Protein AF-A0A9D6NWA8-F1 (afdb_monomer)

Foldseek 3Di:
DVVVQADDEDVVLLLLLVQLLVLCVVPVAHQWGQDPVRFIDGRQVLHQSLCSRQQSVQCVVVVHRSVVSLCCVLVVLLVQLLVQLLVLQPLVFDDPVLSVLSNVLSVVLSVVLSNLPYLLSLLLSLLSRQVSNVVSVVVVLDDDPVLLVSLLVLLQSLLSNCSSPNCSSVLVVLLNLLLLVPPPSDDPVRSVSSVVSNVNSVVVSVVVVVVSLVRSQVVCPVPGPPDDRDDPDNQQLLLLLLLLQQDDPPLRPPRRHNDSVSLVVQLCVVPVPDDPSDPSSSVSSVVVSVVCCVPPVVSLVVSLVVLVVLLVVLLCVLLPVLVVLCVQFPDDPSNVSSLVSSLVVLSCSCRRGNNDCSSNSNNSSSSNVSSSSSNSRSVVVPVVVVVVVVD

Secondary structure (DSSP, 8-state):
--TTTSPPP-HHHHHHHHHHHHHHHHHS-TTEEE-TTS-EEETTTTS-THHHHHHHHHHHHHT--HHHHHHHHHHHHHHHHHHHHHHHHHHH--SHHHHHHHHHHHHHHHHHHHHH-SGGGHHHHHHHHHHHHHHHHHHT----HHHHHHHHHHHHHHHHHHHHSTTTTHHHHHHHHHHHHH-TTS-HHHHHHHHHHHHHHHHHHHHHHHHHHHHHHHHHHHHSTT--PPP----HHHHHHHHGGGSPTTS-TT---S-HHHHHHHHHHH-TTPPTT-HHHHHHHHHHHHHHHHH-HHHHHHHHHHHHHHHHHHHHHHHTHHHHHHHHSPPPHHHHHHHHHHHHHHTHHHHHT---HHHHHHHHHHHHHHHHHHHHHHHHTTHHHHHHTT-

Nearest PDB structures (foldseek):
  8rtd-assembly1_H  TM=2.390E-01  e=7.148E+00  Escherichia coli
  8rtd-assembly1_L  TM=2.033E-01  e=7.450E+00  Escherichia coli

Mean predicted aligned error: 3.94 Å

Sequence (391 aa):
MLESLVRPFMQSRQDSLEQALHGLERTGTPLVSELPDGQLAPAGFTDDVGIYWFIPALARWLDIPVDQAQVVFFWGLMVSALVVGLIATWRLFRSWPERLVATIALGLLATYGLFIWDVYVISAIAPLLLIPAFLAFLDGGKVSRWHAGFFFLAGLLMASSNLIRSHSGTVVLIFMVVALGSVPTLALKTRVAFALFLVAGLAVIQLVFTGLIANRDAYLVAHQPGYLPVEDVHPIWHNLYIGFGYLAPPFNPFGITYSDTVADQAARSVNPDVDYVSAEYEAILKQQVFEILRTEPRFFFDTIFAKLGIVFFFLLKFANLGLVAKLITRLPAWQEWAFWAAMAFGALPGLLVIPTPHYLLSFLALATLYGLSSINAALAKGWLGLVRARA

Solvent-accessible surface area (backbone atoms only — not comparable to full-atom values): 19983 Å² total; per-residue (Å²): 122,68,71,84,74,52,74,80,61,62,60,72,56,53,53,46,40,47,20,15,33,50,16,27,70,77,67,71,40,63,42,24,14,35,46,100,87,72,48,70,44,67,33,40,79,93,52,48,51,32,49,37,45,55,33,35,53,46,10,65,73,69,74,44,58,60,72,56,24,44,49,52,49,58,50,50,49,43,53,50,18,48,53,48,18,46,57,21,40,46,70,64,34,88,49,70,69,52,34,51,53,46,50,53,53,52,49,53,50,51,54,50,39,59,69,66,47,56,66,46,35,45,19,29,31,42,42,41,30,47,50,35,37,52,53,40,60,62,73,66,77,70,89,53,76,65,54,42,53,47,30,21,51,48,14,35,53,28,36,52,30,27,34,39,27,75,59,24,14,49,35,46,50,46,24,51,51,44,27,58,76,46,44,84,88,62,54,69,71,57,43,51,51,37,51,50,28,22,49,50,18,29,46,51,45,52,54,52,49,53,52,46,50,53,52,32,43,55,48,39,57,74,74,28,90,89,58,69,82,76,80,95,61,83,61,61,31,48,46,41,46,22,22,62,16,72,42,56,77,88,71,34,91,80,74,53,42,74,38,72,66,52,42,51,50,56,34,33,73,78,38,76,85,58,55,85,79,32,75,67,34,36,52,48,30,41,51,53,46,52,46,48,54,68,77,39,46,64,54,51,50,55,47,40,51,54,26,44,51,50,52,50,50,47,41,52,67,42,16,39,72,12,59,58,23,36,77,78,25,74,68,60,66,35,57,50,54,11,52,52,54,17,34,57,58,24,40,41,48,13,49,52,29,49,61,43,68,61,52,24,28,35,23,45,40,46,27,32,53,51,10,50,53,17,37,47,53,22,54,77,73,40,43,75,57,58,51,65,75,74,108

Radius of gyration: 22.9 Å; Cα contacts (8 Å, |Δi|>4): 510; chains: 1; bounding box: 58×54×60 Å

Structure (mmCIF, N/CA/C/O backbone):
data_AF-A0A9D6NWA8-F1
#
_entry.id   AF-A0A9D6NWA8-F1
#
loop_
_atom_site.group_PDB
_atom_site.id
_atom_site.type_symbol
_atom_site.label_atom_id
_atom_site.label_alt_id
_atom_site.label_comp_id
_atom_site.label_asym_id
_atom_site.label_entity_id
_atom_site.label_seq_id
_atom_site.pdbx_PDB_ins_code
_atom_site.Cartn_x
_atom_site.Cartn_y
_atom_site.Cartn_z
_atom_site.occupancy
_ato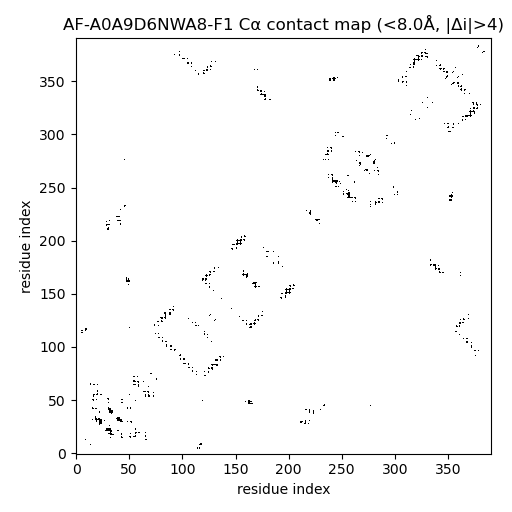m_site.B_iso_or_equiv
_atom_site.auth_seq_id
_atom_site.auth_comp_id
_atom_site.auth_asym_id
_atom_site.auth_atom_id
_atom_site.pdbx_PDB_model_num
ATOM 1 N N . MET A 1 1 ? 20.877 -1.211 22.556 1.00 46.81 1 MET A N 1
ATOM 2 C CA . MET A 1 1 ? 21.471 -0.338 21.508 1.00 46.81 1 MET A CA 1
ATOM 3 C C . MET A 1 1 ? 20.631 -0.288 20.225 1.00 46.81 1 MET A C 1
ATOM 5 O O . MET A 1 1 ? 20.617 0.756 19.596 1.00 46.81 1 MET A O 1
ATOM 9 N N . LEU A 1 2 ? 19.910 -1.356 19.840 1.00 45.62 2 LEU A N 1
ATOM 10 C CA . LEU A 1 2 ? 18.935 -1.306 18.731 1.00 45.62 2 LEU A CA 1
ATOM 11 C C . LEU A 1 2 ? 17.622 -0.585 19.103 1.00 45.62 2 LEU A C 1
ATOM 13 O O . LEU A 1 2 ? 17.061 0.111 18.264 1.00 45.62 2 LEU A O 1
ATOM 17 N N . GLU A 1 3 ? 17.190 -0.661 20.365 1.00 49.75 3 GLU A N 1
ATOM 18 C CA . GLU A 1 3 ? 15.949 -0.025 20.852 1.00 49.75 3 GLU A CA 1
ATOM 19 C C . GLU A 1 3 ? 15.924 1.506 20.719 1.00 49.75 3 GLU A C 1
ATOM 21 O O . GLU A 1 3 ? 14.870 2.082 20.492 1.00 49.75 3 GLU A O 1
ATOM 26 N N . SER A 1 4 ? 17.071 2.189 20.790 1.00 51.50 4 SER A N 1
ATOM 27 C CA . SER A 1 4 ? 17.126 3.656 20.669 1.00 51.50 4 SER A CA 1
ATOM 28 C C . SER A 1 4 ? 17.082 4.166 19.223 1.00 51.50 4 SER A C 1
ATOM 30 O O . SER A 1 4 ? 17.039 5.375 19.007 1.00 51.50 4 SER A O 1
ATOM 32 N N . LEU A 1 5 ? 17.177 3.273 18.230 1.00 50.44 5 LEU A N 1
ATOM 33 C CA . LEU A 1 5 ? 17.204 3.630 16.805 1.00 50.44 5 LEU A CA 1
ATOM 34 C C . LEU A 1 5 ? 15.862 3.397 16.104 1.00 50.44 5 LEU A C 1
ATOM 36 O O . LEU A 1 5 ? 15.636 3.954 15.030 1.00 50.44 5 LEU A O 1
ATOM 40 N N . VAL A 1 6 ? 14.979 2.602 16.703 1.00 59.47 6 VAL A N 1
ATOM 41 C CA . VAL A 1 6 ? 13.644 2.330 16.174 1.00 59.47 6 VAL A CA 1
ATOM 42 C C . VAL A 1 6 ? 12.683 3.293 16.857 1.00 59.47 6 VAL A C 1
ATOM 44 O O . VAL A 1 6 ? 12.594 3.323 18.082 1.00 59.47 6 VAL A O 1
ATOM 47 N N . ARG A 1 7 ? 11.997 4.137 16.077 1.00 66.56 7 ARG A N 1
ATOM 48 C CA . ARG A 1 7 ? 10.927 4.972 16.638 1.00 66.56 7 ARG A CA 1
ATOM 49 C C . ARG A 1 7 ? 9.888 4.047 17.275 1.00 66.56 7 ARG A C 1
ATOM 51 O O . ARG A 1 7 ? 9.606 3.006 16.688 1.00 66.56 7 ARG A O 1
ATOM 58 N N . PRO A 1 8 ? 9.318 4.398 18.435 1.00 71.69 8 PRO A N 1
ATOM 59 C CA . PRO A 1 8 ? 8.271 3.581 19.020 1.00 71.69 8 PRO A CA 1
ATOM 60 C C . PRO A 1 8 ? 7.129 3.444 18.012 1.00 71.69 8 PRO A C 1
ATOM 62 O O . PRO A 1 8 ? 6.740 4.416 17.358 1.00 71.69 8 PRO A O 1
ATOM 65 N N . PHE A 1 9 ? 6.640 2.217 17.856 1.00 81.75 9 PHE A N 1
ATOM 66 C CA . PHE A 1 9 ? 5.394 1.965 17.150 1.00 81.75 9 PHE A CA 1
ATOM 67 C C . PHE A 1 9 ? 4.260 2.735 17.834 1.00 81.75 9 PHE A C 1
ATOM 69 O O . PHE A 1 9 ? 4.372 3.107 19.004 1.00 81.75 9 PHE A O 1
ATOM 76 N N . MET A 1 10 ? 3.174 3.008 17.113 1.00 88.81 10 MET A N 1
ATOM 77 C CA . MET A 1 10 ? 2.044 3.721 17.700 1.00 88.81 10 MET A CA 1
ATOM 78 C C . MET A 1 10 ? 1.499 2.924 18.892 1.00 88.81 10 MET A C 1
ATOM 80 O O . MET A 1 10 ? 1.007 1.813 18.708 1.00 88.81 10 MET A O 1
ATOM 84 N N . GLN A 1 11 ? 1.589 3.490 20.101 1.00 91.75 11 GLN A N 1
ATOM 85 C CA . GLN A 1 11 ? 1.273 2.770 21.341 1.00 91.75 11 GLN A CA 1
ATOM 86 C C . GLN A 1 11 ? -0.141 2.181 21.320 1.00 91.75 11 GLN A C 1
ATOM 88 O O . GLN A 1 11 ? -0.317 1.014 21.629 1.00 91.75 11 GLN A O 1
ATOM 93 N N . SER A 1 12 ? -1.135 2.932 20.842 1.00 92.62 12 SER A N 1
ATOM 94 C CA . SER A 1 12 ? -2.513 2.434 20.745 1.00 92.62 12 SER A CA 1
ATOM 95 C C . SER A 1 12 ? -2.656 1.204 19.840 1.00 92.62 12 SER A C 1
ATOM 97 O O . SER A 1 12 ? -3.491 0.338 20.102 1.00 92.62 12 SER A O 1
ATOM 99 N N . ARG A 1 13 ? -1.834 1.088 18.790 1.00 94.19 13 ARG A N 1
ATOM 100 C CA . ARG A 1 13 ? -1.804 -0.100 17.927 1.00 94.19 13 ARG A CA 1
ATOM 101 C C . ARG A 1 13 ? -1.084 -1.261 18.606 1.00 94.19 13 ARG A C 1
ATOM 103 O O . ARG A 1 13 ? -1.537 -2.390 18.465 1.00 94.19 13 ARG A O 1
ATOM 110 N N . GLN A 1 14 ? -0.011 -0.990 19.353 1.00 95.44 14 GLN A N 1
ATOM 111 C CA . GLN A 1 14 ? 0.652 -1.998 20.187 1.00 95.44 14 GLN A CA 1
ATOM 112 C C . GLN A 1 14 ? -0.337 -2.593 21.198 1.00 95.44 14 GLN A C 1
ATOM 114 O O . GLN A 1 14 ? -0.532 -3.806 21.211 1.00 95.44 14 GLN A O 1
ATOM 119 N N . ASP A 1 15 ? -1.037 -1.737 21.946 1.00 96.12 15 ASP A N 1
ATOM 120 C CA . ASP A 1 15 ? -2.048 -2.147 22.923 1.00 96.12 15 ASP A CA 1
ATOM 121 C C . ASP A 1 15 ? -3.145 -2.988 22.246 1.00 96.12 15 ASP A C 1
ATOM 123 O O . ASP A 1 15 ? -3.537 -4.040 22.741 1.00 96.12 15 ASP A O 1
ATOM 127 N N . SER A 1 16 ? -3.604 -2.573 21.061 1.00 96.69 16 SER A N 1
ATOM 128 C CA . SER A 1 16 ? -4.633 -3.300 20.304 1.00 96.69 16 SER A CA 1
ATOM 129 C C . SER A 1 16 ? -4.152 -4.666 19.787 1.00 96.69 16 SER A C 1
ATOM 131 O O . SER A 1 16 ? -4.942 -5.608 19.703 1.00 96.69 16 SER A O 1
ATOM 133 N N . LEU A 1 17 ? -2.868 -4.808 19.437 1.00 97.75 17 LEU A N 1
ATOM 134 C CA . LEU A 1 17 ? -2.275 -6.091 19.044 1.00 97.75 17 LEU A CA 1
ATOM 135 C C . LEU A 1 17 ? -2.121 -7.038 20.242 1.00 97.75 17 LEU A C 1
ATOM 137 O O . LEU A 1 17 ? -2.363 -8.235 20.098 1.00 97.75 17 LEU A O 1
ATOM 141 N N . GLU A 1 18 ? -1.762 -6.514 21.414 1.00 98.12 18 GLU A N 1
ATOM 142 C CA . GLU A 1 18 ? -1.716 -7.279 22.666 1.00 98.12 18 GLU A CA 1
ATOM 143 C C . GLU A 1 18 ? -3.110 -7.763 23.067 1.00 98.12 18 GLU A C 1
ATOM 145 O O . GLU A 1 18 ? -3.304 -8.950 23.325 1.00 98.12 18 GLU A O 1
ATOM 150 N N . GLN A 1 19 ? -4.113 -6.887 22.996 1.00 98.38 19 GLN A N 1
ATOM 151 C CA . GLN A 1 19 ? -5.512 -7.257 23.216 1.00 98.38 19 GLN A CA 1
ATOM 152 C C . GLN A 1 19 ? -5.979 -8.328 22.221 1.00 98.38 19 GLN A C 1
ATOM 154 O O . GLN A 1 19 ? -6.699 -9.251 22.604 1.00 98.38 19 GLN A O 1
ATOM 159 N N . ALA A 1 20 ? -5.567 -8.245 20.950 1.00 98.44 20 ALA A N 1
ATOM 160 C CA . ALA A 1 20 ? -5.870 -9.259 19.939 1.00 98.44 20 ALA A CA 1
ATOM 161 C C . ALA A 1 20 ? -5.189 -10.609 20.231 1.00 98.44 20 ALA A C 1
ATOM 163 O O . ALA A 1 20 ? -5.790 -11.660 20.003 1.00 98.44 20 ALA A O 1
ATOM 164 N N . LEU A 1 21 ? -3.957 -10.605 20.754 1.00 98.69 21 LEU A N 1
ATOM 165 C CA . LEU A 1 21 ? -3.283 -11.828 21.194 1.00 98.69 21 LEU A CA 1
ATOM 166 C C . LEU A 1 21 ? -4.000 -12.454 22.395 1.00 98.69 21 LEU A C 1
ATOM 168 O O . LEU A 1 21 ? -4.327 -13.638 22.340 1.00 98.69 21 LEU A O 1
ATOM 172 N N . HIS A 1 22 ? -4.322 -11.668 23.423 1.00 98.56 22 HIS A N 1
ATOM 173 C CA . HIS A 1 22 ? -5.061 -12.151 24.591 1.00 98.56 22 HIS A CA 1
ATOM 174 C C . HIS A 1 22 ? -6.434 -12.714 24.213 1.00 98.56 22 HIS A C 1
ATOM 176 O O . HIS A 1 22 ? -6.780 -13.828 24.609 1.00 98.56 22 HIS A O 1
ATOM 182 N N . GLY A 1 23 ? -7.179 -12.016 23.352 1.00 98.38 23 GLY A N 1
ATOM 183 C CA . GLY A 1 23 ? -8.453 -12.513 22.837 1.00 98.38 23 GLY A CA 1
ATOM 184 C C . GLY A 1 23 ? -8.304 -13.831 22.064 1.00 98.38 23 GLY A C 1
ATOM 185 O O . GLY A 1 23 ? -9.094 -14.758 22.274 1.00 98.38 23 GLY A O 1
ATOM 186 N N . LEU A 1 24 ? -7.262 -13.976 21.237 1.00 98.50 24 LEU A N 1
ATOM 187 C CA . LEU A 1 24 ? -6.953 -15.226 20.532 1.00 98.50 24 LEU A CA 1
ATOM 188 C C . LEU A 1 24 ? -6.584 -16.372 21.491 1.00 98.50 24 LEU A C 1
ATOM 190 O O . LEU A 1 24 ? -6.980 -17.516 21.256 1.00 98.50 24 LEU A O 1
ATOM 194 N N . GLU A 1 25 ? -5.823 -16.101 22.549 1.00 98.31 25 GLU A N 1
ATOM 195 C CA . GLU A 1 25 ? -5.428 -17.094 23.557 1.00 98.31 25 GLU A CA 1
ATOM 196 C C . GLU A 1 25 ? -6.614 -17.545 24.411 1.00 98.31 25 GLU A C 1
ATOM 198 O O . GLU A 1 25 ? -6.810 -18.745 24.609 1.00 98.31 25 GLU A O 1
ATOM 203 N N . ARG A 1 26 ? -7.439 -16.593 24.861 1.00 98.19 26 ARG A N 1
ATOM 204 C CA . ARG A 1 26 ? -8.604 -16.843 25.713 1.00 98.19 26 ARG A CA 1
ATOM 205 C C . ARG A 1 26 ? -9.718 -17.582 24.979 1.00 98.19 26 ARG A C 1
ATOM 207 O O . ARG A 1 26 ? -10.355 -18.460 25.556 1.00 98.19 26 ARG A O 1
ATOM 214 N N . THR A 1 27 ? -9.987 -17.213 23.728 1.00 98.19 27 THR A N 1
ATOM 215 C CA . THR A 1 27 ? -11.170 -17.700 22.993 1.00 98.19 27 THR A CA 1
ATOM 216 C C . THR A 1 27 ? -10.851 -18.757 21.942 1.00 98.19 27 THR A C 1
ATOM 218 O O . THR A 1 27 ? -11.748 -19.460 21.482 1.00 98.19 27 THR A O 1
ATOM 221 N N . GLY A 1 28 ? -9.594 -18.845 21.496 1.00 98.12 28 GLY A N 1
ATOM 222 C CA . GLY A 1 28 ? -9.209 -19.644 20.333 1.00 98.12 28 GLY A CA 1
ATOM 223 C C . GLY A 1 28 ? -9.743 -19.116 18.994 1.00 98.12 28 GLY A C 1
ATOM 224 O O . GLY A 1 28 ? -9.471 -19.730 17.962 1.00 98.12 28 GLY A O 1
ATOM 225 N N . THR A 1 29 ? -10.474 -17.995 18.985 1.00 98.25 29 THR A N 1
ATOM 226 C CA . THR A 1 29 ? -11.098 -17.418 17.790 1.00 98.25 29 THR A CA 1
ATOM 227 C C . THR A 1 29 ? -10.249 -16.252 17.272 1.00 98.25 29 THR A C 1
ATOM 229 O O . THR A 1 29 ? -10.041 -15.281 18.001 1.00 98.25 29 THR A O 1
ATOM 232 N N . PRO A 1 30 ? -9.735 -16.306 16.027 1.00 98.19 30 PRO A N 1
ATOM 233 C CA . PRO A 1 30 ? -8.989 -15.196 15.441 1.00 98.19 30 PRO A CA 1
ATOM 234 C C . PRO A 1 30 ? -9.808 -13.907 15.373 1.00 98.19 30 PRO A C 1
ATOM 236 O O . PRO A 1 30 ? -11.027 -13.949 15.229 1.00 98.19 30 PRO A O 1
ATOM 239 N N . LEU A 1 31 ? -9.110 -12.768 15.392 1.00 97.88 31 LEU A N 1
ATOM 240 C CA . LEU A 1 31 ? -9.692 -11.423 15.300 1.00 97.88 31 LEU A CA 1
ATOM 241 C C . LEU A 1 31 ? -10.623 -11.036 16.466 1.00 97.88 31 LEU A C 1
ATOM 243 O O . LEU A 1 31 ? -11.297 -10.015 16.374 1.00 97.88 31 LEU A O 1
ATOM 247 N N . VAL A 1 32 ? -10.661 -11.800 17.558 1.00 98.31 32 VAL A N 1
ATOM 248 C CA . VAL A 1 32 ? -11.270 -11.366 18.823 1.00 98.31 32 VAL A CA 1
ATOM 249 C C . VAL A 1 32 ? -10.192 -10.701 19.672 1.00 98.31 32 VAL A C 1
ATOM 251 O O . VAL A 1 32 ? -9.104 -11.254 19.818 1.00 98.31 32 VAL A O 1
ATOM 254 N N . SER A 1 33 ? -10.487 -9.530 20.228 1.00 98.06 33 SER A N 1
ATOM 255 C CA . SER A 1 33 ? -9.662 -8.859 21.228 1.00 98.06 33 SER A CA 1
ATOM 256 C C . SER A 1 33 ? -10.284 -8.968 22.620 1.00 98.06 33 SER A C 1
ATOM 258 O O . SER A 1 33 ? -11.502 -9.083 22.766 1.00 98.06 33 SER A O 1
ATOM 260 N N . GLU A 1 34 ? -9.438 -8.941 23.646 1.00 98.25 34 GLU A N 1
ATOM 261 C CA . GLU A 1 34 ? -9.834 -8.826 25.049 1.00 98.25 34 GLU A CA 1
ATOM 262 C C . GLU A 1 34 ? -9.408 -7.456 25.580 1.00 98.25 34 GLU A C 1
ATOM 264 O O . GLU A 1 34 ? -8.221 -7.137 25.609 1.00 98.25 34 GLU A O 1
ATOM 269 N N . LEU A 1 35 ? -10.383 -6.634 25.964 1.00 97.38 35 LEU A N 1
ATOM 270 C CA . LEU A 1 35 ? -10.159 -5.303 26.522 1.00 97.38 35 LEU A CA 1
ATOM 271 C C . LEU A 1 35 ? -9.669 -5.389 27.983 1.00 97.38 35 LEU A C 1
ATOM 273 O O . LEU A 1 35 ? -9.870 -6.414 28.638 1.00 97.38 35 LEU A O 1
ATOM 277 N N . PRO A 1 36 ? -9.071 -4.316 28.546 1.00 96.81 36 PRO A N 1
ATOM 278 C CA . PRO A 1 36 ? -8.542 -4.326 29.918 1.00 96.81 36 PRO A CA 1
ATOM 279 C C . PRO A 1 36 ? -9.561 -4.654 31.021 1.00 96.81 36 PRO A C 1
ATOM 281 O O . PRO A 1 36 ? -9.178 -5.072 32.110 1.00 96.81 36 PRO A O 1
ATOM 284 N N . ASP A 1 37 ? -10.853 -4.454 30.762 1.00 96.44 37 ASP A N 1
ATOM 285 C CA . ASP A 1 37 ? -11.953 -4.787 31.673 1.00 96.44 37 ASP A CA 1
ATOM 286 C C . ASP A 1 37 ? -12.481 -6.227 31.496 1.00 96.44 37 ASP A C 1
ATOM 288 O O . ASP A 1 37 ? -13.446 -6.625 32.150 1.00 96.44 37 ASP A O 1
ATOM 292 N N . GLY A 1 38 ? -11.845 -7.017 30.626 1.00 96.50 38 GLY A N 1
ATOM 293 C CA . GLY A 1 38 ? -12.196 -8.400 30.318 1.00 96.50 38 GLY A CA 1
ATOM 294 C C . GLY A 1 38 ? -13.329 -8.557 29.300 1.00 96.50 38 GLY A C 1
ATOM 295 O O . GLY A 1 38 ? -13.724 -9.700 29.030 1.00 96.50 38 GLY A O 1
ATOM 296 N N . GLN A 1 39 ? -13.859 -7.459 28.742 1.00 97.31 39 GLN A N 1
ATOM 297 C CA . GLN A 1 39 ? -14.839 -7.510 27.657 1.00 97.31 39 GLN A CA 1
ATOM 298 C C . GLN A 1 39 ? -14.197 -7.986 26.355 1.00 97.31 39 GLN A C 1
ATOM 300 O O . GLN A 1 39 ? -13.032 -7.706 26.071 1.00 97.31 39 GLN A O 1
ATOM 305 N N . LEU A 1 40 ? -14.980 -8.695 25.544 1.00 97.94 40 LEU A N 1
ATOM 306 C CA . LEU A 1 40 ? -14.552 -9.134 24.224 1.00 97.94 40 LEU A CA 1
ATOM 307 C C . LEU A 1 40 ? -15.010 -8.138 23.162 1.00 97.94 40 LEU A C 1
ATOM 309 O O . LEU A 1 40 ? -16.150 -7.678 23.175 1.00 97.94 40 LEU A O 1
ATOM 313 N N . ALA A 1 41 ? -14.124 -7.834 22.222 1.00 97.12 41 ALA A N 1
ATOM 314 C CA . ALA A 1 41 ? -14.361 -6.879 21.151 1.00 97.12 41 ALA A CA 1
ATOM 315 C C . ALA A 1 41 ? -13.794 -7.406 19.819 1.00 97.12 41 ALA A C 1
ATOM 317 O O . ALA A 1 41 ? -13.041 -8.386 19.797 1.00 97.12 41 ALA A O 1
ATOM 318 N N . PRO A 1 42 ? -14.166 -6.813 18.673 1.00 97.19 42 PRO A N 1
ATOM 319 C CA . PRO A 1 42 ? -13.499 -7.112 17.418 1.00 97.19 42 PRO A CA 1
ATOM 320 C C . PRO A 1 42 ? -12.098 -6.488 17.413 1.00 97.19 42 PRO A C 1
ATOM 322 O O . PRO A 1 42 ? -11.931 -5.293 17.661 1.00 97.19 42 PRO A O 1
ATOM 325 N N . ALA A 1 43 ? -11.085 -7.285 17.083 1.00 96.81 43 ALA A N 1
ATOM 326 C CA . ALA A 1 43 ? -9.730 -6.787 16.900 1.00 96.81 43 ALA A CA 1
ATOM 327 C C . ALA A 1 43 ? -9.640 -5.897 15.649 1.00 96.81 43 ALA A C 1
ATOM 329 O O . ALA A 1 43 ? -10.257 -6.194 14.621 1.00 96.81 43 ALA A O 1
ATOM 330 N N . GLY A 1 44 ? -8.842 -4.830 15.738 1.00 92.12 44 GLY A N 1
ATOM 331 C CA . GLY A 1 44 ? -8.660 -3.866 14.652 1.00 92.12 44 GLY A CA 1
ATOM 332 C C . GLY A 1 44 ? -9.804 -2.874 14.479 1.00 92.12 44 GLY A C 1
ATOM 333 O O . GLY A 1 44 ? -10.002 -2.358 13.387 1.00 92.12 44 GLY A O 1
ATOM 334 N N . PHE A 1 45 ? -10.570 -2.590 15.534 1.00 88.44 45 PHE A N 1
ATOM 335 C CA . PHE A 1 45 ? -11.588 -1.545 15.488 1.00 88.44 45 PHE A CA 1
ATOM 336 C C . PHE A 1 45 ? -10.952 -0.209 15.066 1.00 88.44 45 PHE A C 1
ATOM 338 O O . PHE A 1 45 ? -10.070 0.289 15.762 1.00 88.44 45 PHE A O 1
ATOM 345 N N . THR A 1 46 ? -11.395 0.350 13.931 1.00 86.25 46 THR A N 1
ATOM 346 C CA . THR A 1 46 ? -10.872 1.559 13.242 1.00 86.25 46 THR A CA 1
ATOM 347 C C . THR A 1 46 ? -9.562 1.408 12.446 1.00 86.25 46 THR A C 1
ATOM 349 O O . THR A 1 46 ? -9.052 2.402 11.927 1.00 86.25 46 THR A O 1
ATOM 352 N N . ASP A 1 47 ? -9.031 0.193 12.280 1.00 92.12 47 ASP A N 1
ATOM 353 C CA . ASP A 1 47 ? -7.797 -0.069 11.524 1.00 92.12 47 ASP A CA 1
ATOM 354 C C . ASP A 1 47 ? -7.942 -1.286 10.587 1.00 92.12 47 ASP A C 1
ATOM 356 O O . ASP A 1 47 ? -8.917 -2.031 10.630 1.00 92.12 47 ASP A O 1
ATOM 360 N N . ASP A 1 48 ? -6.968 -1.484 9.704 1.00 94.62 48 ASP A N 1
ATOM 361 C CA . ASP A 1 48 ? -6.942 -2.584 8.741 1.00 94.62 48 ASP A CA 1
ATOM 362 C C . ASP A 1 48 ? -6.732 -3.946 9.467 1.00 94.62 48 ASP A C 1
ATOM 364 O O . ASP A 1 48 ? -5.739 -4.163 10.170 1.00 94.62 48 ASP A O 1
ATOM 368 N N . VAL A 1 49 ? -7.657 -4.903 9.296 1.00 95.94 49 VAL A N 1
ATOM 369 C CA . VAL A 1 49 ? -7.720 -6.162 10.086 1.00 95.94 49 VAL A CA 1
ATOM 370 C C . VAL A 1 49 ? -6.502 -7.087 9.952 1.00 95.94 49 VAL A C 1
ATOM 372 O O . VAL A 1 49 ? -6.285 -7.971 10.784 1.00 95.94 49 VAL A O 1
ATOM 375 N N . GLY A 1 50 ? -5.693 -6.927 8.904 1.00 97.12 50 GLY A N 1
ATOM 376 C CA . GLY A 1 50 ? -4.621 -7.851 8.548 1.00 97.12 50 GLY A CA 1
ATOM 377 C C . GLY A 1 50 ? -3.562 -8.001 9.638 1.00 97.12 50 GLY A C 1
ATOM 378 O O . GLY A 1 50 ? -3.201 -9.131 9.973 1.00 97.12 50 GLY A O 1
ATOM 379 N N . ILE A 1 51 ? -3.081 -6.902 10.235 1.00 97.62 51 ILE A N 1
ATOM 380 C CA . ILE A 1 51 ? -2.055 -6.997 11.292 1.00 97.62 51 ILE A CA 1
ATOM 381 C C . ILE A 1 51 ? -2.555 -7.739 12.531 1.00 97.62 51 ILE A C 1
ATOM 383 O O . ILE A 1 51 ? -1.789 -8.486 13.134 1.00 97.62 51 ILE A O 1
ATOM 387 N N . TYR A 1 52 ? -3.840 -7.592 12.856 1.00 98.12 52 TYR A N 1
ATOM 388 C CA . TYR A 1 52 ? -4.483 -8.217 14.011 1.00 98.12 52 TYR A CA 1
ATOM 389 C C . TYR A 1 52 ? -4.718 -9.716 13.812 1.00 98.12 52 TYR A C 1
ATOM 391 O O . TYR A 1 52 ? -5.026 -10.430 14.762 1.00 98.12 52 TYR A O 1
ATOM 399 N N . TRP A 1 53 ? -4.535 -10.213 12.587 1.00 98.38 53 TRP A N 1
ATOM 400 C CA . TRP A 1 53 ? -4.456 -11.640 12.303 1.00 98.38 53 TRP A CA 1
ATOM 401 C C . TRP A 1 53 ? -3.005 -12.128 12.262 1.00 98.38 53 TRP A C 1
ATOM 403 O O . TRP A 1 53 ? -2.645 -13.060 12.978 1.00 98.38 53 TRP A O 1
ATOM 413 N N . PHE A 1 54 ? -2.156 -11.498 11.439 1.00 98.50 54 PHE A N 1
ATOM 414 C CA . PHE A 1 54 ? -0.804 -11.998 11.172 1.00 98.50 54 PHE A CA 1
ATOM 415 C C . PHE A 1 54 ? 0.126 -11.898 12.385 1.00 98.50 54 PHE A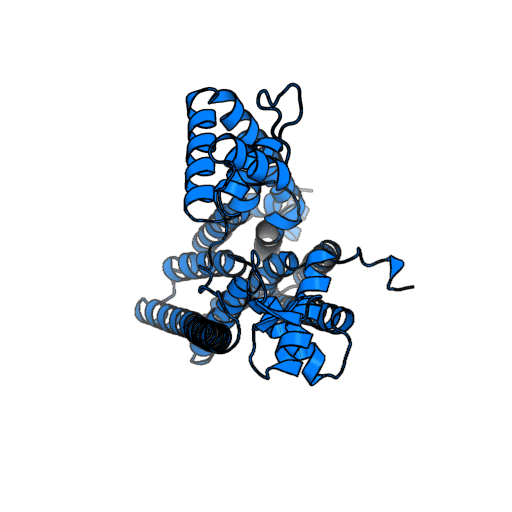 C 1
ATOM 417 O O . PHE A 1 54 ? 0.850 -12.853 12.662 1.00 98.50 54 PHE A O 1
ATOM 424 N N . ILE A 1 55 ? 0.135 -10.765 13.094 1.00 98.38 55 ILE A N 1
ATOM 425 C CA . ILE A 1 55 ? 1.107 -10.522 14.168 1.00 98.38 55 ILE A CA 1
ATOM 426 C C . ILE A 1 55 ? 0.783 -11.362 15.413 1.00 98.38 55 ILE A C 1
ATOM 428 O O . ILE A 1 55 ? 1.685 -12.067 15.863 1.00 98.38 55 ILE A O 1
ATOM 432 N N . PRO A 1 56 ? -0.464 -11.406 15.932 1.00 98.56 56 PRO A N 1
ATOM 433 C CA . PRO A 1 56 ? -0.797 -12.293 17.048 1.00 98.56 56 PRO A CA 1
ATOM 434 C C . PRO A 1 56 ? -0.586 -13.777 16.725 1.00 98.56 56 PRO A C 1
ATOM 436 O O . PRO A 1 56 ? -0.074 -14.527 17.554 1.00 98.56 56 PRO A O 1
ATOM 439 N N . ALA A 1 57 ? -0.911 -14.212 15.500 1.00 98.38 57 ALA A N 1
ATOM 440 C CA . ALA A 1 57 ? -0.647 -15.586 15.074 1.00 98.38 57 ALA A CA 1
ATOM 441 C C . ALA A 1 57 ? 0.858 -15.904 15.056 1.00 98.38 57 ALA A C 1
ATOM 443 O O . ALA A 1 57 ? 1.261 -16.986 15.481 1.00 98.38 57 ALA A O 1
ATOM 444 N N . LEU A 1 58 ? 1.688 -14.962 14.596 1.00 98.56 58 LEU A N 1
ATOM 445 C CA . LEU A 1 58 ? 3.143 -15.094 14.593 1.00 98.56 58 LEU A CA 1
ATOM 446 C C . LEU A 1 58 ? 3.722 -15.116 16.015 1.00 98.56 58 LEU A C 1
ATOM 448 O O . LEU A 1 58 ? 4.560 -15.969 16.300 1.00 98.56 58 LEU A O 1
ATOM 452 N N . ALA A 1 59 ? 3.249 -14.226 16.893 1.00 98.56 59 ALA A N 1
ATOM 453 C CA . ALA A 1 59 ? 3.634 -14.164 18.304 1.00 98.56 59 ALA A CA 1
ATOM 454 C C . ALA A 1 59 ? 3.371 -15.502 19.003 1.00 98.56 59 ALA A C 1
ATOM 456 O O . ALA A 1 59 ? 4.286 -16.104 19.559 1.00 98.56 59 ALA A O 1
ATOM 457 N N . ARG A 1 60 ? 2.151 -16.032 18.858 1.00 98.19 60 ARG A N 1
ATOM 458 C CA . ARG A 1 60 ? 1.754 -17.328 19.418 1.00 98.19 60 ARG A CA 1
ATOM 459 C C . ARG A 1 60 ? 2.530 -18.502 18.821 1.00 98.19 60 ARG A C 1
ATOM 461 O O . ARG A 1 60 ? 2.857 -19.443 19.535 1.00 98.19 60 ARG A O 1
ATOM 468 N N . TRP A 1 61 ? 2.785 -18.497 17.511 1.00 98.38 61 TRP A N 1
ATOM 469 C CA . TRP A 1 61 ? 3.484 -19.603 16.846 1.00 98.38 61 TRP A CA 1
ATOM 470 C C . TRP A 1 61 ? 4.962 -19.689 17.236 1.00 98.38 61 TRP A C 1
ATOM 472 O O . TRP A 1 61 ? 5.495 -20.791 17.358 1.00 98.38 61 TRP A O 1
ATOM 482 N N . LEU A 1 62 ? 5.614 -18.540 17.420 1.00 98.19 62 LEU A N 1
ATOM 483 C CA . LEU A 1 62 ? 7.025 -18.458 17.800 1.00 98.19 62 LEU A CA 1
ATOM 484 C C . LEU A 1 62 ? 7.250 -18.363 19.314 1.00 98.19 62 LEU A C 1
ATOM 486 O O . LEU A 1 62 ? 8.405 -18.410 19.727 1.00 98.19 62 LEU A O 1
ATOM 490 N N . ASP A 1 63 ? 6.181 -18.240 20.105 1.00 97.81 63 ASP A N 1
ATOM 491 C CA . ASP A 1 63 ? 6.230 -17.999 21.552 1.00 97.81 63 ASP A CA 1
ATOM 492 C C . ASP A 1 63 ? 7.084 -16.764 21.900 1.00 97.81 63 ASP A C 1
ATOM 494 O O . ASP A 1 63 ? 8.000 -16.805 22.722 1.00 97.81 63 ASP A O 1
ATOM 498 N N . ILE A 1 64 ? 6.825 -15.654 21.196 1.00 98.12 64 ILE A N 1
ATOM 499 C CA . ILE A 1 64 ? 7.526 -14.377 21.384 1.00 98.12 64 ILE A CA 1
ATOM 500 C C . ILE A 1 64 ? 6.548 -13.242 21.712 1.00 98.12 64 ILE A C 1
ATOM 502 O O . ILE A 1 64 ? 5.407 -13.265 21.246 1.00 98.12 64 ILE A O 1
ATOM 506 N N . PRO A 1 65 ? 6.998 -12.210 22.449 1.00 97.81 65 PRO A N 1
ATOM 507 C CA . PRO A 1 65 ? 6.228 -10.990 22.675 1.00 97.81 65 PRO A CA 1
ATOM 508 C C . PRO A 1 65 ? 5.736 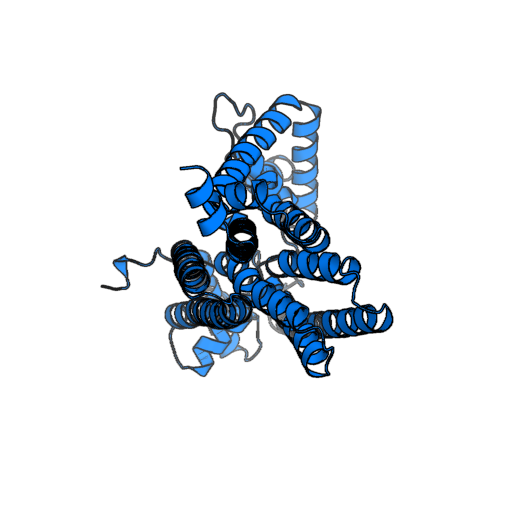-10.310 21.383 1.00 97.81 65 PRO A C 1
ATOM 510 O O . PRO A 1 65 ? 6.368 -10.405 20.325 1.00 97.81 65 PRO A O 1
ATOM 513 N N . VAL A 1 66 ? 4.607 -9.597 21.470 1.00 96.88 66 VAL A N 1
ATOM 514 C CA . VAL A 1 66 ? 3.937 -8.949 20.323 1.00 96.88 66 VAL A CA 1
ATOM 515 C C . VAL A 1 66 ? 4.829 -7.918 19.629 1.00 96.88 66 VAL A C 1
ATOM 517 O O . VAL A 1 66 ? 4.868 -7.876 18.399 1.00 96.88 66 VAL A O 1
ATOM 520 N N . ASP A 1 67 ? 5.583 -7.127 20.391 1.00 95.56 67 ASP A N 1
ATOM 521 C CA . ASP A 1 67 ? 6.547 -6.151 19.869 1.00 95.56 67 ASP A CA 1
ATOM 522 C C . ASP A 1 67 ? 7.644 -6.827 19.020 1.00 95.56 67 ASP A C 1
ATOM 524 O O . ASP A 1 67 ? 7.978 -6.366 17.925 1.00 95.56 67 ASP A O 1
ATOM 528 N N . GLN A 1 68 ? 8.153 -7.982 19.459 1.00 96.00 68 GLN A N 1
ATOM 529 C CA . GLN A 1 68 ? 9.117 -8.777 18.696 1.00 96.00 68 GLN A CA 1
ATOM 530 C C . GLN A 1 68 ? 8.480 -9.402 17.453 1.00 96.00 68 GLN A C 1
ATOM 532 O O . GLN A 1 68 ? 9.068 -9.347 16.370 1.00 96.00 68 GLN A O 1
ATOM 537 N N . ALA A 1 69 ? 7.270 -9.957 17.572 1.00 97.25 69 ALA A N 1
ATOM 538 C CA . ALA A 1 69 ? 6.536 -10.512 16.436 1.00 97.25 69 ALA A CA 1
ATOM 539 C C . ALA A 1 69 ? 6.283 -9.452 15.358 1.00 97.25 69 ALA A C 1
ATOM 541 O O . ALA A 1 69 ? 6.459 -9.718 14.169 1.00 97.25 69 ALA A O 1
ATOM 542 N N . GLN A 1 70 ? 5.954 -8.227 15.760 1.00 95.62 70 GLN A N 1
ATOM 543 C CA . GLN A 1 70 ? 5.794 -7.098 14.858 1.00 95.62 70 GLN A CA 1
ATOM 544 C C . GLN A 1 70 ? 7.096 -6.769 14.111 1.00 95.62 70 GLN A C 1
ATOM 546 O O . GLN A 1 70 ? 7.079 -6.573 12.890 1.00 95.62 70 GLN A O 1
ATOM 551 N N . VAL A 1 71 ? 8.233 -6.728 14.818 1.00 95.00 71 VAL A N 1
ATOM 552 C CA . VAL A 1 71 ? 9.549 -6.509 14.200 1.00 95.00 71 VAL A CA 1
ATOM 553 C C . VAL A 1 71 ? 9.835 -7.598 13.174 1.00 95.00 71 VAL A C 1
ATOM 555 O O . VAL A 1 71 ? 10.132 -7.279 12.022 1.00 95.00 71 VAL A O 1
ATOM 558 N N . VAL A 1 72 ? 9.693 -8.869 13.559 1.00 96.69 72 VAL A N 1
ATOM 559 C CA . VAL A 1 72 ? 9.907 -10.021 12.669 1.00 96.69 72 VAL A CA 1
ATOM 560 C C . VAL A 1 72 ? 9.002 -9.932 11.443 1.00 96.69 72 VAL A C 1
ATOM 562 O O . VAL A 1 72 ? 9.470 -10.145 10.324 1.00 96.69 72 VAL A O 1
ATOM 565 N N . PHE A 1 73 ? 7.735 -9.563 11.627 1.00 97.38 73 PHE A N 1
ATOM 566 C CA . PHE A 1 73 ? 6.766 -9.432 10.548 1.00 97.38 73 PHE A CA 1
ATOM 567 C C . PHE A 1 73 ? 7.173 -8.351 9.539 1.00 97.38 73 PHE A C 1
ATOM 569 O O . PHE A 1 73 ? 7.403 -8.653 8.366 1.00 97.38 73 PHE A O 1
ATOM 576 N N . PHE A 1 74 ? 7.327 -7.095 9.968 1.00 96.19 74 PHE A N 1
ATOM 577 C CA . PHE A 1 74 ? 7.607 -6.000 9.035 1.00 96.19 74 PHE A CA 1
ATOM 578 C C . PHE A 1 74 ? 9.022 -6.053 8.449 1.00 96.19 74 PHE A C 1
ATOM 580 O O . PHE A 1 74 ? 9.188 -5.823 7.246 1.00 96.19 74 PHE A O 1
ATOM 587 N N . TRP A 1 75 ? 10.042 -6.399 9.246 1.00 96.00 75 TRP A N 1
ATOM 588 C CA . TRP A 1 75 ? 11.400 -6.581 8.722 1.00 96.00 75 TRP A CA 1
ATOM 589 C C . TRP A 1 75 ? 11.467 -7.773 7.779 1.00 96.00 75 TRP A C 1
ATOM 591 O O . TRP A 1 75 ? 12.045 -7.656 6.701 1.00 96.00 75 TRP A O 1
ATOM 601 N N . GLY A 1 76 ? 10.849 -8.898 8.144 1.00 96.81 76 GLY A N 1
ATOM 602 C CA . GLY A 1 76 ? 10.802 -10.093 7.310 1.00 96.81 76 GLY A CA 1
ATOM 603 C C . GLY A 1 76 ? 10.173 -9.808 5.949 1.00 96.81 76 GLY A C 1
ATOM 604 O O . GLY A 1 76 ? 10.755 -10.158 4.919 1.00 96.81 76 GLY A O 1
ATOM 605 N N . LEU A 1 77 ? 9.037 -9.103 5.922 1.00 97.62 77 LEU A N 1
ATOM 606 C CA . LEU A 1 77 ? 8.384 -8.700 4.676 1.00 97.62 77 LEU A CA 1
ATOM 607 C C . LEU A 1 77 ? 9.240 -7.728 3.853 1.00 97.62 77 LEU A C 1
ATOM 609 O O . LEU A 1 77 ? 9.403 -7.943 2.650 1.00 97.62 77 LEU A O 1
ATOM 613 N N . MET A 1 78 ? 9.826 -6.696 4.470 1.00 97.81 78 MET A N 1
ATOM 614 C CA . MET A 1 78 ? 10.664 -5.730 3.749 1.00 97.81 78 MET A CA 1
ATOM 615 C C . MET A 1 78 ? 11.941 -6.365 3.194 1.00 97.81 78 MET A C 1
ATOM 617 O O . MET A 1 78 ? 12.276 -6.152 2.030 1.00 97.81 78 MET A O 1
ATOM 621 N N . VAL A 1 79 ? 12.649 -7.165 3.993 1.00 97.88 79 VAL A N 1
ATOM 622 C CA . VAL A 1 79 ? 13.865 -7.865 3.556 1.00 97.88 79 VAL A CA 1
ATOM 623 C C . VAL A 1 79 ? 13.533 -8.838 2.429 1.00 97.88 79 VAL A C 1
ATOM 625 O O . VAL A 1 79 ? 14.234 -8.856 1.419 1.00 97.88 79 VAL A O 1
ATOM 628 N N . SER A 1 80 ? 12.433 -9.586 2.542 1.00 98.12 80 SER A N 1
ATOM 629 C CA . SER A 1 80 ? 11.978 -10.487 1.476 1.00 98.12 80 SER A CA 1
ATOM 630 C C . SER A 1 80 ? 11.663 -9.724 0.188 1.00 98.12 80 SER A C 1
ATOM 632 O O . SER A 1 80 ? 12.108 -10.122 -0.890 1.00 98.12 80 SER A O 1
ATOM 634 N N . ALA A 1 81 ? 10.955 -8.594 0.287 1.00 98.38 81 ALA A N 1
ATOM 635 C CA . ALA A 1 81 ? 10.655 -7.735 -0.855 1.00 98.38 81 ALA A CA 1
ATOM 636 C C . ALA A 1 81 ? 11.915 -7.152 -1.497 1.00 98.38 81 ALA A C 1
ATOM 638 O O . ALA A 1 81 ? 12.033 -7.170 -2.721 1.00 98.38 81 ALA A O 1
ATOM 639 N N . LEU A 1 82 ? 12.882 -6.702 -0.693 1.00 98.56 82 LEU A N 1
ATOM 640 C CA . LEU A 1 82 ? 14.168 -6.216 -1.181 1.00 98.56 82 LEU A CA 1
ATOM 641 C C . LEU A 1 82 ? 14.932 -7.322 -1.914 1.00 98.56 82 LEU A C 1
ATOM 643 O O . LEU A 1 82 ? 15.378 -7.103 -3.035 1.00 98.56 82 LEU A O 1
ATOM 647 N N . VAL A 1 83 ? 15.056 -8.515 -1.327 1.00 98.44 83 VAL A N 1
ATOM 648 C CA . VAL A 1 83 ? 15.777 -9.641 -1.942 1.00 98.44 83 VAL A CA 1
ATOM 649 C C . VAL A 1 83 ? 15.146 -10.030 -3.277 1.00 98.44 83 VAL A C 1
ATOM 651 O O . VAL A 1 83 ? 15.846 -10.116 -4.286 1.00 98.44 83 VAL A O 1
ATOM 654 N N . VAL A 1 84 ? 13.826 -10.219 -3.321 1.00 98.12 84 VAL A N 1
ATOM 655 C CA . VAL A 1 84 ? 13.130 -10.577 -4.565 1.00 98.12 84 VAL A CA 1
ATOM 656 C C . VAL A 1 84 ? 13.210 -9.442 -5.591 1.00 98.12 84 VAL A C 1
ATOM 658 O O . VAL A 1 84 ? 13.495 -9.700 -6.763 1.00 98.12 84 VAL A O 1
ATOM 661 N N . GLY A 1 85 ? 13.035 -8.189 -5.163 1.00 98.31 85 GLY A N 1
ATOM 662 C CA . GLY A 1 85 ? 13.178 -7.008 -6.013 1.00 98.31 85 GLY A CA 1
ATOM 663 C C . GLY A 1 85 ? 14.583 -6.887 -6.613 1.00 98.31 85 GLY A C 1
ATOM 664 O O . GLY A 1 85 ? 14.728 -6.607 -7.806 1.00 98.31 85 GLY A O 1
ATOM 665 N N . LEU A 1 86 ? 15.630 -7.181 -5.836 1.00 98.38 86 LEU A N 1
ATOM 666 C CA . LEU A 1 86 ? 17.018 -7.216 -6.306 1.00 98.38 86 LEU A CA 1
ATOM 667 C C . LEU A 1 86 ? 17.248 -8.342 -7.310 1.00 98.38 86 LEU A C 1
ATOM 669 O O . LEU A 1 86 ? 17.788 -8.092 -8.383 1.00 98.38 86 LEU A O 1
ATOM 673 N N . ILE A 1 87 ? 16.793 -9.563 -7.020 1.00 98.00 87 ILE A N 1
ATOM 674 C CA . ILE A 1 87 ? 16.919 -10.699 -7.948 1.00 98.00 87 ILE A CA 1
ATOM 675 C C . ILE A 1 87 ? 16.243 -10.372 -9.287 1.00 98.00 87 ILE A C 1
ATOM 677 O O . ILE A 1 87 ? 16.821 -10.588 -10.356 1.00 98.00 87 ILE A O 1
ATOM 681 N N . ALA A 1 88 ? 15.031 -9.816 -9.245 1.00 97.44 88 ALA A N 1
ATOM 682 C CA . ALA A 1 88 ? 14.282 -9.461 -10.441 1.00 97.44 88 ALA A CA 1
ATOM 683 C C . ALA A 1 88 ? 14.922 -8.302 -11.224 1.00 97.44 88 ALA A C 1
ATOM 685 O O . ALA A 1 88 ? 15.059 -8.392 -12.446 1.00 97.44 88 ALA A O 1
ATOM 686 N N . THR A 1 89 ? 15.379 -7.242 -10.548 1.00 97.44 89 THR A N 1
ATOM 687 C CA . THR A 1 89 ? 16.094 -6.136 -11.213 1.00 97.44 89 THR A CA 1
ATOM 688 C C . THR A 1 89 ? 17.435 -6.582 -11.787 1.00 97.44 89 THR A C 1
ATOM 690 O O . THR A 1 89 ? 17.769 -6.199 -12.901 1.00 97.44 89 THR A O 1
ATOM 693 N N . TRP A 1 90 ? 18.183 -7.454 -11.110 1.00 96.94 90 TRP A N 1
ATOM 694 C CA . TRP A 1 90 ? 19.450 -7.988 -11.622 1.00 96.94 90 TRP A CA 1
ATOM 695 C C . TRP A 1 90 ? 19.277 -8.893 -12.838 1.00 96.94 90 TRP A C 1
ATOM 697 O O . TRP A 1 90 ? 20.177 -8.974 -13.676 1.00 96.94 90 TRP A O 1
ATOM 707 N N . ARG A 1 91 ? 18.125 -9.559 -12.954 1.00 95.69 91 ARG A N 1
ATOM 708 C CA . ARG A 1 91 ? 17.743 -10.288 -14.164 1.00 95.69 91 ARG A CA 1
ATOM 709 C C . ARG A 1 91 ? 17.419 -9.340 -15.320 1.00 95.69 91 ARG A C 1
ATOM 711 O O . ARG A 1 91 ? 17.788 -9.640 -16.451 1.00 95.69 91 ARG A O 1
ATOM 718 N N . LEU A 1 92 ? 16.743 -8.225 -15.041 1.00 94.62 92 LEU A N 1
ATOM 719 C CA . LEU A 1 92 ? 16.416 -7.196 -16.035 1.00 94.62 92 LEU A CA 1
ATOM 720 C C . LEU A 1 92 ? 17.655 -6.435 -16.521 1.00 94.62 92 LEU A C 1
ATOM 722 O O . LEU A 1 92 ? 17.747 -6.069 -17.691 1.00 94.62 92 LEU A O 1
ATOM 726 N N . PHE A 1 93 ? 18.585 -6.159 -15.611 1.00 94.50 93 PHE A N 1
ATOM 727 C CA . PHE A 1 93 ? 19.714 -5.268 -15.845 1.00 94.50 93 PHE A CA 1
ATOM 728 C C . PHE A 1 93 ? 20.933 -6.088 -16.267 1.00 94.50 93 PHE A C 1
ATOM 730 O O . PHE A 1 93 ? 21.354 -7.037 -15.592 1.00 94.50 93 PHE A O 1
ATOM 737 N N . ARG A 1 94 ? 21.493 -5.756 -17.430 1.00 92.12 94 ARG A N 1
ATOM 738 C CA . ARG A 1 94 ? 22.518 -6.572 -18.093 1.00 92.12 94 ARG A CA 1
ATOM 739 C C . ARG A 1 94 ? 23.918 -6.190 -17.643 1.00 92.12 94 ARG A C 1
ATOM 741 O O . ARG A 1 94 ? 24.773 -7.070 -17.551 1.00 92.12 94 ARG A O 1
ATOM 748 N N . SER A 1 95 ? 24.156 -4.911 -17.359 1.00 92.94 95 SER A N 1
ATOM 749 C CA . SER A 1 95 ? 25.479 -4.415 -16.986 1.00 92.94 95 SER A CA 1
ATOM 750 C C . SER A 1 95 ? 25.658 -4.308 -15.469 1.00 92.94 95 SER A C 1
ATOM 752 O O . SER A 1 95 ? 24.710 -4.126 -14.704 1.00 92.94 95 SER A O 1
ATOM 754 N N . TRP A 1 96 ? 26.903 -4.430 -15.004 1.00 94.56 96 TRP A N 1
ATOM 755 C CA . TRP A 1 96 ? 27.222 -4.287 -13.581 1.00 94.56 96 TRP A CA 1
ATOM 756 C C . TRP A 1 96 ? 26.879 -2.892 -13.019 1.00 94.56 96 TRP A C 1
ATOM 758 O O . TRP A 1 96 ? 26.305 -2.837 -11.931 1.00 94.56 96 TRP A O 1
ATOM 768 N N . PRO A 1 97 ? 27.133 -1.770 -13.731 1.00 92.56 97 PRO A N 1
ATOM 769 C CA . PRO A 1 97 ? 26.751 -0.446 -13.240 1.00 92.56 97 PRO A CA 1
ATOM 770 C C . PRO A 1 97 ? 25.242 -0.294 -13.020 1.00 92.56 97 PRO A C 1
ATOM 772 O O . PRO A 1 97 ? 24.837 0.255 -11.999 1.00 92.56 97 PRO A O 1
ATOM 775 N N . GLU A 1 98 ? 24.408 -0.824 -13.925 1.00 93.44 98 GLU A N 1
ATOM 776 C CA . GLU A 1 98 ? 22.946 -0.833 -13.755 1.00 93.44 98 GLU A CA 1
ATOM 777 C C . GLU A 1 98 ? 22.556 -1.554 -12.458 1.00 93.44 98 GLU A C 1
ATOM 779 O O . GLU A 1 98 ? 21.779 -1.031 -11.658 1.00 93.44 98 GLU A O 1
ATOM 784 N N . ARG A 1 99 ? 23.132 -2.739 -12.223 1.00 96.44 99 ARG A N 1
ATOM 785 C CA . ARG A 1 99 ? 22.868 -3.551 -11.028 1.00 96.44 99 ARG A CA 1
ATOM 786 C C . ARG A 1 99 ? 23.314 -2.864 -9.747 1.00 96.44 99 ARG A C 1
ATOM 788 O O . ARG A 1 99 ? 22.583 -2.914 -8.764 1.00 96.44 99 ARG A O 1
ATOM 795 N N . LEU A 1 100 ? 24.477 -2.209 -9.741 1.00 96.50 100 LEU A N 1
ATOM 796 C CA . LEU A 1 100 ? 24.938 -1.457 -8.574 1.00 96.50 100 LEU A CA 1
ATOM 797 C C . LEU A 1 100 ? 23.972 -0.309 -8.247 1.00 96.50 100 LEU A C 1
ATOM 799 O O . LEU A 1 100 ? 23.568 -0.168 -7.094 1.00 96.50 100 LEU A O 1
ATOM 803 N N . VAL A 1 101 ? 23.576 0.480 -9.253 1.00 95.75 101 VAL A N 1
ATOM 804 C CA . VAL A 1 101 ? 22.628 1.591 -9.072 1.00 95.75 101 VAL A CA 1
ATOM 805 C C . VAL A 1 101 ? 21.285 1.079 -8.550 1.00 95.75 101 VAL A C 1
ATOM 807 O O . VAL A 1 101 ? 20.748 1.654 -7.604 1.00 95.75 101 VAL A O 1
ATOM 810 N N . ALA A 1 102 ? 20.775 -0.028 -9.101 1.00 96.81 102 ALA A N 1
ATOM 811 C CA . ALA A 1 102 ? 19.565 -0.683 -8.607 1.00 96.81 102 ALA A CA 1
ATOM 812 C C . ALA A 1 102 ? 19.704 -1.096 -7.140 1.00 96.81 102 ALA A C 1
ATOM 814 O O . ALA A 1 102 ? 18.844 -0.765 -6.329 1.00 96.81 102 ALA A O 1
ATOM 815 N N . THR A 1 103 ? 20.804 -1.763 -6.783 1.00 98.31 103 THR A N 1
ATOM 816 C CA . THR A 1 103 ? 21.045 -2.229 -5.414 1.00 98.31 103 THR A CA 1
ATOM 817 C C . THR A 1 103 ? 21.062 -1.086 -4.413 1.00 98.31 103 THR A C 1
ATOM 819 O O . THR A 1 103 ? 20.398 -1.167 -3.382 1.00 98.31 103 THR A O 1
ATOM 822 N N . ILE A 1 104 ? 21.768 0.001 -4.731 1.00 98.00 104 ILE A N 1
ATOM 823 C CA . ILE A 1 104 ? 21.828 1.180 -3.865 1.00 98.00 104 ILE A CA 1
ATOM 824 C C . ILE A 1 104 ? 20.440 1.815 -3.738 1.00 98.00 104 ILE A C 1
ATOM 826 O O . ILE A 1 104 ? 19.988 2.065 -2.626 1.00 98.00 104 ILE A O 1
ATOM 830 N N . ALA A 1 105 ? 19.738 2.050 -4.849 1.00 98.06 105 ALA A N 1
ATOM 831 C CA . ALA A 1 105 ? 18.436 2.715 -4.824 1.00 98.06 105 ALA A CA 1
ATOM 832 C C . ALA A 1 105 ? 17.366 1.896 -4.084 1.00 98.06 105 ALA A C 1
ATOM 834 O O . ALA A 1 105 ? 16.650 2.446 -3.248 1.00 98.06 105 ALA A O 1
ATOM 835 N N . LEU A 1 106 ? 17.274 0.588 -4.350 1.00 98.44 106 LEU A N 1
ATOM 836 C CA . LEU A 1 106 ? 16.328 -0.293 -3.663 1.00 98.44 106 LEU A CA 1
ATOM 837 C C . LEU A 1 106 ? 16.692 -0.467 -2.184 1.00 98.44 106 LEU A C 1
ATOM 839 O O . LEU A 1 106 ? 15.799 -0.454 -1.342 1.00 98.44 106 LEU A O 1
ATOM 843 N N . GLY A 1 107 ? 17.985 -0.563 -1.855 1.00 98.50 107 GLY A N 1
ATOM 844 C CA . GLY A 1 107 ? 18.456 -0.609 -0.471 1.00 98.50 107 GLY A CA 1
ATOM 845 C C . GLY A 1 107 ? 18.119 0.667 0.301 1.00 98.50 107 GLY A C 1
ATOM 846 O O . GLY A 1 107 ? 17.590 0.593 1.405 1.00 98.50 107 GLY A O 1
ATOM 847 N N . LEU A 1 108 ? 18.343 1.844 -0.294 1.00 97.94 108 LEU A N 1
ATOM 848 C CA . LEU A 1 108 ? 17.965 3.127 0.307 1.00 97.94 108 LEU A CA 1
ATOM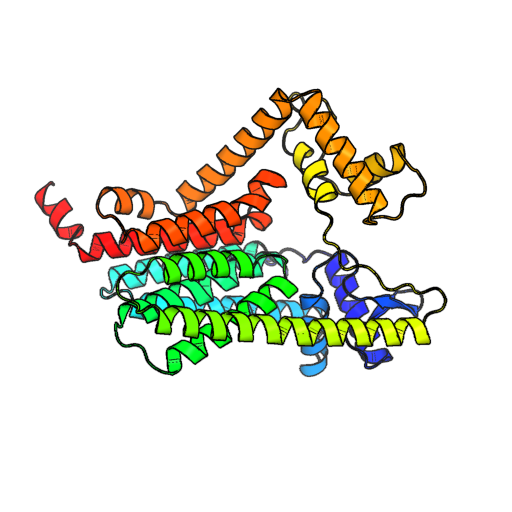 849 C C . LEU A 1 108 ? 16.448 3.251 0.489 1.00 97.94 108 LEU A C 1
ATOM 851 O O . LEU A 1 108 ? 16.010 3.719 1.536 1.00 97.94 108 LEU A O 1
ATOM 855 N N . LEU A 1 109 ? 15.649 2.814 -0.490 1.00 98.06 109 LEU A N 1
ATOM 856 C CA . LEU A 1 109 ? 14.188 2.804 -0.385 1.00 98.06 109 LEU A CA 1
ATOM 857 C C . LEU A 1 109 ? 13.704 1.867 0.733 1.00 98.06 109 LEU A C 1
ATOM 859 O O . LEU A 1 109 ? 12.846 2.261 1.518 1.00 98.06 109 LEU A O 1
ATOM 863 N N . ALA A 1 110 ? 14.263 0.658 0.830 1.00 97.88 110 ALA A N 1
ATOM 864 C CA . ALA A 1 110 ? 13.921 -0.301 1.878 1.00 97.88 110 ALA A CA 1
ATOM 865 C C . ALA A 1 110 ? 14.282 0.237 3.270 1.00 97.88 110 ALA A C 1
ATOM 867 O O . ALA A 1 110 ? 13.437 0.242 4.163 1.00 97.88 110 ALA A O 1
ATOM 868 N N . THR A 1 111 ? 15.493 0.780 3.436 1.00 96.62 111 THR A N 1
ATOM 869 C CA . THR A 1 111 ? 15.922 1.435 4.682 1.00 96.62 111 THR A CA 1
ATOM 870 C C . THR A 1 111 ? 15.026 2.623 5.028 1.00 96.62 111 THR A C 1
ATOM 872 O O . THR A 1 111 ? 14.644 2.789 6.183 1.00 96.62 111 THR A O 1
ATOM 875 N N . TYR A 1 112 ? 14.640 3.433 4.038 1.00 95.81 112 TYR A N 1
ATOM 876 C CA . TYR A 1 112 ? 13.716 4.546 4.247 1.00 95.81 112 TYR A CA 1
ATOM 877 C C . TYR A 1 112 ? 12.331 4.066 4.698 1.00 95.81 112 TYR A C 1
ATOM 879 O O . TYR A 1 112 ? 11.769 4.626 5.634 1.00 95.81 112 TYR A O 1
ATOM 887 N N . GLY A 1 113 ? 11.803 3.001 4.087 1.00 95.31 113 GLY A N 1
ATOM 888 C CA . GLY A 1 113 ? 10.548 2.378 4.506 1.00 95.31 113 GLY A CA 1
ATOM 889 C C . GLY A 1 113 ? 10.609 1.816 5.930 1.00 95.31 113 GLY A C 1
ATOM 890 O O . GLY A 1 113 ? 9.671 2.013 6.696 1.00 95.31 113 GLY A O 1
ATOM 891 N N . LEU A 1 114 ? 11.724 1.191 6.320 1.00 93.62 114 LEU A N 1
ATOM 892 C CA . LEU A 1 114 ? 11.933 0.720 7.695 1.00 93.62 114 LEU A CA 1
ATOM 893 C C . LEU A 1 114 ? 12.042 1.871 8.702 1.00 93.62 114 LEU A C 1
ATOM 895 O O . LEU A 1 114 ? 11.601 1.717 9.833 1.00 93.62 114 LEU A O 1
ATOM 899 N N . PHE A 1 115 ? 12.575 3.028 8.298 1.00 91.62 115 PHE A N 1
ATOM 900 C CA . PHE A 1 115 ? 12.648 4.214 9.159 1.00 91.62 115 PHE A CA 1
ATOM 901 C C . PHE A 1 115 ? 11.277 4.857 9.429 1.00 91.62 115 PHE A C 1
ATOM 903 O O . PHE A 1 115 ? 11.084 5.467 10.478 1.00 91.62 115 PHE A O 1
ATOM 910 N N . ILE A 1 116 ? 10.332 4.736 8.489 1.00 89.44 116 ILE A N 1
ATOM 911 C CA . ILE A 1 116 ? 8.940 5.182 8.670 1.00 89.44 116 ILE A CA 1
ATOM 912 C C . ILE A 1 116 ? 8.242 4.350 9.752 1.00 89.44 116 ILE A C 1
ATOM 914 O O . ILE A 1 116 ? 7.463 4.907 10.512 1.00 89.44 116 ILE A O 1
ATOM 918 N N . TRP A 1 117 ? 8.585 3.061 9.849 1.00 81.56 117 TRP A N 1
ATOM 919 C CA . TRP A 1 117 ? 8.235 2.178 10.964 1.00 81.56 117 TRP A CA 1
ATOM 920 C C . TRP A 1 117 ? 6.740 2.156 11.335 1.00 81.56 117 TRP A C 1
ATOM 922 O O . TRP A 1 117 ? 6.337 2.728 12.339 1.00 81.56 117 TRP A O 1
ATOM 932 N N . ASP A 1 118 ? 5.907 1.492 10.526 1.00 90.06 118 ASP A N 1
ATOM 933 C CA . ASP A 1 118 ? 4.507 1.165 10.856 1.00 90.06 118 ASP A CA 1
ATOM 934 C C . ASP A 1 118 ? 3.879 0.302 9.736 1.00 90.06 118 ASP A C 1
ATOM 936 O O . ASP A 1 118 ? 4.547 -0.007 8.746 1.00 90.06 118 ASP A O 1
ATOM 940 N N . VAL A 1 119 ? 2.568 0.040 9.799 1.00 94.25 119 VAL A N 1
ATOM 941 C CA . VAL A 1 119 ? 1.719 -0.510 8.723 1.00 94.25 119 VAL A CA 1
ATOM 942 C C . VAL A 1 119 ? 1.929 0.163 7.363 1.00 94.25 119 VAL A C 1
ATOM 944 O O . VAL A 1 119 ? 1.804 -0.477 6.318 1.00 94.25 119 VAL A O 1
ATOM 947 N N . TYR A 1 120 ? 2.325 1.439 7.343 1.00 95.12 120 TYR A N 1
ATOM 948 C CA . TYR A 1 120 ? 2.610 2.185 6.115 1.00 95.12 120 TYR A CA 1
ATOM 949 C C . TYR A 1 120 ? 3.725 1.559 5.271 1.00 95.12 120 TYR A C 1
ATOM 951 O O . TYR A 1 120 ? 3.738 1.744 4.053 1.00 95.12 120 TYR A O 1
ATOM 959 N N . VAL A 1 121 ? 4.629 0.783 5.881 1.00 96.38 121 VAL A N 1
ATOM 960 C CA . VAL A 1 121 ? 5.728 0.101 5.183 1.00 96.38 121 VAL A CA 1
ATOM 961 C C . VAL A 1 121 ? 5.231 -0.850 4.088 1.00 96.38 121 VAL A C 1
ATOM 963 O O . VAL A 1 121 ? 5.881 -0.999 3.047 1.00 96.38 121 VAL A O 1
ATOM 966 N N . ILE A 1 122 ? 4.037 -1.427 4.265 1.00 97.44 122 ILE A N 1
ATOM 967 C CA . ILE A 1 122 ? 3.408 -2.335 3.298 1.00 97.44 122 ILE A CA 1
ATOM 968 C C . ILE A 1 122 ? 3.193 -1.661 1.939 1.00 97.44 122 ILE A C 1
ATOM 970 O O . ILE A 1 122 ? 3.358 -2.296 0.895 1.00 97.44 122 ILE A O 1
ATOM 974 N N . SER A 1 123 ? 2.936 -0.350 1.933 1.00 96.94 123 SER A N 1
ATOM 975 C CA . SER A 1 123 ? 2.772 0.438 0.710 1.00 96.94 123 SER A CA 1
ATOM 976 C C . SER A 1 123 ? 4.029 0.471 -0.169 1.00 96.94 123 SER A C 1
ATOM 978 O O . SER A 1 123 ? 3.893 0.602 -1.381 1.00 96.94 123 SER A O 1
ATOM 980 N N . ALA A 1 124 ? 5.240 0.321 0.389 1.00 98.00 124 ALA A N 1
ATOM 981 C CA . ALA A 1 124 ? 6.468 0.130 -0.402 1.00 98.00 124 ALA A CA 1
ATOM 982 C C . ALA A 1 124 ? 6.717 -1.337 -0.770 1.00 98.00 124 ALA A C 1
ATOM 984 O O . ALA A 1 124 ? 7.223 -1.613 -1.860 1.00 98.00 124 ALA A O 1
ATOM 985 N N . ILE A 1 125 ? 6.390 -2.264 0.134 1.00 98.31 125 ILE A N 1
ATOM 986 C CA . ILE A 1 125 ? 6.693 -3.695 0.000 1.00 98.31 125 ILE A CA 1
ATOM 987 C C . ILE A 1 125 ? 6.061 -4.275 -1.264 1.00 98.31 125 ILE A C 1
ATOM 989 O O . ILE A 1 125 ? 6.764 -4.907 -2.054 1.00 98.31 125 ILE A O 1
ATOM 993 N N . ALA A 1 126 ? 4.770 -4.023 -1.502 1.00 97.81 126 ALA A N 1
ATOM 994 C CA . ALA A 1 126 ? 4.083 -4.574 -2.668 1.00 97.81 126 ALA A CA 1
ATOM 995 C C . ALA A 1 126 ? 4.701 -4.098 -4.006 1.00 97.81 126 ALA A C 1
ATOM 997 O O . ALA A 1 126 ? 5.061 -4.959 -4.817 1.00 97.81 126 ALA A O 1
ATOM 998 N N . PRO A 1 127 ? 4.906 -2.785 -4.259 1.00 98.62 127 PRO A N 1
ATOM 999 C CA . PRO A 1 127 ? 5.615 -2.312 -5.451 1.00 98.62 127 PRO A CA 1
ATOM 1000 C C . PRO A 1 127 ? 7.032 -2.874 -5.595 1.00 98.62 127 PRO A C 1
ATOM 1002 O O . PRO A 1 127 ? 7.392 -3.332 -6.680 1.00 98.62 127 PRO A O 1
ATOM 1005 N N . LEU A 1 128 ? 7.820 -2.862 -4.513 1.00 98.19 128 LEU A N 1
ATOM 1006 C CA . LEU A 1 128 ? 9.214 -3.316 -4.509 1.00 98.19 128 LEU A CA 1
ATOM 1007 C C . LEU A 1 128 ? 9.340 -4.795 -4.895 1.00 98.19 128 LEU A C 1
ATOM 1009 O O . LEU A 1 128 ? 10.230 -5.165 -5.659 1.00 98.19 128 LEU A O 1
ATOM 1013 N N . LEU A 1 129 ? 8.422 -5.619 -4.391 1.00 97.94 129 LEU A N 1
ATOM 1014 C CA . LEU A 1 129 ? 8.371 -7.053 -4.638 1.00 97.94 129 LEU A CA 1
ATOM 1015 C C . LEU A 1 129 ? 7.870 -7.377 -6.053 1.00 97.94 129 LEU A C 1
ATOM 1017 O O . LEU A 1 129 ? 8.491 -8.149 -6.785 1.00 97.94 129 LEU A O 1
ATOM 1021 N N . LEU A 1 130 ? 6.720 -6.816 -6.436 1.00 98.56 130 LEU A N 1
ATOM 1022 C CA . LEU A 1 130 ? 5.941 -7.316 -7.570 1.00 98.56 130 LEU A CA 1
ATOM 1023 C C . LEU A 1 130 ? 6.267 -6.631 -8.897 1.00 98.56 130 LEU A C 1
ATOM 1025 O O . LEU A 1 130 ? 6.230 -7.297 -9.931 1.00 98.56 130 LEU A O 1
ATOM 1029 N N . ILE A 1 131 ? 6.601 -5.337 -8.908 1.00 98.62 131 ILE A N 1
ATOM 1030 C CA . ILE A 1 131 ? 6.813 -4.603 -10.166 1.00 98.62 131 ILE A CA 1
ATOM 1031 C C . ILE A 1 131 ? 8.101 -5.047 -10.871 1.00 98.62 131 ILE A C 1
ATOM 1033 O O . ILE A 1 131 ? 8.020 -5.396 -12.053 1.00 98.62 131 ILE A O 1
ATOM 1037 N N . PRO A 1 132 ? 9.275 -5.119 -10.208 1.00 98.44 132 PRO A N 1
ATOM 1038 C CA . PRO A 1 132 ? 10.473 -5.669 -10.836 1.00 98.44 132 PRO A CA 1
ATOM 1039 C C . PRO A 1 132 ? 10.269 -7.100 -11.330 1.00 98.44 132 PRO A C 1
ATOM 1041 O O . PRO A 1 132 ? 10.670 -7.424 -12.447 1.00 98.44 132 PRO A O 1
ATOM 1044 N N . ALA A 1 133 ? 9.613 -7.947 -10.528 1.00 97.81 133 ALA A N 1
ATOM 1045 C CA . ALA A 1 133 ? 9.321 -9.327 -10.900 1.00 97.81 133 ALA A CA 1
ATOM 1046 C C . ALA A 1 133 ? 8.444 -9.382 -12.158 1.00 97.81 133 ALA A C 1
ATOM 1048 O O . ALA A 1 133 ? 8.807 -10.042 -13.130 1.00 97.81 133 ALA A O 1
ATOM 1049 N N . PHE A 1 134 ? 7.345 -8.625 -12.187 1.00 97.56 134 PHE A N 1
ATOM 1050 C CA . PHE A 1 134 ? 6.455 -8.518 -13.341 1.00 97.56 134 PHE A CA 1
ATOM 1051 C C . PHE A 1 134 ? 7.195 -8.056 -14.603 1.00 97.56 134 PHE A C 1
ATOM 1053 O O . PHE A 1 134 ? 7.061 -8.675 -15.659 1.00 97.56 134 PHE A O 1
ATOM 1060 N N . LEU A 1 135 ? 8.017 -7.008 -14.504 1.00 96.81 135 LEU A N 1
ATOM 1061 C CA . LEU A 1 135 ? 8.813 -6.527 -15.634 1.00 96.81 135 LEU A CA 1
ATOM 1062 C C . LEU A 1 135 ? 9.808 -7.596 -16.116 1.00 96.81 135 LEU A C 1
ATOM 1064 O O . LEU A 1 135 ? 9.927 -7.816 -17.321 1.00 96.81 135 LEU A O 1
ATOM 1068 N N . ALA A 1 136 ? 10.467 -8.309 -15.196 1.00 95.00 136 ALA A N 1
ATOM 1069 C CA . ALA A 1 136 ? 11.393 -9.398 -15.514 1.00 95.00 136 ALA A CA 1
ATOM 1070 C C . ALA A 1 136 ? 10.705 -10.582 -16.209 1.00 95.00 136 ALA A C 1
ATOM 1072 O O . ALA A 1 136 ? 11.317 -11.246 -17.051 1.00 95.00 136 ALA A O 1
ATOM 1073 N N . PHE A 1 137 ? 9.434 -10.841 -15.886 1.00 91.62 137 PHE A N 1
ATOM 1074 C CA . PHE A 1 137 ? 8.618 -11.830 -16.588 1.00 91.62 137 PHE A CA 1
ATOM 1075 C C . PHE A 1 137 ? 8.313 -11.402 -18.026 1.00 91.62 137 PHE A C 1
ATOM 1077 O O . PHE A 1 137 ? 8.409 -12.222 -18.939 1.00 91.62 137 PHE A O 1
ATOM 1084 N N . LEU A 1 138 ? 7.998 -10.125 -18.252 1.00 91.31 138 LEU A N 1
ATOM 1085 C CA . LEU A 1 138 ? 7.676 -9.627 -19.591 1.00 91.31 138 LEU A CA 1
ATOM 1086 C C . LEU A 1 138 ? 8.889 -9.558 -20.534 1.00 91.31 138 LEU A C 1
ATOM 1088 O O . LEU A 1 138 ? 8.714 -9.742 -21.738 1.00 91.31 138 LEU A O 1
ATOM 1092 N N . ASP A 1 139 ? 10.104 -9.353 -20.018 1.00 88.56 139 ASP A N 1
ATOM 1093 C CA . ASP A 1 139 ? 11.331 -9.276 -20.835 1.00 88.56 139 ASP A CA 1
ATOM 1094 C C . ASP A 1 139 ? 11.676 -10.609 -21.538 1.00 88.56 139 ASP A C 1
ATOM 1096 O O . ASP A 1 139 ? 12.261 -10.629 -22.619 1.00 88.56 139 ASP A O 1
ATOM 1100 N N . GLY A 1 140 ? 11.259 -11.750 -20.974 1.00 76.69 140 GLY A N 1
ATOM 1101 C CA . GLY A 1 140 ? 11.626 -13.081 -21.474 1.00 76.69 140 GLY A CA 1
ATOM 1102 C C . GLY A 1 140 ? 10.903 -13.549 -22.745 1.00 76.69 140 GLY A C 1
ATOM 1103 O O . GLY A 1 140 ? 11.284 -14.581 -23.304 1.00 76.69 140 GLY A O 1
ATOM 1104 N N . GLY A 1 141 ? 9.845 -12.856 -23.184 1.00 76.62 141 GLY A N 1
ATOM 1105 C CA . GLY A 1 141 ? 9.083 -13.111 -24.421 1.00 76.62 141 GLY A CA 1
ATOM 1106 C C . GLY A 1 141 ? 8.324 -14.449 -24.522 1.00 76.62 141 GLY A C 1
ATOM 1107 O O . GLY A 1 141 ? 7.367 -14.556 -25.287 1.00 76.62 141 GLY A O 1
ATOM 1108 N N . LYS A 1 142 ? 8.705 -15.480 -23.758 1.00 87.75 142 LYS A N 1
ATOM 1109 C CA . LYS A 1 142 ? 8.082 -16.811 -23.768 1.00 87.75 142 LYS A CA 1
ATOM 1110 C C . LYS A 1 142 ? 7.074 -16.951 -22.634 1.00 87.75 142 LYS A C 1
ATOM 1112 O O . LYS A 1 142 ? 7.448 -17.139 -21.478 1.00 87.75 142 LYS A O 1
ATOM 1117 N N . VAL A 1 143 ? 5.792 -16.943 -22.987 1.00 91.19 143 VAL A N 1
ATOM 1118 C CA . VAL A 1 143 ? 4.700 -17.268 -22.063 1.00 91.19 143 VAL A CA 1
ATOM 1119 C C . VAL A 1 143 ? 4.827 -18.727 -21.615 1.00 91.19 143 VAL A C 1
ATOM 1121 O O . VAL A 1 143 ? 4.994 -19.632 -22.429 1.00 91.19 143 VAL A O 1
ATOM 1124 N N . SER A 1 144 ? 4.738 -18.964 -20.310 1.00 92.44 144 SER A N 1
ATOM 1125 C CA . SER A 1 144 ? 4.830 -20.296 -19.698 1.00 92.44 144 SER A CA 1
ATOM 1126 C C . SER A 1 144 ? 3.834 -20.436 -18.548 1.00 92.44 144 SER A C 1
ATOM 1128 O O . SER A 1 144 ? 3.378 -19.432 -18.002 1.00 92.44 144 SER A O 1
ATOM 1130 N N . ARG A 1 145 ? 3.542 -21.672 -18.119 1.00 93.12 145 ARG A N 1
ATOM 1131 C CA . ARG A 1 145 ? 2.652 -21.946 -16.972 1.00 93.12 145 ARG A CA 1
ATOM 1132 C C . ARG A 1 145 ? 3.083 -21.258 -15.668 1.00 93.12 145 ARG A C 1
ATOM 1134 O O . ARG A 1 145 ? 2.240 -20.929 -14.845 1.00 93.12 145 ARG A O 1
ATOM 1141 N N . TRP A 1 146 ? 4.378 -20.988 -15.504 1.00 94.44 146 TRP A N 1
ATOM 1142 C CA . TRP A 1 146 ? 4.907 -20.276 -14.338 1.00 94.44 146 TRP A CA 1
ATOM 1143 C C . TRP A 1 146 ? 4.416 -18.829 -14.258 1.00 94.44 146 TRP A C 1
ATOM 1145 O O . TRP A 1 146 ? 4.288 -18.297 -13.162 1.00 94.44 146 TRP A O 1
ATOM 1155 N N . HIS A 1 147 ? 4.069 -18.217 -15.393 1.00 94.81 147 HIS A N 1
ATOM 1156 C CA . HIS A 1 147 ? 3.486 -16.878 -15.406 1.00 94.81 147 HIS A CA 1
ATOM 1157 C C . HIS A 1 147 ? 2.093 -16.881 -14.775 1.00 94.81 147 HIS A C 1
ATOM 1159 O O . HIS A 1 147 ? 1.797 -16.011 -13.970 1.00 94.81 147 HIS A O 1
ATOM 1165 N N . ALA A 1 148 ? 1.258 -17.882 -15.073 1.00 95.81 148 ALA A N 1
ATOM 1166 C CA . ALA A 1 148 ? -0.050 -18.017 -14.432 1.00 95.81 148 ALA A CA 1
ATOM 1167 C C . ALA A 1 148 ? 0.082 -18.150 -12.904 1.00 95.81 148 ALA A C 1
ATOM 1169 O O . ALA A 1 148 ? -0.606 -17.449 -12.165 1.00 95.81 148 ALA A O 1
ATOM 1170 N N . GLY A 1 149 ? 1.035 -18.972 -12.442 1.00 97.44 149 GLY A N 1
ATOM 1171 C CA . GLY A 1 149 ? 1.376 -19.080 -11.021 1.00 97.44 149 GLY A CA 1
ATOM 1172 C C . GLY A 1 149 ? 1.838 -17.752 -10.412 1.00 97.44 149 GLY A C 1
ATOM 1173 O O . GLY A 1 149 ? 1.408 -17.406 -9.317 1.00 97.44 149 GLY A O 1
ATOM 1174 N N . PHE A 1 150 ? 2.643 -16.970 -11.140 1.00 97.06 150 PHE A N 1
ATOM 1175 C CA . PHE A 1 150 ? 3.035 -15.627 -10.713 1.00 97.06 150 PHE A CA 1
ATOM 1176 C C . PHE A 1 150 ? 1.836 -14.681 -10.571 1.00 97.06 150 PHE A C 1
ATOM 1178 O O . PHE A 1 150 ? 1.731 -14.024 -9.545 1.00 97.06 150 PHE A O 1
ATOM 1185 N N . PHE A 1 151 ? 0.919 -14.614 -11.546 1.00 98.31 151 PHE A N 1
ATOM 1186 C CA . PHE A 1 151 ? -0.257 -13.735 -11.442 1.00 98.31 151 PHE A CA 1
ATOM 1187 C C . PHE A 1 151 ? -1.170 -14.131 -10.283 1.00 98.31 151 PHE A C 1
ATOM 1189 O O . PHE A 1 151 ? -1.642 -13.257 -9.563 1.00 98.31 151 PHE A O 1
ATOM 1196 N N . PHE A 1 152 ? -1.362 -15.431 -10.053 1.00 98.56 152 PHE A N 1
ATOM 1197 C CA . PHE A 1 152 ? -2.093 -15.911 -8.883 1.00 98.56 152 PHE A CA 1
ATOM 1198 C C . PHE A 1 152 ? -1.425 -15.479 -7.573 1.00 98.56 152 PHE A C 1
ATOM 1200 O O . PHE A 1 152 ? -2.076 -14.884 -6.716 1.00 98.56 152 PHE A O 1
ATOM 1207 N N . LEU A 1 153 ? -0.112 -15.693 -7.446 1.00 98.31 153 LEU A N 1
ATOM 1208 C CA . LEU A 1 153 ? 0.647 -15.282 -6.265 1.00 98.31 153 LEU A CA 1
ATOM 1209 C C . LEU A 1 153 ? 0.658 -13.757 -6.077 1.00 98.31 153 LEU A C 1
ATOM 1211 O O . LEU A 1 153 ? 0.522 -13.280 -4.956 1.00 98.31 153 LEU A O 1
ATOM 1215 N N . ALA A 1 154 ? 0.769 -12.984 -7.158 1.00 98.56 154 ALA A N 1
ATOM 1216 C CA . ALA A 1 154 ? 0.662 -11.530 -7.115 1.00 98.56 154 ALA A CA 1
ATOM 1217 C C . ALA A 1 154 ? -0.718 -11.095 -6.602 1.00 98.56 154 ALA A C 1
ATOM 1219 O O . ALA A 1 154 ? -0.799 -10.183 -5.786 1.00 98.56 154 ALA A O 1
ATOM 1220 N N . GLY A 1 155 ? -1.790 -11.776 -7.022 1.00 98.69 155 GLY A N 1
ATOM 1221 C CA . GLY A 1 155 ? -3.142 -11.551 -6.513 1.00 98.69 155 GLY A CA 1
ATOM 1222 C C . GLY A 1 155 ? -3.237 -11.795 -5.009 1.00 98.69 155 GLY A C 1
ATOM 1223 O O . GLY A 1 155 ? -3.705 -10.919 -4.287 1.00 98.69 155 GLY A O 1
ATOM 1224 N N . LEU A 1 156 ? -2.711 -12.927 -4.526 1.00 98.62 156 LEU A N 1
ATOM 1225 C CA . LEU A 1 156 ? -2.647 -13.223 -3.089 1.00 98.62 156 LEU A CA 1
ATOM 1226 C C . LEU A 1 156 ? -1.901 -12.116 -2.326 1.00 98.62 156 LEU A C 1
ATOM 1228 O O . LEU A 1 156 ? -2.419 -11.565 -1.363 1.00 98.62 156 LEU A O 1
ATOM 1232 N N . LEU A 1 157 ? -0.703 -11.743 -2.783 1.00 98.50 157 LEU A N 1
ATOM 1233 C CA . LEU A 1 157 ? 0.143 -10.753 -2.109 1.00 98.50 157 LEU A CA 1
ATOM 1234 C C . LEU A 1 157 ? -0.470 -9.347 -2.099 1.00 98.50 157 LEU A C 1
ATOM 1236 O O . LEU A 1 157 ? -0.362 -8.645 -1.093 1.00 98.50 157 LEU A O 1
ATOM 1240 N N . MET A 1 158 ? -1.123 -8.931 -3.190 1.00 98.69 158 MET A N 1
ATOM 1241 C CA . MET A 1 158 ? -1.818 -7.642 -3.260 1.00 98.69 158 MET A CA 1
ATOM 1242 C C . MET A 1 158 ? -3.042 -7.604 -2.344 1.00 98.69 158 MET A C 1
ATOM 1244 O O . MET A 1 158 ? -3.235 -6.602 -1.660 1.00 98.69 158 MET A O 1
ATOM 1248 N N . ALA A 1 159 ? -3.841 -8.675 -2.296 1.00 98.38 159 ALA A N 1
ATOM 1249 C CA . ALA A 1 159 ? -4.972 -8.748 -1.375 1.00 98.38 159 ALA A CA 1
ATOM 1250 C C . ALA A 1 159 ? -4.504 -8.764 0.085 1.00 98.38 159 ALA A C 1
ATOM 1252 O O . ALA A 1 159 ? -5.008 -7.981 0.881 1.00 98.38 159 ALA A O 1
ATOM 1253 N N . SER A 1 160 ? -3.478 -9.551 0.423 1.00 98.31 160 SER A N 1
ATOM 1254 C CA . SER A 1 160 ? -2.895 -9.539 1.770 1.00 98.31 160 SER A CA 1
ATOM 1255 C C . SER A 1 160 ? -2.337 -8.166 2.141 1.00 98.31 160 SER A C 1
ATOM 1257 O O . SER A 1 160 ? -2.518 -7.713 3.264 1.00 98.31 160 SER A O 1
ATOM 1259 N N . SER A 1 161 ? -1.701 -7.469 1.196 1.00 98.19 161 SER A N 1
ATOM 1260 C CA . SER A 1 161 ? -1.221 -6.103 1.422 1.00 98.19 161 SER A CA 1
ATOM 1261 C C . SER A 1 161 ? -2.373 -5.136 1.686 1.00 98.19 161 SER A C 1
ATOM 1263 O O . SER A 1 161 ? -2.263 -4.333 2.601 1.00 98.19 161 SER A O 1
ATOM 1265 N N . ASN A 1 162 ? -3.479 -5.247 0.942 1.00 97.69 162 ASN A N 1
ATOM 1266 C CA . ASN A 1 162 ? -4.682 -4.443 1.167 1.00 97.69 162 ASN A CA 1
ATOM 1267 C C . ASN A 1 162 ? -5.354 -4.735 2.515 1.00 97.69 162 ASN A C 1
ATOM 1269 O O . ASN A 1 162 ? -5.909 -3.815 3.092 1.00 97.69 162 ASN A O 1
ATOM 1273 N N . LEU A 1 163 ? -5.284 -5.973 3.016 1.00 97.00 163 LEU A N 1
ATOM 1274 C CA . LEU A 1 163 ? -5.785 -6.313 4.350 1.00 97.00 163 LEU A CA 1
ATOM 1275 C C . LEU A 1 163 ? -4.931 -5.736 5.475 1.00 97.00 163 LEU A C 1
ATOM 1277 O O . LEU A 1 163 ? -5.453 -5.480 6.548 1.00 97.00 163 LEU A O 1
ATOM 1281 N N . ILE A 1 164 ? -3.615 -5.620 5.276 1.00 97.19 164 ILE A N 1
ATOM 1282 C CA . ILE A 1 164 ? -2.706 -5.054 6.283 1.00 97.19 164 ILE A CA 1
ATOM 1283 C C . ILE A 1 164 ? -2.758 -3.528 6.254 1.00 97.19 164 ILE A C 1
ATOM 1285 O O . ILE A 1 164 ? -2.621 -2.880 7.287 1.00 97.19 164 ILE A O 1
ATOM 1289 N N . ARG A 1 165 ? -2.891 -2.962 5.054 1.00 96.12 165 ARG A N 1
ATOM 1290 C CA . ARG A 1 165 ? -3.048 -1.535 4.841 1.00 96.12 165 ARG A CA 1
ATOM 1291 C C . ARG A 1 165 ? -3.865 -1.283 3.580 1.00 96.12 165 ARG A C 1
ATOM 1293 O O . ARG A 1 165 ? -3.432 -1.601 2.466 1.00 96.12 165 ARG A O 1
ATOM 1300 N N . SER A 1 166 ? -5.012 -0.640 3.747 1.00 95.12 166 SER A N 1
ATOM 1301 C CA . SER A 1 166 ? -5.936 -0.359 2.660 1.00 95.12 166 SER A CA 1
ATOM 1302 C C . SER A 1 166 ? -5.258 0.311 1.467 1.00 95.12 166 SER A C 1
ATOM 1304 O O . SER A 1 166 ? -4.533 1.302 1.579 1.00 95.12 166 SER A O 1
ATOM 1306 N N . HIS A 1 167 ? -5.522 -0.258 0.291 1.00 96.19 167 HIS A N 1
ATOM 1307 C CA . HIS A 1 167 ? -5.003 0.152 -1.015 1.00 96.19 167 HIS A CA 1
ATOM 1308 C C . HIS A 1 167 ? -3.484 0.012 -1.248 1.00 96.19 167 HIS A C 1
ATOM 1310 O O . HIS A 1 167 ? -3.016 0.375 -2.335 1.00 96.19 167 HIS A O 1
ATOM 1316 N N . SER A 1 168 ? -2.704 -0.567 -0.327 1.00 97.06 168 SER A N 1
ATOM 1317 C CA . SER A 1 168 ? -1.264 -0.795 -0.539 1.00 97.06 168 SER A CA 1
ATOM 1318 C C . SER A 1 168 ? -0.951 -1.750 -1.701 1.00 97.06 168 SER A C 1
ATOM 1320 O O . SER A 1 168 ? 0.047 -1.570 -2.397 1.00 97.06 168 SER A O 1
ATOM 1322 N N . GLY A 1 169 ? -1.805 -2.741 -1.967 1.00 98.00 169 GLY A N 1
ATOM 1323 C CA . GLY A 1 169 ? -1.722 -3.619 -3.140 1.00 98.00 169 GLY A CA 1
ATOM 1324 C C . GLY A 1 169 ? -2.367 -3.032 -4.402 1.00 98.00 169 GLY A C 1
ATOM 1325 O O . GLY A 1 169 ? -1.975 -3.373 -5.520 1.00 98.00 169 GLY A O 1
ATOM 1326 N N . THR A 1 170 ? -3.322 -2.109 -4.256 1.00 98.50 170 THR A N 1
ATOM 1327 C CA . THR A 1 170 ? -4.083 -1.537 -5.383 1.00 98.50 170 THR A CA 1
ATOM 1328 C C . THR A 1 170 ? -3.204 -0.766 -6.372 1.00 98.50 170 THR A C 1
ATOM 1330 O O . THR A 1 170 ? -3.430 -0.847 -7.580 1.00 98.50 170 THR A O 1
ATOM 1333 N N . VAL A 1 171 ? -2.154 -0.082 -5.906 1.00 98.44 171 VAL A N 1
ATOM 1334 C CA . VAL A 1 171 ? -1.181 0.590 -6.793 1.00 98.44 171 VAL A CA 1
ATOM 1335 C C . VAL A 1 171 ? -0.502 -0.382 -7.764 1.00 98.44 171 VAL A C 1
ATOM 1337 O O . VAL A 1 171 ? -0.329 -0.072 -8.944 1.00 98.44 171 VAL A O 1
ATOM 1340 N N . VAL A 1 172 ? -0.155 -1.582 -7.290 1.00 98.69 172 VAL A N 1
ATOM 1341 C CA . VAL A 1 172 ? 0.465 -2.628 -8.110 1.00 98.69 172 VAL A CA 1
ATOM 1342 C C . VAL A 1 172 ? -0.564 -3.233 -9.055 1.00 98.69 172 VAL A C 1
ATOM 1344 O O . VAL A 1 172 ? -0.253 -3.470 -10.221 1.00 98.69 172 VAL A O 1
ATOM 1347 N N . LEU A 1 173 ? -1.804 -3.416 -8.592 1.00 98.69 173 LEU A N 1
ATOM 1348 C CA . LEU A 1 173 ? -2.899 -3.897 -9.430 1.00 98.69 173 LEU A CA 1
ATOM 1349 C C . LEU A 1 173 ? -3.124 -2.964 -10.626 1.00 98.69 173 LEU A C 1
ATOM 1351 O O . LEU A 1 173 ? -3.182 -3.436 -11.759 1.00 98.69 173 LEU A O 1
ATOM 1355 N N . ILE A 1 174 ? -3.180 -1.648 -10.393 1.00 98.75 174 ILE A N 1
ATOM 1356 C CA . ILE A 1 174 ? -3.309 -0.641 -11.457 1.00 98.75 174 ILE A CA 1
ATOM 1357 C C . ILE A 1 174 ? -2.138 -0.745 -12.433 1.00 98.75 174 ILE A C 1
ATOM 1359 O O . ILE A 1 174 ? -2.363 -0.831 -13.641 1.00 98.75 174 ILE A O 1
ATOM 1363 N N . PHE A 1 175 ? -0.902 -0.805 -11.924 1.00 98.75 175 PHE A N 1
ATOM 1364 C CA . PHE A 1 175 ? 0.283 -0.977 -12.764 1.00 98.75 175 PHE A CA 1
ATOM 1365 C C . PHE A 1 175 ? 0.159 -2.217 -13.664 1.00 98.75 175 PHE A C 1
ATOM 1367 O O . PHE A 1 175 ? 0.304 -2.127 -14.884 1.00 98.75 175 PHE A O 1
ATOM 1374 N N . MET A 1 176 ? -0.147 -3.377 -13.074 1.00 98.56 176 MET A N 1
ATOM 1375 C CA . MET A 1 176 ? -0.225 -4.654 -13.781 1.00 98.56 176 MET A CA 1
ATOM 1376 C C . MET A 1 176 ? -1.373 -4.688 -14.791 1.00 98.56 176 MET A C 1
ATOM 1378 O O . MET A 1 176 ? -1.172 -5.170 -15.902 1.00 98.56 176 MET A O 1
ATOM 1382 N N . VAL A 1 177 ? -2.555 -4.164 -14.452 1.00 98.38 177 VAL A N 1
ATOM 1383 C CA . VAL A 1 177 ? -3.718 -4.126 -15.355 1.00 98.38 177 VAL A CA 1
ATOM 1384 C C . VAL A 1 177 ? -3.450 -3.214 -16.550 1.00 98.38 177 VAL A C 1
ATOM 1386 O O . VAL A 1 177 ? -3.649 -3.634 -17.693 1.00 98.38 177 VAL A O 1
ATOM 1389 N N . VAL A 1 178 ? -2.938 -2.001 -16.314 1.00 98.50 178 VAL A N 1
ATOM 1390 C CA . VAL A 1 178 ? -2.599 -1.060 -17.393 1.00 98.50 178 VAL A CA 1
ATOM 1391 C C . VAL A 1 178 ? -1.506 -1.643 -18.286 1.00 98.50 178 VAL A C 1
ATOM 1393 O O . VAL A 1 178 ? -1.635 -1.608 -19.513 1.00 98.50 178 VAL A O 1
ATOM 1396 N N . ALA A 1 179 ? -0.469 -2.248 -17.701 1.00 97.31 179 ALA A N 1
ATOM 1397 C CA . ALA A 1 179 ? 0.586 -2.908 -18.459 1.00 97.31 179 ALA A CA 1
ATOM 1398 C C . ALA A 1 179 ? 0.045 -4.091 -19.281 1.00 97.31 179 ALA A C 1
ATOM 1400 O O . ALA A 1 179 ? 0.249 -4.131 -20.492 1.00 97.31 179 ALA A O 1
ATOM 1401 N N . LEU A 1 180 ? -0.699 -5.022 -18.675 1.00 96.31 180 LEU A N 1
ATOM 1402 C CA . LEU A 1 180 ? -1.280 -6.179 -19.369 1.00 96.31 180 LEU A CA 1
ATOM 1403 C C . LEU A 1 180 ? -2.192 -5.778 -20.534 1.00 96.31 180 LEU A C 1
ATOM 1405 O O . LEU A 1 180 ? -2.154 -6.412 -21.590 1.00 96.31 180 LEU A O 1
ATOM 1409 N N . GLY A 1 181 ? -2.999 -4.729 -20.357 1.00 97.12 181 GLY A N 1
ATOM 1410 C CA . GLY A 1 181 ? -3.862 -4.194 -21.409 1.00 97.12 181 GLY A CA 1
ATOM 1411 C C . GLY A 1 181 ? -3.084 -3.546 -22.560 1.00 97.12 181 GLY A C 1
ATOM 1412 O O . GLY A 1 181 ? -3.542 -3.578 -23.705 1.00 97.12 181 GLY A O 1
ATOM 1413 N N . SER A 1 182 ? -1.891 -3.019 -22.275 1.00 96.81 182 SER A N 1
ATOM 1414 C CA . SER A 1 182 ? -1.136 -2.154 -23.189 1.00 96.81 182 SER A CA 1
ATOM 1415 C C . SER A 1 182 ? 0.090 -2.814 -23.830 1.00 96.81 182 SER A C 1
ATOM 1417 O O . SER A 1 182 ? 0.635 -2.267 -24.787 1.00 96.81 182 SER A O 1
ATOM 1419 N N . VAL A 1 183 ? 0.547 -3.977 -23.348 1.00 95.44 183 VAL A N 1
ATOM 1420 C CA . VAL A 1 183 ? 1.706 -4.686 -23.923 1.00 95.44 183 VAL A CA 1
ATOM 1421 C C . VAL A 1 183 ? 1.344 -5.253 -25.306 1.00 95.44 183 VAL A C 1
ATOM 1423 O O . VAL A 1 183 ? 0.541 -6.188 -25.397 1.00 95.44 183 VAL A O 1
ATOM 1426 N N . PRO A 1 184 ? 1.949 -4.758 -26.404 1.00 92.44 184 PRO A N 1
ATOM 1427 C CA . PRO A 1 184 ? 1.509 -5.088 -27.763 1.00 92.44 184 PRO A CA 1
ATOM 1428 C C . PRO A 1 184 ? 1.782 -6.544 -28.160 1.00 92.44 184 PRO A C 1
ATOM 1430 O O . PRO A 1 184 ? 1.087 -7.094 -29.005 1.00 92.44 184 PRO A O 1
ATOM 1433 N N . THR A 1 185 ? 2.771 -7.186 -27.540 1.00 92.44 185 THR A N 1
ATOM 1434 C CA . THR A 1 185 ? 3.220 -8.543 -27.886 1.00 92.44 185 THR A CA 1
ATOM 1435 C C . THR A 1 185 ? 2.402 -9.656 -27.228 1.00 92.44 185 THR A C 1
ATOM 1437 O O . THR A 1 185 ? 2.534 -10.816 -27.613 1.00 92.44 185 THR A O 1
ATOM 1440 N N . LEU A 1 186 ? 1.554 -9.341 -26.242 1.00 94.19 186 LEU A N 1
ATOM 1441 C CA . LEU A 1 186 ? 0.737 -10.339 -25.549 1.00 94.19 186 LEU A CA 1
ATOM 1442 C C . LEU A 1 186 ? -0.590 -10.574 -26.273 1.00 94.19 186 LEU A C 1
ATOM 1444 O O . LEU A 1 186 ? -1.401 -9.657 -26.404 1.00 94.19 186 LEU A O 1
ATOM 1448 N N . ALA A 1 187 ? -0.852 -11.826 -26.653 1.00 95.69 187 ALA A N 1
ATOM 1449 C CA . ALA A 1 187 ? -2.133 -12.240 -27.218 1.00 95.69 187 ALA A CA 1
ATOM 1450 C C . ALA A 1 187 ? -3.288 -12.054 -26.216 1.00 95.69 187 ALA A C 1
ATOM 1452 O O . ALA A 1 187 ? -3.131 -12.306 -25.019 1.00 95.69 187 ALA A O 1
ATOM 1453 N N . LEU A 1 188 ? -4.481 -11.696 -26.709 1.00 96.62 188 LEU A N 1
ATOM 1454 C CA . LEU A 1 188 ? -5.666 -11.447 -25.873 1.00 96.62 188 LEU A CA 1
ATOM 1455 C C . LEU A 1 188 ? -5.993 -12.620 -24.934 1.00 96.62 188 LEU A C 1
ATOM 1457 O O . LEU A 1 188 ? -6.248 -12.404 -23.754 1.00 96.62 188 LEU A O 1
ATOM 1461 N N . LYS A 1 189 ? -5.914 -13.865 -25.426 1.00 96.94 189 LYS A N 1
ATOM 1462 C CA . LYS A 1 189 ? -6.161 -15.072 -24.615 1.00 96.94 189 LYS A CA 1
ATOM 1463 C C . LYS A 1 189 ? -5.223 -15.158 -23.406 1.00 96.94 189 LYS A C 1
ATOM 1465 O O . LYS A 1 189 ? -5.660 -15.503 -22.315 1.00 96.94 189 LYS A O 1
ATOM 1470 N N . THR A 1 190 ? -3.951 -14.805 -23.588 1.00 95.56 190 THR A N 1
ATOM 1471 C CA . THR A 1 190 ? -2.960 -14.772 -22.506 1.00 95.56 190 THR A CA 1
ATOM 1472 C C . THR A 1 190 ? -3.271 -13.668 -21.501 1.00 95.56 190 THR A C 1
ATOM 1474 O O . THR A 1 190 ? -3.194 -13.913 -20.302 1.00 95.56 190 THR A O 1
ATOM 1477 N N . ARG A 1 191 ? -3.673 -12.479 -21.970 1.00 96.25 191 ARG A N 1
ATOM 1478 C CA . ARG A 1 191 ? -4.079 -11.368 -21.093 1.00 96.25 191 ARG A CA 1
ATOM 1479 C C . ARG A 1 191 ? -5.264 -11.760 -20.216 1.00 96.25 191 ARG A C 1
ATOM 1481 O O . ARG A 1 191 ? -5.212 -11.565 -19.008 1.00 96.25 191 ARG A O 1
ATOM 1488 N N . VAL A 1 192 ? -6.292 -12.360 -20.821 1.00 97.06 192 VAL A N 1
ATOM 1489 C CA . VAL A 1 192 ? -7.477 -12.854 -20.105 1.00 97.06 192 VAL A CA 1
ATOM 1490 C C . VAL A 1 192 ? -7.082 -13.929 -19.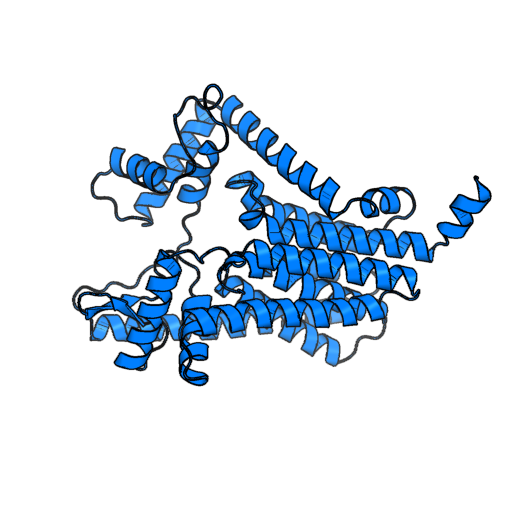097 1.00 97.06 192 VAL A C 1
ATOM 1492 O O . VAL A 1 192 ? -7.474 -13.834 -17.941 1.00 97.06 192 VAL A O 1
ATOM 1495 N N . ALA A 1 193 ? -6.258 -14.906 -19.486 1.00 97.31 193 ALA A N 1
ATOM 1496 C CA . ALA A 1 193 ? -5.790 -15.936 -18.562 1.00 97.31 193 ALA A CA 1
ATOM 1497 C C . ALA A 1 193 ? -5.047 -15.330 -17.359 1.00 97.31 193 ALA A C 1
ATOM 1499 O O . ALA A 1 193 ? -5.378 -15.638 -16.219 1.00 97.31 193 ALA A O 1
ATOM 1500 N N . PHE A 1 194 ? -4.086 -14.431 -17.587 1.00 97.69 194 PHE A N 1
ATOM 1501 C CA . PHE A 1 194 ? -3.358 -13.759 -16.507 1.00 97.69 194 PHE A CA 1
ATOM 1502 C C . PHE A 1 194 ? -4.271 -12.927 -15.607 1.00 97.69 194 PHE A C 1
ATOM 1504 O O . PHE A 1 194 ? -4.132 -13.001 -14.390 1.00 97.69 194 PHE A O 1
ATOM 1511 N N . ALA A 1 195 ? -5.237 -12.203 -16.179 1.00 97.62 195 ALA A N 1
ATOM 1512 C CA . ALA A 1 195 ? -6.234 -11.470 -15.407 1.00 97.62 195 ALA A CA 1
ATOM 1513 C C . ALA A 1 195 ? -7.093 -12.408 -14.542 1.00 97.62 195 ALA A C 1
ATOM 1515 O O . ALA A 1 195 ? -7.306 -12.117 -13.371 1.00 97.62 195 ALA A O 1
ATOM 1516 N N . LEU A 1 196 ? -7.525 -13.558 -15.071 1.00 98.19 196 LEU A N 1
ATOM 1517 C CA . LEU A 1 196 ? -8.288 -14.550 -14.307 1.00 98.19 196 LEU A CA 1
ATOM 1518 C C . LEU A 1 196 ? -7.477 -15.131 -13.145 1.00 98.19 196 LEU A C 1
ATOM 1520 O O . LEU A 1 196 ? -7.998 -15.224 -12.040 1.00 98.19 196 LEU A O 1
ATOM 1524 N N . PHE A 1 197 ? -6.204 -15.479 -13.358 1.00 98.50 197 PHE A N 1
ATOM 1525 C CA . PHE A 1 197 ? -5.341 -15.957 -12.270 1.00 98.50 197 PHE A CA 1
ATOM 1526 C C . PHE A 1 197 ? -5.094 -14.872 -11.217 1.00 98.50 197 PHE A C 1
ATOM 1528 O O . PHE A 1 197 ? -5.129 -15.169 -10.026 1.00 98.50 197 PHE A O 1
ATOM 1535 N N . LEU A 1 198 ? -4.907 -13.619 -11.639 1.00 98.50 198 LEU A N 1
ATOM 1536 C CA . LEU A 1 198 ? -4.771 -12.474 -10.739 1.00 98.50 198 LEU A CA 1
ATOM 1537 C C . LEU A 1 198 ? -6.016 -12.290 -9.863 1.00 98.50 198 LEU A C 1
ATOM 1539 O O . LEU A 1 198 ? -5.905 -12.201 -8.642 1.00 98.50 198 LEU A O 1
ATOM 1543 N N . VAL A 1 199 ? -7.199 -12.286 -10.484 1.00 98.44 199 VAL A N 1
ATOM 1544 C CA . VAL A 1 199 ? -8.491 -12.171 -9.794 1.00 98.44 199 VAL A CA 1
ATOM 1545 C C . VAL A 1 199 ? -8.733 -13.365 -8.877 1.00 98.44 199 VAL A C 1
ATOM 1547 O O . VAL A 1 199 ? -9.181 -13.170 -7.754 1.00 98.44 199 VAL A O 1
ATOM 1550 N N . ALA A 1 200 ? -8.392 -14.582 -9.303 1.00 98.56 200 ALA A N 1
ATOM 1551 C CA . ALA A 1 200 ? -8.498 -15.766 -8.458 1.00 98.56 200 ALA A CA 1
ATOM 1552 C C . ALA A 1 200 ? -7.626 -15.641 -7.198 1.00 98.56 200 ALA A C 1
ATOM 1554 O O . ALA A 1 200 ? -8.094 -15.947 -6.106 1.00 98.56 200 ALA A O 1
ATOM 1555 N N . GLY A 1 201 ? -6.392 -15.138 -7.325 1.00 98.44 201 GLY A N 1
ATOM 1556 C CA . GLY A 1 201 ? -5.527 -14.862 -6.176 1.00 98.44 201 GLY A CA 1
ATOM 1557 C C . GLY A 1 201 ? -6.125 -13.818 -5.230 1.00 98.44 201 GLY A C 1
ATOM 1558 O O . GLY A 1 201 ? -6.189 -14.045 -4.027 1.00 98.44 201 GLY A O 1
ATOM 1559 N N . LEU A 1 202 ? -6.632 -12.703 -5.767 1.00 98.31 202 LEU A N 1
ATOM 1560 C CA . LEU A 1 202 ? -7.307 -11.674 -4.964 1.00 98.31 202 LEU A CA 1
ATOM 1561 C C . LEU A 1 202 ? -8.530 -12.245 -4.219 1.00 98.31 202 LEU A C 1
ATOM 1563 O O . LEU A 1 202 ? -8.706 -12.005 -3.026 1.00 98.31 202 LEU A O 1
ATOM 1567 N N . ALA A 1 203 ? -9.353 -13.031 -4.918 1.00 98.38 203 ALA A N 1
ATOM 1568 C CA . ALA A 1 203 ? -10.584 -13.602 -4.386 1.00 98.38 203 ALA A CA 1
ATOM 1569 C C . ALA A 1 203 ? -10.331 -14.586 -3.237 1.00 98.38 203 ALA A C 1
ATOM 1571 O O . ALA A 1 203 ? -11.096 -14.592 -2.280 1.00 98.38 203 ALA A O 1
ATOM 1572 N N . VAL A 1 204 ? -9.264 -15.391 -3.295 1.00 98.50 204 VAL A N 1
ATOM 1573 C CA . VAL A 1 204 ? -8.940 -16.356 -2.228 1.00 98.50 204 VAL A CA 1
ATOM 1574 C C . VAL A 1 204 ? -8.752 -15.655 -0.886 1.00 98.50 204 VAL A C 1
ATOM 1576 O O . VAL A 1 204 ? -9.376 -16.047 0.095 1.00 98.50 204 VAL A O 1
ATOM 1579 N N . ILE A 1 205 ? -7.931 -14.605 -0.842 1.00 97.88 205 ILE A N 1
ATOM 1580 C CA . ILE A 1 205 ? -7.674 -13.872 0.403 1.00 97.88 205 ILE A CA 1
ATOM 1581 C C . ILE A 1 205 ? -8.942 -13.174 0.899 1.00 97.88 205 ILE A C 1
ATOM 1583 O O . ILE A 1 205 ? -9.250 -13.262 2.086 1.00 97.88 205 ILE A O 1
ATOM 1587 N N . GLN A 1 206 ? -9.710 -12.559 -0.007 1.00 97.00 206 GLN A N 1
ATOM 1588 C CA . GLN A 1 206 ? -10.968 -11.908 0.355 1.00 97.00 206 GLN A CA 1
ATOM 1589 C C . GLN A 1 206 ? -11.962 -12.901 0.968 1.00 97.00 206 GLN A C 1
ATOM 1591 O O . GLN A 1 206 ? -12.505 -12.642 2.035 1.00 97.00 206 GLN A O 1
ATOM 1596 N N . LEU A 1 207 ? -12.169 -14.059 0.332 1.00 98.12 207 LEU A N 1
ATOM 1597 C CA . LEU A 1 207 ? -13.093 -15.086 0.818 1.00 98.12 207 LEU A CA 1
ATOM 1598 C C . LEU A 1 207 ? -12.664 -15.645 2.179 1.00 98.12 207 LEU A C 1
ATOM 1600 O O . LEU A 1 207 ? -13.511 -15.839 3.051 1.00 98.12 207 LEU A O 1
ATOM 1604 N N . VAL A 1 208 ? -11.361 -15.874 2.379 1.00 98.12 208 VAL A N 1
ATOM 1605 C CA . VAL A 1 208 ? -10.821 -16.332 3.667 1.00 98.12 208 VAL A CA 1
ATOM 1606 C C . VAL A 1 208 ? -11.102 -15.309 4.765 1.00 98.12 208 VAL A C 1
ATOM 1608 O O . VAL A 1 208 ? -11.640 -15.679 5.806 1.00 98.12 208 VAL A O 1
ATOM 1611 N N . PHE A 1 209 ? -10.798 -14.028 4.542 1.00 97.06 209 PHE A N 1
ATOM 1612 C CA . PHE A 1 209 ? -10.993 -13.000 5.566 1.00 97.06 209 PHE A CA 1
ATOM 1613 C C . PHE A 1 209 ? -12.464 -12.664 5.808 1.00 97.06 209 PHE A C 1
ATOM 1615 O O . PHE A 1 209 ? -12.843 -12.476 6.958 1.00 97.06 209 PHE A O 1
ATOM 1622 N N . THR A 1 210 ? -13.322 -12.699 4.786 1.00 96.75 210 THR A N 1
ATOM 1623 C CA . THR A 1 210 ? -14.776 -12.614 4.988 1.00 96.75 210 THR A CA 1
ATOM 1624 C C . THR A 1 210 ? -15.280 -13.755 5.875 1.00 96.75 210 THR A C 1
ATOM 1626 O O . THR A 1 210 ? -16.076 -13.515 6.777 1.00 96.75 210 THR A O 1
ATOM 1629 N N . GLY A 1 211 ? -14.784 -14.982 5.680 1.00 97.88 211 GLY A N 1
ATOM 1630 C CA . GLY A 1 211 ? -15.110 -16.112 6.554 1.00 97.88 211 GLY A CA 1
ATOM 1631 C C . GLY A 1 211 ? -14.594 -15.938 7.987 1.00 97.88 211 GLY A C 1
ATOM 1632 O O . GLY A 1 211 ? -15.316 -16.226 8.938 1.00 97.88 211 GLY A O 1
ATOM 1633 N N . LEU A 1 212 ? -13.366 -15.436 8.159 1.00 97.69 212 LEU A N 1
ATOM 1634 C CA . LEU A 1 212 ? -12.786 -15.161 9.480 1.00 97.69 212 LEU A CA 1
ATOM 1635 C C . LEU A 1 212 ? -13.564 -14.080 10.240 1.00 97.69 212 LEU A C 1
ATOM 1637 O O . LEU A 1 212 ? -13.865 -14.271 11.414 1.00 97.69 212 LEU A O 1
ATOM 1641 N N . ILE A 1 213 ? -13.924 -12.986 9.567 1.00 96.94 213 ILE A N 1
ATOM 1642 C CA . ILE A 1 213 ? -14.732 -11.895 10.125 1.00 96.94 213 ILE A CA 1
ATOM 1643 C C . ILE A 1 213 ? -16.122 -12.408 10.515 1.00 96.94 213 ILE A C 1
ATOM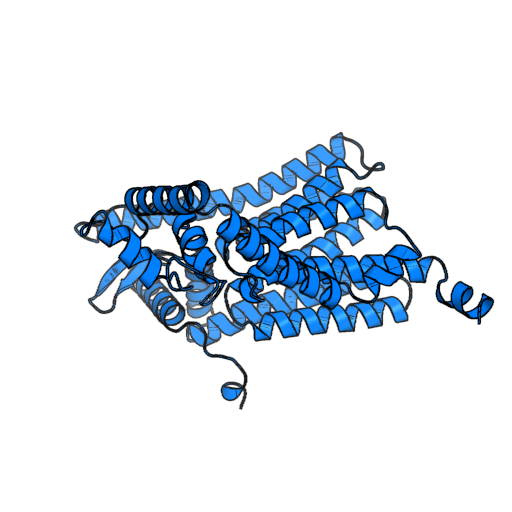 1645 O O . ILE A 1 213 ? -16.550 -12.203 11.646 1.00 96.94 213 ILE A O 1
ATOM 1649 N N . ALA A 1 214 ? -16.788 -13.162 9.636 1.00 97.25 214 ALA A N 1
ATOM 1650 C CA . ALA A 1 214 ? -18.092 -13.748 9.943 1.00 97.25 214 ALA A CA 1
ATOM 1651 C C . ALA A 1 214 ? -18.040 -14.698 11.155 1.00 97.25 214 ALA A C 1
ATOM 1653 O O . ALA A 1 214 ? -18.936 -14.673 11.998 1.00 97.25 214 ALA A O 1
ATOM 1654 N N . ASN A 1 215 ? -16.982 -15.507 11.276 1.00 98.12 215 ASN A N 1
ATOM 1655 C CA . ASN A 1 215 ? -16.790 -16.395 12.426 1.00 98.12 215 ASN A CA 1
ATOM 1656 C C . ASN A 1 215 ? -16.528 -15.618 13.725 1.00 98.12 215 ASN A C 1
ATOM 1658 O O . ASN A 1 215 ? -17.093 -15.968 14.761 1.00 98.12 215 ASN A O 1
ATOM 1662 N N . ARG A 1 216 ? -15.705 -14.561 13.672 1.00 98.00 216 ARG A N 1
ATOM 1663 C CA . ARG A 1 216 ? -15.476 -13.643 14.797 1.00 98.00 216 ARG A CA 1
ATOM 1664 C C . ARG A 1 216 ? -16.792 -13.032 15.268 1.00 98.00 216 ARG A C 1
ATOM 1666 O O . ARG A 1 216 ? -17.100 -13.092 16.455 1.00 98.00 216 ARG A O 1
ATOM 1673 N N . ASP A 1 217 ? -17.574 -12.475 14.349 1.00 97.69 217 ASP A N 1
ATOM 1674 C CA . ASP A 1 217 ? -18.817 -11.781 14.686 1.00 97.69 217 ASP A CA 1
ATOM 1675 C C . ASP A 1 217 ? -19.849 -12.753 15.267 1.00 97.69 217 ASP A C 1
ATOM 1677 O O . ASP A 1 217 ? -20.478 -12.448 16.278 1.00 97.69 217 ASP A O 1
ATOM 1681 N N . ALA A 1 218 ? -19.968 -13.962 14.705 1.00 98.00 218 ALA A N 1
ATOM 1682 C CA . ALA A 1 218 ? -20.826 -15.009 15.258 1.00 98.00 218 ALA A CA 1
ATOM 1683 C C . ALA A 1 218 ? -20.417 -15.401 16.689 1.00 98.00 218 ALA A C 1
ATOM 1685 O O . ALA A 1 218 ? -21.278 -15.601 17.548 1.00 98.00 218 ALA A O 1
ATOM 1686 N N . TYR A 1 219 ? -19.111 -15.483 16.961 1.00 98.44 219 TYR A N 1
ATOM 1687 C CA . TYR A 1 219 ? -18.600 -15.755 18.300 1.00 98.44 219 TYR A CA 1
ATOM 1688 C C . TYR A 1 219 ? -18.936 -14.621 19.277 1.00 98.44 219 TYR A C 1
ATOM 1690 O O . TYR A 1 219 ? -19.453 -14.890 20.364 1.00 98.44 219 TYR A O 1
ATOM 1698 N N . LEU A 1 220 ? -18.684 -13.366 18.894 1.00 98.12 220 LEU A N 1
ATOM 1699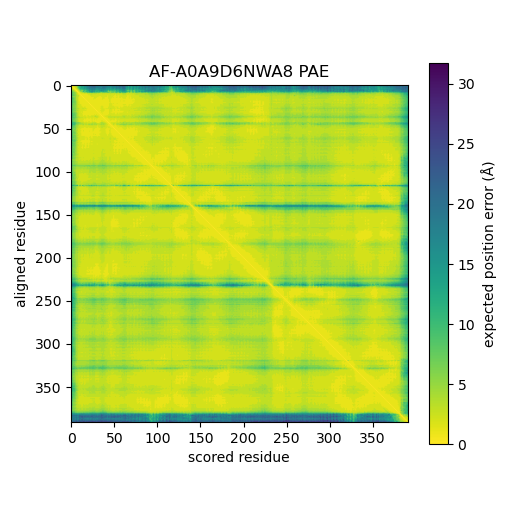 C CA . LEU A 1 220 ? -18.943 -12.195 19.734 1.00 98.12 220 LEU A CA 1
ATOM 1700 C C . LEU A 1 220 ? -20.437 -12.020 20.024 1.00 98.12 220 LEU A C 1
ATOM 1702 O O . LEU A 1 220 ? -20.798 -11.807 21.175 1.00 98.12 220 LEU A O 1
ATOM 1706 N N . VAL A 1 221 ? -21.319 -12.218 19.039 1.00 98.00 221 VAL A N 1
ATOM 1707 C CA . VAL A 1 221 ? -22.780 -12.199 19.253 1.00 98.00 221 VAL A CA 1
ATOM 1708 C C . VAL A 1 221 ? -23.213 -13.238 20.294 1.00 98.00 221 VAL A C 1
ATOM 1710 O O . VAL A 1 221 ? -24.108 -12.977 21.095 1.00 98.00 221 VAL A O 1
ATOM 1713 N N . ALA A 1 222 ? -22.583 -14.415 20.305 1.00 98.06 222 ALA A N 1
ATOM 1714 C CA . ALA A 1 222 ? -22.929 -15.484 21.238 1.00 98.06 222 ALA A CA 1
ATOM 1715 C C . ALA A 1 222 ? -22.378 -15.276 22.663 1.00 98.06 222 ALA A C 1
ATOM 1717 O O . ALA A 1 222 ? -22.956 -15.814 23.607 1.00 98.06 222 ALA A O 1
ATOM 1718 N N . HIS A 1 223 ? -21.281 -14.527 22.833 1.00 97.88 223 HIS A N 1
ATOM 1719 C CA . HIS A 1 223 ? -20.537 -14.467 24.103 1.00 97.88 223 HIS A CA 1
ATOM 1720 C C . HIS A 1 223 ? -20.402 -13.067 24.715 1.00 97.88 223 HIS A C 1
ATOM 1722 O O . HIS A 1 223 ? -20.074 -12.970 25.896 1.00 97.88 223 HIS A O 1
ATOM 1728 N N . GLN A 1 224 ? -20.661 -11.997 23.961 1.00 97.75 224 GLN A N 1
ATOM 1729 C CA . GLN A 1 224 ? -20.561 -10.614 24.423 1.00 97.75 224 GLN A CA 1
ATOM 1730 C C . GLN A 1 224 ? -21.945 -9.940 24.378 1.00 97.75 224 GLN A C 1
ATOM 1732 O O . GLN A 1 224 ? -22.420 -9.561 23.304 1.00 97.75 224 GLN A O 1
ATOM 1737 N N . PRO A 1 225 ? -22.616 -9.764 25.533 1.00 96.19 225 PRO A N 1
ATOM 1738 C CA . PRO A 1 225 ? -23.910 -9.093 25.592 1.00 96.19 225 PRO A CA 1
ATOM 1739 C C . PRO A 1 225 ? -23.854 -7.684 24.993 1.00 96.19 225 PRO A C 1
ATOM 1741 O O . PRO A 1 225 ? -22.971 -6.898 25.324 1.00 96.19 225 PRO A O 1
ATOM 1744 N N . GLY A 1 226 ? -24.816 -7.363 24.127 1.00 93.94 226 GLY A N 1
ATOM 1745 C CA . GLY A 1 226 ? -24.915 -6.046 23.489 1.00 93.94 226 GLY A CA 1
ATOM 1746 C C . GLY A 1 226 ? -23.972 -5.829 22.304 1.00 93.94 226 GLY A C 1
ATOM 1747 O O . GLY A 1 226 ? -24.001 -4.750 21.719 1.00 93.94 226 GLY A O 1
ATOM 1748 N N . TYR A 1 227 ? -23.173 -6.827 21.915 1.00 95.12 227 TYR A N 1
ATOM 1749 C CA . TYR A 1 227 ? -22.351 -6.724 20.716 1.00 95.12 227 TYR A CA 1
ATOM 1750 C C . TYR A 1 227 ? -23.211 -6.647 19.447 1.00 95.12 227 TYR A C 1
ATOM 1752 O O . TYR A 1 227 ? -24.105 -7.470 19.227 1.00 95.12 227 TYR A O 1
ATOM 1760 N N . LEU A 1 228 ? -22.884 -5.681 18.589 1.00 91.56 228 LEU A N 1
ATOM 1761 C CA . LEU A 1 228 ? -23.397 -5.561 17.230 1.00 91.56 228 LEU A CA 1
ATOM 1762 C C . LEU A 1 228 ? -22.223 -5.691 16.251 1.00 91.56 228 LEU A C 1
ATOM 1764 O O . LEU A 1 228 ? -21.177 -5.081 16.496 1.00 91.56 228 LEU A O 1
ATOM 1768 N N . PRO A 1 229 ? -22.369 -6.460 15.154 1.00 91.31 229 PRO A N 1
ATOM 1769 C CA . PRO A 1 229 ? -21.350 -6.537 14.117 1.00 91.31 229 PRO A CA 1
ATOM 1770 C C . PRO A 1 229 ? -20.948 -5.146 13.631 1.00 91.31 229 PRO A C 1
ATOM 1772 O O . PRO A 1 229 ? -21.797 -4.332 13.267 1.00 91.31 229 PRO A O 1
ATOM 1775 N N . VAL A 1 230 ? -19.645 -4.882 13.649 1.00 85.56 230 VAL A N 1
ATOM 1776 C CA . VAL A 1 230 ? -19.086 -3.602 13.215 1.00 85.56 230 VAL A CA 1
ATOM 1777 C C . VAL A 1 230 ? -18.957 -3.625 11.701 1.00 85.56 230 VAL A C 1
ATOM 1779 O O . VAL A 1 230 ? -18.363 -4.548 11.141 1.00 85.56 230 VAL A O 1
ATOM 1782 N N . GLU A 1 231 ? -19.492 -2.604 11.037 1.00 80.69 231 GLU A N 1
ATOM 1783 C CA . GLU A 1 231 ? -19.232 -2.408 9.617 1.00 80.69 231 GLU A CA 1
ATOM 1784 C C . GLU A 1 231 ? -17.756 -2.046 9.419 1.00 80.69 231 GLU A C 1
ATOM 1786 O O . GLU A 1 231 ? -17.241 -1.105 10.024 1.00 80.69 231 GLU A O 1
ATOM 1791 N N . ASP A 1 232 ? -17.067 -2.807 8.572 1.00 71.50 232 ASP A N 1
ATOM 1792 C CA . ASP A 1 232 ? -15.676 -2.548 8.206 1.00 71.50 232 ASP A CA 1
ATOM 1793 C C . ASP A 1 232 ? -15.615 -1.342 7.257 1.00 71.50 232 ASP A C 1
ATOM 1795 O O . ASP A 1 232 ? -15.682 -1.475 6.030 1.00 71.50 232 ASP A O 1
ATOM 1799 N N . VAL A 1 233 ? -15.598 -0.139 7.835 1.00 73.38 233 VAL A N 1
ATOM 1800 C CA . VAL A 1 233 ? -15.594 1.122 7.091 1.00 73.38 233 VAL A CA 1
ATOM 1801 C C . VAL A 1 233 ? -14.343 1.913 7.438 1.00 73.38 233 VAL A C 1
ATOM 1803 O O . VAL A 1 233 ? -14.186 2.422 8.545 1.00 73.38 233 VAL A O 1
ATOM 1806 N N . HIS A 1 234 ? -13.464 2.088 6.451 1.00 83.31 234 HIS A N 1
ATOM 1807 C CA . HIS A 1 234 ? -12.421 3.103 6.539 1.00 83.31 234 HIS A CA 1
ATOM 1808 C C . HIS A 1 234 ? -13.045 4.490 6.355 1.00 83.31 234 HIS A C 1
ATOM 1810 O O . HIS A 1 234 ? -13.614 4.752 5.290 1.00 83.31 234 HIS A O 1
ATOM 1816 N N . PRO A 1 235 ? -12.922 5.394 7.339 1.00 90.88 235 PRO A N 1
ATOM 1817 C CA . PRO A 1 235 ? -13.612 6.673 7.306 1.00 90.88 235 PRO A CA 1
ATOM 1818 C C . PRO A 1 235 ? -12.949 7.601 6.272 1.00 90.88 235 PRO A C 1
ATOM 1820 O O . PRO A 1 235 ? -11.825 8.084 6.445 1.00 90.88 235 PRO A O 1
ATOM 1823 N N . ILE A 1 236 ? -13.610 7.805 5.130 1.00 95.12 236 ILE A N 1
ATOM 1824 C CA . ILE A 1 236 ? -13.069 8.575 4.001 1.00 95.12 236 ILE A CA 1
ATOM 1825 C C . ILE A 1 236 ? -13.204 10.068 4.290 1.00 95.12 236 ILE A C 1
ATOM 1827 O O . ILE A 1 236 ? -12.249 10.831 4.119 1.00 95.12 236 ILE A O 1
ATOM 1831 N N . TRP A 1 237 ? -14.391 10.494 4.714 1.00 97.75 237 TRP A N 1
ATOM 1832 C CA . TRP A 1 237 ? -14.718 11.896 4.933 1.00 97.75 237 TRP A CA 1
ATOM 1833 C C . TRP A 1 237 ? -14.040 12.445 6.176 1.00 97.75 237 TRP A C 1
ATOM 1835 O O . TRP A 1 237 ? -13.611 13.595 6.137 1.00 97.75 237 TRP A O 1
ATOM 1845 N N . HIS A 1 238 ? -13.827 11.621 7.205 1.00 97.44 238 HIS A N 1
ATOM 1846 C CA . HIS A 1 238 ? -12.931 11.947 8.313 1.00 97.44 238 HIS A CA 1
ATOM 1847 C C . HIS A 1 238 ? -11.558 12.406 7.824 1.00 97.44 238 HIS A C 1
ATOM 1849 O O . HIS A 1 238 ? -11.140 13.536 8.080 1.00 97.44 238 HIS A O 1
ATOM 1855 N N . ASN A 1 239 ? -10.879 11.546 7.060 1.00 96.62 239 ASN A N 1
ATOM 1856 C CA . ASN A 1 239 ? -9.525 11.799 6.577 1.00 96.62 239 ASN A CA 1
ATOM 1857 C C . ASN A 1 239 ? -9.460 13.004 5.623 1.00 96.62 239 ASN A C 1
ATOM 1859 O O . ASN A 1 239 ? -8.515 13.793 5.674 1.00 96.62 239 ASN A O 1
ATOM 1863 N N . LEU A 1 240 ? -10.472 13.177 4.766 1.00 97.88 240 LEU A N 1
ATOM 1864 C CA . LEU A 1 240 ? -10.588 14.350 3.895 1.00 97.88 240 LEU A CA 1
ATOM 1865 C C . LEU A 1 240 ? -10.779 15.643 4.694 1.00 97.88 240 LEU A C 1
ATOM 1867 O O . LEU A 1 240 ? -10.124 16.641 4.393 1.00 97.88 240 LEU A O 1
ATOM 1871 N N . TYR A 1 241 ? -11.648 15.623 5.707 1.00 98.44 241 TYR A N 1
ATOM 1872 C CA . TYR A 1 241 ? -11.953 16.787 6.531 1.00 98.44 241 TYR A CA 1
ATOM 1873 C C . TYR A 1 241 ? -10.712 17.275 7.284 1.00 98.44 241 TYR A C 1
ATOM 1875 O O . TYR A 1 241 ? -10.292 18.417 7.095 1.00 98.44 241 TYR A O 1
ATOM 1883 N N . ILE A 1 242 ? -10.044 16.401 8.048 1.00 98.00 242 ILE A N 1
ATOM 1884 C CA . ILE A 1 242 ? -8.809 16.777 8.762 1.00 98.00 242 ILE A CA 1
ATOM 1885 C C . ILE A 1 242 ? -7.669 17.124 7.797 1.00 98.00 242 ILE A C 1
ATOM 1887 O O . ILE A 1 242 ? -6.785 17.914 8.130 1.00 98.00 242 ILE A O 1
ATOM 1891 N N . GLY A 1 243 ? -7.703 16.591 6.570 1.00 97.62 243 GLY A N 1
ATOM 1892 C CA . GLY A 1 243 ? -6.759 16.912 5.504 1.00 97.62 243 GLY A CA 1
ATOM 1893 C C . GLY A 1 243 ? -6.763 18.389 5.096 1.00 97.62 243 GLY A C 1
ATOM 1894 O O . GLY A 1 243 ? -5.743 18.883 4.602 1.00 97.62 243 GLY A O 1
ATOM 1895 N N . PHE A 1 244 ? -7.851 19.131 5.325 1.00 98.12 244 PHE A N 1
ATOM 1896 C CA . PHE A 1 244 ? -7.866 20.590 5.151 1.00 98.12 244 PHE A CA 1
ATOM 1897 C C . PHE A 1 244 ? -6.984 21.322 6.169 1.00 98.12 244 PHE A C 1
ATOM 1899 O O . PHE A 1 244 ? -6.526 22.429 5.896 1.00 98.12 244 PHE A O 1
ATOM 1906 N N . GLY A 1 245 ? -6.634 20.676 7.283 1.00 97.38 245 GLY A N 1
ATOM 1907 C CA . GLY A 1 245 ? -5.693 21.194 8.273 1.00 97.38 245 GLY A CA 1
ATOM 1908 C C . GLY A 1 245 ? -4.222 21.181 7.848 1.00 97.38 245 GLY A C 1
ATOM 1909 O O . GLY A 1 245 ? -3.355 21.458 8.672 1.00 97.38 245 GLY A O 1
ATOM 1910 N N . TYR A 1 246 ? -3.913 20.848 6.587 1.00 97.94 246 TYR A N 1
ATOM 1911 C CA . TYR A 1 246 ? -2.545 20.898 6.059 1.00 97.94 246 TYR A CA 1
ATOM 1912 C C . TYR A 1 246 ? -1.989 22.326 5.990 1.00 97.94 246 TYR A C 1
ATOM 1914 O O . TYR A 1 246 ? -0.818 22.548 6.304 1.00 97.94 246 TYR A O 1
ATOM 1922 N N . LEU A 1 247 ? -2.811 23.294 5.573 1.00 97.06 247 LEU A N 1
ATOM 1923 C CA . LEU A 1 247 ? -2.424 24.699 5.624 1.00 97.06 247 LEU A CA 1
ATOM 1924 C C . LEU A 1 247 ? -2.607 25.216 7.053 1.00 97.06 247 LEU A C 1
ATOM 1926 O O . LEU A 1 247 ? -3.659 25.043 7.666 1.00 97.06 247 LEU A O 1
ATOM 1930 N N . ALA A 1 248 ? -1.570 25.859 7.582 1.00 94.38 248 ALA A N 1
ATOM 1931 C CA . ALA A 1 248 ? -1.614 26.510 8.884 1.00 94.38 248 ALA A CA 1
ATOM 1932 C C . ALA A 1 248 ? -2.153 27.951 8.763 1.00 94.38 248 ALA A C 1
ATOM 1934 O O . ALA A 1 248 ? -2.117 28.538 7.673 1.00 94.38 248 ALA A O 1
ATOM 1935 N N . PRO A 1 249 ? -2.611 28.567 9.868 1.00 92.81 249 PRO A N 1
ATOM 1936 C CA . PRO A 1 249 ? -2.896 29.999 9.902 1.00 92.81 249 PRO A CA 1
ATOM 1937 C C . PRO A 1 249 ? -1.700 30.832 9.396 1.00 92.81 249 PRO A C 1
ATOM 1939 O O . PRO A 1 249 ? -0.552 30.472 9.670 1.00 92.81 249 PRO A O 1
ATOM 1942 N N . PRO A 1 250 ? -1.929 31.938 8.661 1.00 93.19 250 PRO A N 1
ATOM 1943 C CA . PRO A 1 250 ? -3.220 32.567 8.354 1.00 93.19 250 PRO A CA 1
ATOM 1944 C C . PRO A 1 250 ? -3.945 31.995 7.117 1.00 93.19 250 PRO A C 1
ATOM 1946 O O . PRO A 1 250 ? -4.973 32.531 6.721 1.00 93.19 250 PRO A O 1
ATOM 1949 N N . PHE A 1 251 ? -3.432 30.935 6.485 1.00 93.88 251 PHE A N 1
ATOM 1950 C CA . PHE A 1 251 ? -3.968 30.408 5.218 1.00 93.88 251 PHE A CA 1
ATOM 1951 C C . PHE A 1 251 ? -5.171 29.472 5.384 1.00 93.88 251 PHE A C 1
ATOM 1953 O O . PHE A 1 251 ? -5.796 29.101 4.396 1.00 93.88 251 PHE A O 1
ATOM 1960 N N . ASN A 1 252 ? -5.486 29.085 6.618 1.00 95.38 252 ASN A N 1
ATOM 1961 C CA . ASN A 1 252 ? -6.608 28.222 6.958 1.00 95.38 252 ASN A CA 1
ATOM 1962 C C . ASN A 1 252 ? -7.617 28.992 7.822 1.00 95.38 252 ASN A C 1
ATOM 1964 O O . ASN A 1 252 ? -7.375 29.169 9.020 1.00 95.38 252 ASN A O 1
ATOM 1968 N N . PRO A 1 253 ? -8.729 29.466 7.227 1.00 94.75 253 PRO A N 1
ATOM 1969 C CA . PRO A 1 253 ? -9.719 30.280 7.928 1.00 94.75 253 PRO A CA 1
ATOM 1970 C C . PRO A 1 253 ? -10.639 29.460 8.845 1.00 94.75 253 PRO A C 1
ATOM 1972 O O . PRO A 1 253 ? -11.330 30.037 9.678 1.00 94.75 253 PRO A O 1
ATOM 1975 N N . PHE A 1 254 ? -10.638 28.129 8.722 1.00 95.56 254 PHE A N 1
ATOM 1976 C CA . PHE A 1 254 ? -11.528 27.233 9.465 1.00 95.56 254 PHE A CA 1
ATOM 1977 C C . PHE A 1 254 ? -10.923 26.733 10.783 1.00 95.56 254 PHE A C 1
ATOM 1979 O O . PHE A 1 254 ? -11.599 26.054 11.549 1.00 95.56 254 PHE A O 1
ATOM 1986 N N . GLY A 1 255 ? -9.641 27.013 11.045 1.00 94.81 255 GLY A N 1
ATOM 1987 C CA . GLY A 1 255 ? -8.950 26.527 12.245 1.00 94.81 255 GLY A CA 1
ATOM 1988 C C . GLY A 1 255 ? -8.795 25.001 12.305 1.00 94.81 255 GLY A C 1
ATOM 1989 O O . GLY A 1 255 ? -8.434 24.466 13.351 1.00 94.81 255 GLY A O 1
ATOM 1990 N N . ILE A 1 256 ? -9.050 24.295 11.198 1.00 97.06 256 ILE A N 1
ATOM 1991 C CA . ILE A 1 256 ? -8.911 22.838 11.119 1.00 97.06 256 ILE A CA 1
ATOM 1992 C C . ILE A 1 256 ? -7.436 22.488 11.306 1.00 97.06 256 ILE A C 1
ATOM 1994 O O . ILE A 1 256 ? -6.574 23.067 10.651 1.00 97.06 256 ILE A O 1
ATOM 1998 N N . THR A 1 257 ? -7.129 21.521 12.161 1.00 96.94 257 THR A N 1
ATOM 1999 C CA . THR A 1 257 ? -5.784 20.942 12.254 1.00 96.94 257 THR A CA 1
ATOM 2000 C C . THR A 1 257 ? -5.845 19.466 11.893 1.00 96.94 257 THR A C 1
ATOM 2002 O O . THR A 1 257 ? -6.907 18.847 11.967 1.00 96.94 257 THR A O 1
ATOM 2005 N N . TYR A 1 258 ? -4.718 18.903 11.453 1.00 96.44 258 TYR A N 1
ATOM 2006 C CA . TYR A 1 258 ? -4.635 17.479 11.137 1.00 96.44 258 TYR A CA 1
ATOM 2007 C C . TYR A 1 258 ? -4.647 16.650 12.432 1.00 96.44 258 TYR A C 1
ATOM 2009 O O . TYR A 1 258 ? -3.594 16.324 12.981 1.00 96.44 258 TYR A O 1
ATOM 2017 N N . SER A 1 259 ? -5.844 16.392 12.957 1.00 95.75 259 SER A N 1
ATOM 2018 C CA . SER A 1 259 ? -6.080 15.687 14.215 1.00 95.75 259 SER A CA 1
ATOM 2019 C C . SER A 1 259 ? -7.471 15.060 14.225 1.00 95.75 259 SER A C 1
ATOM 2021 O O . SER A 1 259 ? -8.461 15.744 13.968 1.00 95.75 259 SER A O 1
ATOM 2023 N N . ASP A 1 260 ? -7.549 13.787 14.604 1.00 95.06 260 ASP A N 1
ATOM 2024 C CA . ASP A 1 260 ? -8.803 13.031 14.691 1.00 95.06 260 ASP A CA 1
ATOM 2025 C C . ASP A 1 260 ? -9.810 13.695 15.645 1.00 95.06 260 ASP A C 1
ATOM 2027 O O . ASP A 1 260 ? -11.011 13.719 15.378 1.00 95.06 260 ASP A O 1
ATOM 2031 N N . THR A 1 261 ? -9.319 14.337 16.714 1.00 96.75 261 THR A N 1
ATOM 2032 C CA . THR A 1 261 ? -10.142 15.101 17.663 1.00 96.75 261 THR A CA 1
ATOM 2033 C C . THR A 1 261 ? -10.881 16.254 16.988 1.00 96.75 261 THR A C 1
ATOM 2035 O O . THR A 1 261 ? -12.012 16.545 17.359 1.00 96.75 261 THR A O 1
ATOM 2038 N N . VAL A 1 262 ? -10.287 16.901 15.980 1.00 97.62 262 VAL A N 1
ATOM 2039 C CA . VAL A 1 262 ? -10.940 18.005 15.260 1.00 97.62 262 VAL A CA 1
ATOM 2040 C C . VAL A 1 262 ? -12.105 17.499 14.413 1.00 97.62 262 VAL A C 1
ATOM 2042 O O . VAL A 1 262 ? -13.152 18.143 14.378 1.00 97.62 262 VAL A O 1
ATOM 2045 N N . ALA A 1 263 ? -11.959 16.347 13.755 1.00 97.50 263 ALA A N 1
ATOM 2046 C CA . ALA A 1 263 ? -13.069 15.727 13.034 1.00 97.50 263 ALA A CA 1
ATOM 2047 C C . ALA A 1 263 ? -14.159 15.223 13.985 1.00 97.50 263 ALA A C 1
ATOM 2049 O O . ALA A 1 263 ? -15.338 15.447 13.724 1.00 97.50 263 ALA A O 1
ATOM 2050 N N . ASP A 1 264 ? -13.789 14.591 15.103 1.00 97.81 264 ASP A N 1
ATOM 2051 C CA . ASP A 1 264 ? -14.761 14.161 16.113 1.00 97.81 264 ASP A CA 1
ATOM 2052 C C . ASP A 1 264 ? -15.557 15.341 16.685 1.00 97.81 264 ASP A C 1
ATOM 2054 O O . ASP A 1 264 ? -16.786 15.322 16.680 1.00 97.81 264 ASP A O 1
ATOM 2058 N N . GLN A 1 265 ? -14.879 16.425 17.065 1.00 98.12 265 GLN A N 1
ATOM 2059 C CA . GLN A 1 265 ? -15.529 17.647 17.542 1.00 98.12 265 GLN A CA 1
ATOM 2060 C C . GLN A 1 265 ? -16.438 18.275 16.481 1.00 98.12 265 GLN A C 1
ATOM 2062 O O . GLN A 1 265 ? -17.543 18.707 16.806 1.00 98.12 265 GLN A O 1
ATOM 2067 N N . ALA A 1 266 ? -16.006 18.311 15.216 1.00 98.12 266 ALA A N 1
ATOM 2068 C CA . ALA A 1 266 ? -16.822 18.829 14.122 1.00 98.12 266 ALA A CA 1
ATOM 2069 C C . ALA A 1 266 ? -18.109 18.013 13.942 1.00 98.12 266 ALA A C 1
ATOM 2071 O O . ALA A 1 266 ? -19.189 18.599 13.859 1.00 98.12 266 ALA A O 1
ATOM 2072 N N . ALA A 1 267 ? -18.022 16.680 13.952 1.00 98.38 267 ALA A N 1
ATOM 2073 C CA . ALA A 1 267 ? -19.197 15.818 13.865 1.00 98.38 267 ALA A CA 1
ATOM 2074 C C . ALA A 1 267 ? -20.128 16.001 15.078 1.00 98.38 267 ALA A C 1
ATOM 2076 O O . ALA A 1 267 ? -21.331 16.213 14.913 1.00 98.38 267 ALA A O 1
ATOM 2077 N N . ARG A 1 268 ? -19.563 16.029 16.293 1.00 98.31 268 ARG A N 1
ATOM 2078 C CA . ARG A 1 268 ? -20.320 16.204 17.543 1.00 98.31 268 ARG A CA 1
ATOM 2079 C C . ARG A 1 268 ? -20.954 17.582 17.702 1.00 98.31 268 ARG A C 1
ATOM 2081 O O . ARG A 1 268 ? -21.962 17.714 18.387 1.00 98.31 268 ARG A O 1
ATOM 2088 N N . SER A 1 269 ? -20.406 18.605 17.048 1.00 98.06 269 SER A N 1
ATOM 2089 C CA . SER A 1 269 ? -21.028 19.934 16.999 1.00 98.06 269 SER A CA 1
ATOM 2090 C C . SER A 1 269 ? -22.372 19.939 16.262 1.00 98.06 269 SER A C 1
ATOM 2092 O O . SER A 1 269 ? -23.216 20.789 16.537 1.00 98.06 269 SER A O 1
ATOM 2094 N N . VAL A 1 270 ? -22.578 18.977 15.354 1.00 98.19 270 VAL A N 1
ATOM 2095 C CA . VAL A 1 270 ? -23.833 18.783 14.618 1.00 98.19 270 VAL A CA 1
ATOM 2096 C C . VAL A 1 270 ? -24.746 17.810 15.365 1.00 98.19 270 VAL A C 1
ATOM 2098 O O . VAL A 1 270 ? -25.927 18.103 15.537 1.00 98.19 270 VAL A O 1
ATOM 2101 N N . ASN A 1 271 ? -24.205 16.681 15.831 1.00 98.31 271 ASN A N 1
ATOM 2102 C CA . ASN A 1 271 ? -24.920 15.705 16.654 1.00 98.31 271 ASN A CA 1
ATOM 2103 C C . ASN A 1 271 ? -24.028 15.222 17.820 1.00 98.31 271 ASN A C 1
ATOM 2105 O O . ASN A 1 271 ? -23.137 14.406 17.583 1.00 98.31 271 ASN A O 1
ATOM 2109 N N . PRO A 1 272 ? -24.261 15.671 19.071 1.00 97.94 272 PRO A N 1
ATOM 2110 C CA . PRO A 1 272 ? -23.433 15.304 20.226 1.00 97.94 272 PRO A CA 1
ATOM 2111 C C . PRO A 1 272 ? -23.347 13.799 20.504 1.00 97.94 272 PRO A C 1
ATOM 2113 O O . PRO A 1 272 ? -22.317 13.333 21.002 1.00 97.94 272 PRO A O 1
ATOM 2116 N N . ASP A 1 273 ? -24.396 13.058 20.144 1.00 97.62 273 ASP A N 1
ATOM 2117 C CA . ASP A 1 273 ? -24.562 11.632 20.430 1.00 97.62 273 ASP A CA 1
ATOM 2118 C C . ASP A 1 273 ? -24.109 10.737 19.265 1.00 97.62 273 ASP A C 1
ATOM 2120 O O . ASP A 1 273 ? -24.298 9.525 19.315 1.00 97.62 273 ASP A O 1
ATOM 2124 N N . VAL A 1 274 ? -23.511 11.304 18.207 1.00 96.88 274 VAL A N 1
ATOM 2125 C CA . VAL A 1 274 ? -23.065 10.513 17.055 1.00 96.88 274 VAL A CA 1
ATOM 2126 C C . VAL A 1 274 ? -21.958 9.528 17.448 1.00 96.88 274 VAL A C 1
ATOM 2128 O O . VAL A 1 274 ? -20.961 9.886 18.091 1.00 96.88 274 VAL A O 1
ATOM 2131 N N . ASP A 1 275 ? -22.122 8.276 17.023 1.00 93.50 275 ASP A N 1
ATOM 2132 C CA . ASP A 1 275 ? -21.113 7.239 17.204 1.00 93.50 275 ASP A CA 1
ATOM 2133 C C . ASP A 1 275 ? -19.896 7.523 16.320 1.00 93.50 275 ASP A C 1
ATOM 2135 O O . ASP A 1 275 ? -20.024 7.809 15.122 1.00 93.50 275 ASP A O 1
ATOM 2139 N N . TYR A 1 276 ? -18.703 7.432 16.910 1.00 92.75 276 TYR A N 1
ATOM 2140 C CA . TYR A 1 276 ? -17.444 7.661 16.204 1.00 92.75 276 TYR A CA 1
ATOM 2141 C C . TYR A 1 276 ? -17.317 6.697 15.018 1.00 92.75 276 TYR A C 1
ATOM 2143 O O . TYR A 1 276 ? -17.620 5.515 15.154 1.00 92.75 276 TYR A O 1
ATOM 2151 N N . VAL A 1 277 ? -16.895 7.217 13.859 1.00 92.56 277 VAL A N 1
ATOM 2152 C CA . VAL A 1 277 ? -16.729 6.493 12.577 1.00 92.56 277 VAL A CA 1
ATOM 2153 C C . VAL A 1 277 ? -17.970 5.761 12.041 1.00 92.56 277 VAL A C 1
ATOM 2155 O O . VAL A 1 277 ? -17.864 4.978 11.100 1.00 92.56 277 VAL A O 1
ATOM 2158 N N . SER A 1 278 ? -19.158 6.044 12.576 1.00 92.94 278 SER A N 1
ATOM 2159 C CA . SER A 1 278 ? -20.422 5.530 12.039 1.00 92.94 278 SER A CA 1
ATOM 2160 C C . SER A 1 278 ? -20.759 6.098 10.649 1.00 92.94 278 SER A C 1
ATOM 2162 O O . SER A 1 278 ? -20.201 7.099 10.189 1.00 92.94 278 SER A O 1
ATOM 2164 N N . ALA A 1 279 ? -21.739 5.496 9.969 1.00 93.75 279 ALA A N 1
ATOM 2165 C CA . ALA A 1 279 ? -22.243 6.018 8.698 1.00 93.75 279 ALA A CA 1
ATOM 2166 C C . ALA A 1 279 ? -22.824 7.442 8.829 1.00 93.75 279 ALA A C 1
ATOM 2168 O O . ALA A 1 279 ? -22.667 8.261 7.920 1.00 93.75 279 ALA A O 1
ATOM 2169 N N . GLU A 1 280 ? -23.468 7.755 9.959 1.00 95.75 280 GLU A N 1
ATOM 2170 C CA . GLU A 1 280 ? -23.976 9.100 10.251 1.00 95.75 280 GLU A CA 1
ATOM 2171 C C . GLU A 1 280 ? -22.827 10.094 10.453 1.00 95.75 280 GLU A C 1
ATOM 2173 O O . GLU A 1 280 ? -22.826 11.165 9.844 1.00 95.75 280 GLU A O 1
ATOM 2178 N N . TYR A 1 281 ? -21.808 9.710 11.224 1.00 96.50 281 TYR A N 1
ATOM 2179 C CA . TYR A 1 281 ? -20.587 10.491 11.417 1.00 96.50 281 TYR A CA 1
ATOM 2180 C C . TYR A 1 281 ? -19.927 10.874 10.083 1.00 96.50 281 TYR A C 1
ATOM 2182 O O . TYR A 1 281 ? -19.655 12.048 9.818 1.00 96.50 281 TYR A O 1
ATOM 2190 N N . GLU A 1 282 ? -19.731 9.896 9.197 1.00 96.88 282 GLU A N 1
ATOM 2191 C CA . GLU A 1 282 ? -19.161 10.113 7.864 1.00 96.88 282 GLU A CA 1
ATOM 2192 C C . GLU A 1 282 ? -20.057 10.999 6.984 1.00 96.88 282 GLU A C 1
ATOM 2194 O O . GLU A 1 282 ? -19.554 11.832 6.226 1.00 96.88 282 GLU A O 1
ATOM 2199 N N . ALA A 1 283 ? -21.384 10.871 7.091 1.00 97.75 283 ALA A N 1
ATOM 2200 C CA . ALA A 1 283 ? -22.323 11.726 6.370 1.00 97.75 283 ALA A CA 1
ATOM 2201 C C . ALA A 1 283 ? -22.260 13.191 6.839 1.00 97.75 283 ALA A C 1
ATOM 2203 O O . ALA A 1 283 ? -22.279 14.097 5.998 1.00 97.75 283 ALA A O 1
ATOM 2204 N N . ILE A 1 284 ? -22.121 13.428 8.148 1.00 98.50 284 ILE A N 1
ATOM 2205 C CA . ILE A 1 284 ? -21.933 14.768 8.719 1.00 98.50 284 ILE A CA 1
ATOM 2206 C C . ILE A 1 284 ? -20.633 15.385 8.190 1.00 98.50 284 ILE A C 1
ATOM 2208 O O . ILE A 1 284 ? -20.648 16.487 7.635 1.00 98.50 284 ILE A O 1
ATOM 2212 N N . LEU A 1 285 ? -19.507 14.670 8.279 1.00 98.50 285 LEU A N 1
ATOM 2213 C CA . LEU A 1 285 ? -18.218 15.191 7.808 1.00 98.50 285 LEU A CA 1
ATOM 2214 C C . LEU A 1 285 ? -18.177 15.393 6.294 1.00 98.50 285 LEU A C 1
ATOM 2216 O O . LEU A 1 285 ? -17.602 16.370 5.814 1.00 98.50 285 LEU A O 1
ATOM 2220 N N . LYS A 1 286 ? -18.849 14.533 5.524 1.00 98.50 286 LYS A N 1
ATOM 2221 C CA . LYS A 1 286 ? -19.051 14.740 4.088 1.00 98.50 286 LYS A CA 1
ATOM 2222 C C . LYS A 1 286 ? -19.714 16.084 3.814 1.00 98.50 286 LYS A C 1
ATOM 2224 O O . LYS A 1 286 ? -19.265 16.819 2.933 1.00 98.50 286 LYS A O 1
ATOM 2229 N N . GLN A 1 287 ? -20.778 16.410 4.545 1.00 98.56 287 GLN A N 1
ATOM 2230 C CA . GLN A 1 287 ? -21.470 17.686 4.392 1.00 98.56 287 GLN A CA 1
ATOM 2231 C C . GLN A 1 287 ? -20.545 18.865 4.714 1.00 98.56 287 GLN A C 1
ATOM 2233 O O . GLN A 1 287 ? -20.491 19.798 3.914 1.00 98.56 287 GLN A O 1
ATOM 2238 N N . GLN A 1 288 ? -19.772 18.781 5.800 1.00 98.25 288 GLN A N 1
ATOM 2239 C CA . GLN A 1 288 ? -18.787 19.801 6.183 1.00 98.25 288 GLN A CA 1
ATOM 2240 C C . GLN A 1 288 ? -17.716 20.009 5.098 1.00 98.25 288 GLN A C 1
ATOM 2242 O O . GLN A 1 288 ? -17.416 21.138 4.712 1.00 98.25 288 GLN A O 1
ATOM 2247 N N . VAL A 1 289 ? -17.191 18.928 4.511 1.00 98.31 289 VAL A N 1
ATOM 2248 C CA . VAL A 1 289 ? -16.255 19.005 3.375 1.00 98.31 289 VAL A CA 1
ATOM 2249 C C . VAL A 1 289 ? -16.889 19.719 2.176 1.00 98.31 289 VAL A C 1
ATOM 2251 O O . VAL A 1 289 ? -16.268 20.596 1.575 1.00 98.31 289 VAL A O 1
ATOM 2254 N N . PHE A 1 290 ? -18.130 19.379 1.817 1.00 98.50 290 PHE A N 1
ATOM 2255 C CA . PHE A 1 290 ? -18.827 20.051 0.715 1.00 98.50 290 PHE A CA 1
ATOM 2256 C C . PHE A 1 290 ? -19.167 21.509 1.015 1.00 98.50 290 PHE A C 1
ATOM 2258 O O . PHE A 1 290 ? -19.250 22.307 0.082 1.00 98.50 290 PHE A O 1
ATOM 2265 N N . GLU A 1 291 ? -19.375 21.864 2.277 1.00 98.06 291 GLU A N 1
ATOM 2266 C CA . GLU A 1 291 ? -19.562 23.247 2.692 1.00 98.06 291 GLU A CA 1
ATOM 2267 C C . GLU A 1 291 ? -18.295 24.063 2.432 1.00 98.06 291 GLU A C 1
ATOM 2269 O O . GLU A 1 291 ? -18.377 25.042 1.694 1.00 98.06 291 GLU A O 1
ATOM 2274 N N . ILE A 1 292 ? -17.126 23.591 2.885 1.00 97.62 292 ILE A N 1
ATOM 2275 C CA . ILE A 1 292 ? -15.821 24.222 2.611 1.00 97.62 292 ILE A CA 1
ATOM 2276 C C . ILE A 1 292 ? -15.610 24.424 1.103 1.00 97.62 292 ILE A C 1
ATOM 2278 O O . ILE A 1 292 ? -15.228 25.507 0.661 1.00 97.62 292 ILE A O 1
ATOM 2282 N N . LEU A 1 293 ? -15.898 23.398 0.292 1.00 97.38 293 LEU A N 1
ATOM 2283 C CA . LEU A 1 293 ? -15.761 23.468 -1.169 1.00 97.38 293 LEU A CA 1
ATOM 2284 C C . LEU A 1 293 ? -16.652 24.539 -1.814 1.00 97.38 293 LEU A C 1
ATOM 2286 O O . LEU A 1 293 ? -16.279 25.105 -2.842 1.00 97.38 293 LEU A O 1
ATOM 2290 N N . ARG A 1 294 ? -17.841 24.783 -1.254 1.00 98.12 294 ARG A N 1
ATOM 2291 C CA . ARG A 1 294 ? -18.811 25.749 -1.788 1.00 98.12 294 ARG A CA 1
ATOM 2292 C C . ARG A 1 294 ? -18.539 27.169 -1.308 1.00 98.12 294 ARG A C 1
ATOM 2294 O O . ARG A 1 294 ? -18.722 28.094 -2.093 1.00 98.12 294 ARG A O 1
ATOM 2301 N N . THR A 1 295 ? -18.154 27.341 -0.046 1.00 97.94 295 THR A N 1
ATOM 2302 C CA . THR A 1 295 ? -17.990 28.659 0.581 1.00 97.94 295 THR A CA 1
ATOM 2303 C C . THR A 1 295 ? -16.613 29.257 0.310 1.00 97.94 295 THR A C 1
ATOM 2305 O O . THR A 1 295 ? -16.526 30.443 0.010 1.00 97.94 295 THR A O 1
ATOM 2308 N N . GLU A 1 296 ? -15.555 28.441 0.320 1.00 97.12 296 GLU A N 1
ATOM 2309 C CA . GLU A 1 296 ? -14.162 28.881 0.175 1.00 97.12 296 GLU A CA 1
ATOM 2310 C C . GLU A 1 296 ? -13.401 28.050 -0.884 1.00 97.12 296 GLU A C 1
ATOM 2312 O O . GLU A 1 296 ? -12.392 27.396 -0.590 1.00 97.12 296 GLU A O 1
ATOM 2317 N N . PRO A 1 297 ? -13.823 28.070 -2.167 1.00 97.12 297 PRO A N 1
ATOM 2318 C CA . PRO A 1 297 ? -13.203 27.254 -3.216 1.00 97.12 297 PRO A CA 1
ATOM 2319 C C . PRO A 1 297 ? -11.716 27.573 -3.414 1.00 97.12 297 PRO A C 1
ATOM 2321 O O . PRO A 1 297 ? -10.925 26.685 -3.734 1.00 97.12 297 PRO A O 1
ATOM 2324 N N . ARG A 1 298 ? -11.308 28.831 -3.191 1.00 97.62 298 ARG A N 1
ATOM 2325 C CA . ARG A 1 298 ? -9.899 29.235 -3.260 1.00 97.62 298 ARG A CA 1
ATOM 2326 C C . ARG A 1 298 ? -9.053 28.499 -2.221 1.00 97.62 298 ARG A C 1
ATOM 2328 O O . ARG A 1 298 ? -8.010 27.970 -2.586 1.00 97.62 298 ARG A O 1
ATOM 2335 N N . PHE A 1 299 ? -9.518 28.408 -0.973 1.00 97.44 299 PHE A N 1
ATOM 2336 C CA . PHE A 1 299 ? -8.821 27.676 0.087 1.00 97.44 299 PHE A CA 1
ATOM 2337 C C . PHE A 1 299 ? -8.629 26.196 -0.272 1.00 97.44 299 PHE A C 1
ATOM 2339 O O . PHE A 1 299 ? -7.543 25.644 -0.070 1.00 97.44 299 PHE A O 1
ATOM 2346 N N . PHE A 1 300 ? -9.646 25.562 -0.867 1.00 97.25 300 PHE A N 1
ATOM 2347 C CA . PHE A 1 300 ? -9.524 24.192 -1.365 1.00 97.25 300 PHE A CA 1
ATOM 2348 C C . PHE A 1 300 ? -8.420 24.061 -2.418 1.00 97.25 300 PHE A C 1
ATOM 2350 O O . PHE A 1 300 ? -7.538 23.212 -2.275 1.00 97.25 300 PHE A O 1
ATOM 2357 N N . PHE A 1 301 ? -8.431 24.906 -3.454 1.00 97.69 301 PHE A N 1
ATOM 2358 C CA . PHE A 1 301 ? -7.405 24.849 -4.494 1.00 97.69 301 PHE A CA 1
ATOM 2359 C C . PHE A 1 301 ? -6.012 25.138 -3.932 1.00 97.69 301 PHE A C 1
ATOM 2361 O O . PHE A 1 301 ? -5.096 24.367 -4.210 1.00 97.69 301 PHE A O 1
ATOM 2368 N N . ASP A 1 302 ? -5.854 26.169 -3.100 1.00 97.88 302 ASP A N 1
ATOM 2369 C CA . ASP A 1 302 ? -4.577 26.507 -2.463 1.00 97.88 302 ASP A CA 1
ATOM 2370 C C . ASP A 1 302 ? -4.038 25.314 -1.648 1.00 97.88 302 ASP A C 1
ATOM 2372 O O . ASP A 1 302 ? -2.863 24.954 -1.763 1.00 97.88 302 ASP A O 1
ATOM 2376 N N . THR A 1 303 ? -4.910 24.620 -0.907 1.00 97.94 303 THR A N 1
ATOM 2377 C CA . THR A 1 303 ? -4.557 23.405 -0.157 1.00 97.94 303 THR A CA 1
ATOM 2378 C C . THR A 1 303 ? -4.092 22.281 -1.083 1.00 97.94 303 THR A C 1
ATOM 2380 O O . THR A 1 303 ? -3.031 21.693 -0.857 1.00 97.94 303 THR A O 1
ATOM 2383 N N . ILE A 1 304 ? -4.844 21.980 -2.147 1.00 98.19 304 ILE A N 1
ATOM 2384 C CA . ILE A 1 304 ? -4.489 20.921 -3.103 1.00 98.19 304 ILE A CA 1
ATOM 2385 C C . ILE A 1 304 ? -3.182 21.245 -3.838 1.00 98.19 304 ILE A C 1
ATOM 2387 O O . ILE A 1 304 ? -2.328 20.367 -3.967 1.00 98.19 304 ILE A O 1
ATOM 2391 N N . PHE A 1 305 ? -2.977 22.489 -4.280 1.00 98.38 305 PHE A N 1
ATOM 2392 C CA . PHE A 1 305 ? -1.745 22.909 -4.955 1.00 98.38 305 PHE A CA 1
ATOM 2393 C C . PHE A 1 305 ? -0.527 22.834 -4.033 1.00 98.38 305 PHE A C 1
ATOM 2395 O O . PHE A 1 305 ? 0.533 22.375 -4.464 1.00 98.38 305 PHE A O 1
ATOM 2402 N N . ALA A 1 306 ? -0.670 23.218 -2.763 1.00 98.25 306 ALA A N 1
ATOM 2403 C CA . ALA A 1 306 ? 0.409 23.099 -1.792 1.00 98.25 306 ALA A CA 1
ATOM 2404 C C . ALA A 1 306 ? 0.810 21.627 -1.578 1.00 98.25 306 ALA A C 1
ATOM 2406 O O . ALA A 1 306 ? 1.994 21.287 -1.651 1.00 98.25 306 ALA A O 1
ATOM 2407 N N . LYS A 1 307 ? -0.170 20.723 -1.427 1.00 98.44 307 LYS A N 1
ATOM 2408 C CA . LYS A 1 307 ? 0.089 19.275 -1.327 1.00 98.44 307 LYS A CA 1
ATOM 2409 C C . LYS A 1 307 ? 0.711 18.711 -2.606 1.00 98.44 307 LYS A C 1
ATOM 2411 O O . LYS A 1 307 ? 1.668 17.937 -2.534 1.00 98.44 307 LYS A O 1
ATOM 2416 N N . LEU A 1 308 ? 0.225 19.134 -3.774 1.00 98.62 308 LEU A N 1
ATOM 2417 C CA . LEU A 1 308 ? 0.776 18.753 -5.076 1.00 98.62 308 LEU A CA 1
ATOM 2418 C C . LEU A 1 308 ? 2.242 19.176 -5.221 1.00 98.62 308 LEU A C 1
ATOM 2420 O O . LEU A 1 308 ? 3.040 18.401 -5.744 1.00 98.62 308 LEU A O 1
ATOM 2424 N N . GLY A 1 309 ? 2.618 20.352 -4.712 1.00 98.56 309 GLY A N 1
ATOM 2425 C CA . GLY A 1 309 ? 4.008 20.808 -4.672 1.00 98.56 309 GLY A CA 1
ATOM 2426 C C . GLY A 1 309 ? 4.925 19.847 -3.909 1.00 98.56 309 GLY A C 1
ATOM 2427 O O . GLY A 1 309 ? 6.006 19.510 -4.395 1.00 98.56 309 GLY A O 1
ATOM 2428 N N . ILE A 1 310 ? 4.474 19.328 -2.762 1.00 98.56 310 ILE A N 1
ATOM 2429 C CA . ILE A 1 310 ? 5.225 18.332 -1.980 1.00 98.56 310 ILE A CA 1
ATOM 2430 C C . ILE A 1 310 ? 5.297 16.978 -2.696 1.00 98.56 310 ILE A C 1
ATOM 2432 O O . ILE A 1 310 ? 6.368 16.374 -2.766 1.00 98.56 310 ILE A O 1
ATOM 2436 N N . VAL A 1 311 ? 4.189 16.506 -3.275 1.00 98.69 311 VAL A N 1
ATOM 2437 C CA . VAL A 1 311 ? 4.175 15.267 -4.074 1.00 98.69 311 VAL A CA 1
ATOM 2438 C C . VAL A 1 311 ? 5.133 15.381 -5.266 1.00 98.69 311 VAL A C 1
ATOM 2440 O O . VAL A 1 311 ? 5.919 14.469 -5.528 1.00 98.69 311 VAL A O 1
ATOM 2443 N N . PHE A 1 312 ? 5.130 16.521 -5.958 1.00 98.62 312 PHE A N 1
ATOM 2444 C CA . PHE A 1 312 ? 6.050 16.792 -7.058 1.00 98.62 312 PHE A CA 1
ATOM 2445 C C . PHE A 1 312 ? 7.507 16.846 -6.586 1.00 98.62 312 PHE A C 1
ATOM 2447 O O . PHE A 1 312 ? 8.378 16.247 -7.214 1.00 98.62 312 PHE A O 1
ATOM 2454 N N . PHE A 1 313 ? 7.787 17.478 -5.444 1.00 98.50 313 PHE A N 1
ATOM 2455 C CA . PHE A 1 313 ? 9.114 17.441 -4.831 1.00 98.50 313 PHE A CA 1
ATOM 2456 C C . PHE A 1 313 ? 9.578 16.001 -4.559 1.00 98.50 313 PHE A C 1
ATOM 2458 O O . PHE A 1 313 ? 10.714 15.642 -4.881 1.00 98.50 313 PHE A O 1
ATOM 2465 N N . PHE A 1 314 ? 8.702 15.144 -4.030 1.00 98.50 314 PHE A N 1
ATOM 2466 C CA . PHE A 1 314 ? 9.019 13.734 -3.830 1.00 98.50 314 PHE A CA 1
ATOM 2467 C C . PHE A 1 314 ? 9.278 12.988 -5.143 1.00 98.50 314 PHE A C 1
ATOM 2469 O O . PHE A 1 314 ? 10.221 12.198 -5.199 1.00 98.50 314 PHE A O 1
ATOM 2476 N N . LEU A 1 315 ? 8.529 13.277 -6.211 1.00 98.56 315 LEU A N 1
ATOM 2477 C CA . LEU A 1 315 ? 8.812 12.735 -7.543 1.00 98.56 315 LEU A CA 1
ATOM 2478 C C . LEU A 1 315 ? 10.232 13.090 -7.993 1.00 98.56 315 LEU A C 1
ATOM 2480 O O . LEU A 1 315 ? 10.991 12.203 -8.382 1.00 98.56 315 LEU A O 1
ATOM 2484 N N . LEU A 1 316 ? 10.608 14.370 -7.899 1.00 98.06 316 LEU A N 1
ATOM 2485 C CA . LEU A 1 316 ? 11.949 14.836 -8.260 1.00 98.06 316 LEU A CA 1
ATOM 2486 C C . LEU A 1 316 ? 13.026 14.135 -7.428 1.00 98.06 316 LEU A C 1
ATOM 2488 O O . LEU A 1 316 ? 14.033 13.689 -7.972 1.00 98.06 316 LEU A O 1
ATOM 2492 N N . LYS A 1 317 ? 12.801 13.989 -6.120 1.00 97.56 317 LYS A N 1
ATOM 2493 C CA . LYS A 1 317 ? 13.759 13.375 -5.197 1.00 97.56 317 LYS A CA 1
ATOM 2494 C C . LYS A 1 317 ? 13.949 11.875 -5.435 1.00 97.56 317 LYS A C 1
ATOM 2496 O O . LYS A 1 317 ? 15.083 11.405 -5.381 1.00 97.56 317 LYS A O 1
ATOM 2501 N N . PHE A 1 318 ? 12.871 11.126 -5.666 1.00 98.19 318 PHE A N 1
ATOM 2502 C CA . PHE A 1 318 ? 12.914 9.659 -5.724 1.00 98.19 318 PHE A CA 1
ATOM 2503 C C . PHE A 1 318 ? 13.096 9.106 -7.141 1.00 98.19 318 PHE A C 1
ATOM 2505 O O . PHE A 1 318 ? 13.720 8.056 -7.285 1.00 98.19 318 PHE A O 1
ATOM 2512 N N . ALA A 1 319 ? 12.628 9.805 -8.181 1.00 97.75 319 ALA A N 1
ATOM 2513 C CA . ALA A 1 319 ? 12.940 9.454 -9.568 1.00 97.75 319 ALA A CA 1
ATOM 2514 C C . ALA A 1 319 ? 14.276 10.068 -10.036 1.00 97.75 319 ALA A C 1
ATOM 2516 O O . ALA A 1 319 ? 14.996 9.431 -10.805 1.00 97.75 319 ALA A O 1
ATOM 2517 N N . ASN A 1 320 ? 14.629 11.268 -9.551 1.00 95.94 320 ASN A N 1
ATOM 2518 C CA . ASN A 1 320 ? 15.936 11.938 -9.672 1.00 95.94 320 ASN A CA 1
ATOM 2519 C C . ASN A 1 320 ? 16.605 11.790 -11.054 1.00 95.94 320 ASN A C 1
ATOM 2521 O O . ASN A 1 320 ? 16.028 12.195 -12.065 1.00 95.94 320 ASN A O 1
ATOM 2525 N N . LEU A 1 321 ? 17.795 11.176 -11.122 1.00 95.75 321 LEU A N 1
ATOM 2526 C CA . LEU A 1 321 ? 18.557 10.961 -12.357 1.00 95.75 321 LEU A CA 1
ATOM 2527 C C . LEU A 1 321 ? 17.770 10.177 -13.410 1.00 95.75 321 LEU A C 1
ATOM 2529 O O . LEU A 1 321 ? 18.040 10.311 -14.599 1.00 95.75 321 LEU A O 1
ATOM 2533 N N . GLY A 1 322 ? 16.772 9.397 -13.000 1.00 96.88 322 GLY A N 1
ATOM 2534 C CA . GLY A 1 322 ? 15.859 8.726 -13.909 1.00 96.88 322 GLY A CA 1
ATOM 2535 C C . GLY A 1 322 ? 14.962 9.673 -14.700 1.00 96.88 322 GLY A C 1
ATOM 2536 O O . GLY A 1 322 ? 14.700 9.401 -15.868 1.00 96.88 322 GLY A O 1
ATOM 2537 N N . LEU A 1 323 ? 14.566 10.824 -14.143 1.00 96.69 323 LEU A N 1
ATOM 2538 C CA . LEU A 1 323 ? 13.850 11.852 -14.910 1.00 96.69 323 LEU A CA 1
ATOM 2539 C C . LEU A 1 323 ? 14.749 12.463 -15.988 1.00 96.69 323 LEU A C 1
ATOM 2541 O O . LEU A 1 323 ? 14.291 12.690 -17.104 1.00 96.69 323 LEU A O 1
ATOM 2545 N N . VAL A 1 324 ? 16.035 12.666 -15.689 1.00 95.62 324 VAL A N 1
ATOM 2546 C CA . VAL A 1 324 ? 17.025 13.111 -16.684 1.00 95.62 324 VAL A CA 1
ATOM 2547 C C . VAL A 1 324 ? 17.246 12.023 -17.739 1.00 95.62 324 VAL A C 1
ATOM 2549 O O . VAL A 1 324 ? 17.211 12.308 -18.934 1.00 95.62 324 VAL A O 1
ATOM 2552 N N . ALA A 1 325 ? 17.390 10.763 -17.318 1.00 95.06 325 ALA A N 1
ATOM 2553 C CA . ALA A 1 325 ? 17.534 9.611 -18.206 1.00 95.06 325 ALA A CA 1
ATOM 2554 C C . ALA A 1 325 ? 16.349 9.481 -19.179 1.00 95.06 325 ALA A C 1
ATOM 2556 O O . ALA A 1 325 ? 16.545 9.221 -20.367 1.00 95.06 325 ALA A O 1
ATOM 2557 N N . LYS A 1 326 ? 15.125 9.746 -18.703 1.00 94.31 326 LYS A N 1
ATOM 2558 C CA . LYS A 1 326 ? 13.901 9.761 -19.515 1.00 94.31 326 LYS A CA 1
ATOM 2559 C C . LYS A 1 326 ? 13.974 10.760 -20.676 1.00 94.31 326 LYS A C 1
ATOM 2561 O O . LYS A 1 326 ? 13.476 10.472 -21.766 1.00 94.31 326 LYS A O 1
ATOM 2566 N N . LEU A 1 327 ? 14.587 11.931 -20.469 1.00 93.25 327 LEU A N 1
ATOM 2567 C CA . LEU A 1 327 ? 14.738 12.944 -21.525 1.00 93.25 327 LEU A CA 1
ATOM 2568 C C . LEU A 1 327 ? 15.618 12.445 -22.681 1.00 93.25 327 LEU A C 1
ATOM 2570 O O . LEU A 1 327 ? 15.439 12.876 -23.817 1.00 93.25 327 LEU A O 1
ATOM 2574 N N . ILE A 1 328 ? 16.539 11.521 -22.399 1.00 90.75 328 ILE A N 1
ATOM 2575 C CA . ILE A 1 328 ? 17.456 10.930 -23.380 1.00 90.75 328 ILE A CA 1
ATOM 2576 C C . ILE A 1 328 ? 16.812 9.708 -24.035 1.00 90.75 328 ILE A C 1
ATOM 2578 O O . ILE A 1 328 ? 16.837 9.546 -25.256 1.00 90.75 328 ILE A O 1
ATOM 2582 N N . THR A 1 329 ? 16.216 8.835 -23.224 1.00 92.69 329 THR A N 1
ATOM 2583 C CA . THR A 1 329 ? 15.597 7.595 -23.682 1.00 92.69 329 THR A CA 1
ATOM 2584 C C . THR A 1 329 ? 14.226 7.407 -23.074 1.00 92.69 329 THR A C 1
ATOM 2586 O O . THR A 1 329 ? 14.073 7.315 -21.861 1.00 92.69 329 THR A O 1
ATOM 2589 N N . ARG A 1 330 ? 13.231 7.256 -23.946 1.00 92.94 330 ARG A N 1
ATOM 2590 C CA . ARG A 1 330 ? 11.868 6.932 -23.537 1.00 92.94 330 ARG A CA 1
ATOM 2591 C C . ARG A 1 330 ? 11.741 5.448 -23.227 1.00 92.94 330 ARG A C 1
ATOM 2593 O O . ARG A 1 330 ? 12.246 4.614 -23.987 1.00 92.94 330 ARG A O 1
ATOM 2600 N N . LEU A 1 331 ? 11.020 5.144 -22.153 1.00 95.81 331 LEU A N 1
ATOM 2601 C CA . LEU A 1 331 ? 10.504 3.805 -21.922 1.00 95.81 331 LEU A CA 1
ATOM 2602 C C . LEU A 1 331 ? 9.468 3.454 -23.005 1.00 95.81 331 LEU A C 1
ATOM 2604 O O . LEU A 1 331 ? 8.904 4.347 -23.650 1.00 95.81 331 LEU A O 1
ATOM 2608 N N . PRO A 1 332 ? 9.186 2.160 -23.227 1.00 95.50 332 PRO A N 1
ATOM 2609 C CA . PRO A 1 332 ? 8.031 1.755 -24.014 1.00 95.50 332 PRO A CA 1
ATOM 2610 C C . PRO A 1 332 ? 6.753 2.415 -23.480 1.00 95.50 332 PRO A C 1
ATOM 2612 O O . PRO A 1 332 ? 6.544 2.466 -22.269 1.00 95.50 332 PRO A O 1
ATOM 2615 N N . ALA A 1 333 ? 5.872 2.873 -24.373 1.00 97.25 333 ALA A N 1
ATOM 2616 C CA . ALA A 1 333 ? 4.672 3.626 -23.988 1.00 97.25 333 ALA A CA 1
ATOM 2617 C C . ALA A 1 333 ? 3.807 2.891 -22.945 1.00 97.25 333 ALA A C 1
ATOM 2619 O O . ALA A 1 333 ? 3.298 3.512 -22.021 1.00 97.25 333 ALA A O 1
ATOM 2620 N N . TRP A 1 334 ? 3.686 1.563 -23.045 1.00 97.19 334 TRP A N 1
ATOM 2621 C CA . TRP A 1 334 ? 2.931 0.764 -22.076 1.00 97.19 334 TRP A CA 1
ATOM 2622 C C . TRP A 1 334 ? 3.513 0.822 -20.653 1.00 97.19 334 TRP A C 1
ATOM 2624 O O . TRP A 1 334 ? 2.746 0.795 -19.695 1.00 97.19 334 TRP A O 1
ATOM 2634 N N . GLN A 1 335 ? 4.842 0.929 -20.504 1.00 97.56 335 GLN A N 1
ATOM 2635 C CA . GLN A 1 335 ? 5.484 1.094 -19.194 1.00 97.56 335 GLN A CA 1
ATOM 2636 C C . GLN A 1 335 ? 5.227 2.490 -18.642 1.00 97.56 335 GLN A C 1
ATOM 2638 O O . GLN A 1 335 ? 4.907 2.615 -17.466 1.00 97.56 335 GLN A O 1
ATOM 2643 N N . GLU A 1 336 ? 5.324 3.526 -19.483 1.00 98.00 336 GLU A N 1
ATOM 2644 C CA . GLU A 1 336 ? 4.996 4.900 -19.084 1.00 98.00 336 GLU A CA 1
ATOM 2645 C C . GLU A 1 336 ? 3.564 4.967 -18.547 1.00 98.00 336 GLU A C 1
ATOM 2647 O O . GLU A 1 336 ? 3.361 5.392 -17.415 1.00 98.00 336 GLU A O 1
ATOM 2652 N N . TRP A 1 337 ? 2.576 4.485 -19.310 1.00 98.25 337 TRP A N 1
ATOM 2653 C CA . TRP A 1 337 ? 1.178 4.508 -18.876 1.00 98.25 337 TRP A CA 1
ATOM 2654 C C . TRP A 1 337 ? 0.957 3.741 -17.571 1.00 98.25 337 TRP A C 1
ATOM 2656 O O . TRP A 1 337 ? 0.265 4.244 -16.689 1.00 98.25 337 TRP A O 1
ATOM 2666 N N . ALA A 1 338 ? 1.577 2.567 -17.414 1.00 98.50 338 ALA A N 1
ATOM 2667 C CA . ALA A 1 338 ? 1.468 1.777 -16.192 1.00 98.50 338 ALA A CA 1
ATOM 2668 C C . ALA A 1 338 ? 2.062 2.503 -14.973 1.00 98.50 338 ALA A C 1
ATOM 2670 O O . ALA A 1 338 ? 1.406 2.592 -13.935 1.00 98.50 338 ALA A O 1
ATOM 2671 N N . PHE A 1 339 ? 3.268 3.069 -15.102 1.00 98.69 339 PHE A N 1
ATOM 2672 C CA . PHE A 1 339 ? 3.910 3.826 -14.026 1.00 98.69 339 PHE A CA 1
ATOM 2673 C C . PHE A 1 339 ? 3.136 5.098 -13.676 1.00 98.69 339 PHE A C 1
ATOM 2675 O O . PHE A 1 339 ? 2.883 5.336 -12.499 1.00 98.69 339 PHE A O 1
ATOM 2682 N N . TRP A 1 340 ? 2.726 5.898 -14.664 1.00 98.44 340 TRP A N 1
ATOM 2683 C CA . TRP A 1 340 ? 1.999 7.145 -14.410 1.00 98.44 340 TRP A CA 1
ATOM 2684 C C . TRP A 1 340 ? 0.617 6.902 -13.809 1.00 98.44 340 TRP A C 1
ATOM 2686 O O . TRP A 1 340 ? 0.247 7.616 -12.882 1.00 98.44 340 TRP A O 1
ATOM 2696 N N . ALA A 1 341 ? -0.117 5.880 -14.259 1.00 98.69 341 ALA A N 1
ATOM 2697 C CA . ALA A 1 341 ? -1.406 5.524 -13.666 1.00 98.69 341 ALA A CA 1
ATOM 2698 C C . ALA A 1 341 ? -1.254 5.066 -12.206 1.00 98.69 341 ALA A C 1
ATOM 2700 O O . ALA A 1 341 ? -1.977 5.537 -11.328 1.00 98.69 341 ALA A O 1
ATOM 2701 N N . ALA A 1 342 ? -0.279 4.194 -11.930 1.00 98.69 342 ALA A N 1
ATOM 2702 C CA . ALA A 1 342 ? -0.015 3.719 -10.576 1.00 98.69 342 ALA A CA 1
ATOM 2703 C C . ALA A 1 342 ? 0.476 4.84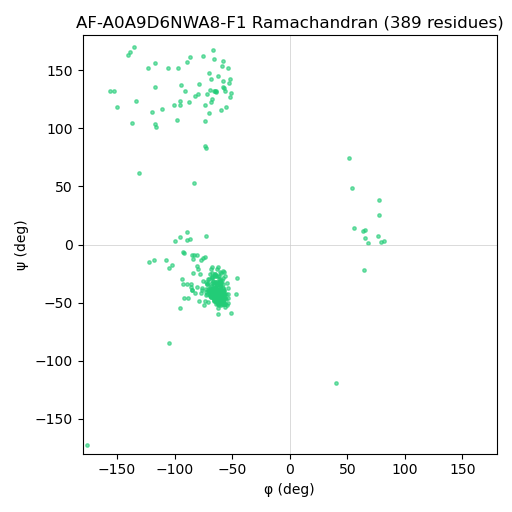4 -9.652 1.00 98.69 342 ALA A C 1
ATOM 2705 O O . ALA A 1 342 ? 0.027 4.932 -8.512 1.00 98.69 342 ALA A O 1
ATOM 2706 N N . MET A 1 343 ? 1.355 5.732 -10.135 1.00 98.75 343 MET A N 1
ATOM 2707 C CA . MET A 1 343 ? 1.828 6.893 -9.371 1.00 98.75 343 MET A CA 1
ATOM 2708 C C . MET A 1 343 ? 0.703 7.894 -9.110 1.00 98.75 343 MET A C 1
ATOM 2710 O O . MET A 1 343 ? 0.597 8.393 -7.996 1.00 98.75 343 MET A O 1
ATOM 2714 N N . ALA A 1 344 ? -0.158 8.164 -10.095 1.00 98.56 344 ALA A N 1
ATOM 2715 C CA . ALA A 1 344 ? -1.304 9.051 -9.910 1.00 98.56 344 ALA A CA 1
ATOM 2716 C C . ALA A 1 344 ? -2.226 8.541 -8.794 1.00 98.56 344 ALA A C 1
ATOM 2718 O O . ALA A 1 344 ? -2.616 9.315 -7.924 1.00 98.56 344 ALA A O 1
ATOM 2719 N N . PHE A 1 345 ? -2.503 7.234 -8.766 1.00 98.62 345 PHE A N 1
ATOM 2720 C CA . PHE A 1 345 ? -3.277 6.627 -7.686 1.00 98.62 345 PHE A CA 1
ATOM 2721 C C . PHE A 1 345 ? -2.520 6.629 -6.348 1.00 98.62 345 PHE A C 1
ATOM 2723 O O . PHE A 1 345 ? -3.077 7.022 -5.328 1.00 98.62 345 PHE A O 1
ATOM 2730 N N . GLY A 1 346 ? -1.235 6.260 -6.343 1.00 98.38 346 GLY A N 1
ATOM 2731 C CA . GLY A 1 346 ? -0.395 6.264 -5.138 1.00 98.38 346 GLY A CA 1
ATOM 2732 C C . GLY A 1 346 ? -0.194 7.653 -4.521 1.00 98.38 346 GLY A C 1
ATOM 2733 O O . GLY A 1 346 ? 0.114 7.757 -3.339 1.00 98.38 346 GLY A O 1
ATOM 2734 N N . ALA A 1 347 ? -0.389 8.723 -5.297 1.00 98.56 347 ALA A N 1
ATOM 2735 C CA . ALA A 1 347 ? -0.357 10.099 -4.815 1.00 98.56 347 ALA A CA 1
ATOM 2736 C C . ALA A 1 347 ? -1.662 10.540 -4.129 1.00 98.56 347 ALA A C 1
ATOM 2738 O O . ALA A 1 347 ? -1.639 11.521 -3.384 1.00 98.56 347 ALA A O 1
ATOM 2739 N N . LEU A 1 348 ? -2.787 9.841 -4.350 1.00 97.94 348 LEU A N 1
ATOM 2740 C CA . LEU A 1 348 ? -4.097 10.248 -3.826 1.00 97.94 348 LEU A CA 1
ATOM 2741 C C . LEU A 1 348 ? -4.107 10.425 -2.303 1.00 97.94 348 LEU A C 1
ATOM 2743 O O . LEU A 1 348 ? -4.576 11.477 -1.877 1.00 97.94 348 LEU A O 1
ATOM 2747 N N . PRO A 1 349 ? -3.552 9.518 -1.471 1.00 97.38 349 PRO A N 1
ATOM 2748 C CA . PRO A 1 349 ? -3.520 9.738 -0.026 1.00 97.38 349 PRO A CA 1
ATOM 2749 C C . PRO A 1 349 ? -2.807 11.040 0.361 1.00 97.38 349 PRO A C 1
ATOM 2751 O O . PRO A 1 349 ? -3.287 11.777 1.215 1.00 97.38 349 PRO A O 1
ATOM 2754 N N . GLY A 1 350 ? -1.704 11.384 -0.312 1.00 97.75 350 GLY A N 1
ATOM 2755 C CA . GLY A 1 350 ? -0.983 12.626 -0.036 1.00 97.75 350 GLY A CA 1
ATOM 2756 C C . GLY A 1 350 ? -1.706 13.889 -0.503 1.00 97.75 350 GLY A C 1
ATOM 2757 O O . GLY A 1 350 ? -1.612 14.922 0.155 1.00 97.75 350 GLY A O 1
ATOM 2758 N N . LEU A 1 351 ? -2.434 13.815 -1.621 1.00 98.19 351 LEU A N 1
ATOM 2759 C CA . LEU A 1 351 ? -3.204 14.940 -2.163 1.00 98.19 351 LEU A CA 1
ATOM 2760 C C . LEU A 1 351 ? -4.509 15.173 -1.396 1.00 98.19 351 LEU A C 1
ATOM 2762 O O . LEU A 1 351 ? -4.875 16.314 -1.125 1.00 98.19 351 LEU A O 1
ATOM 2766 N N . LEU A 1 352 ? -5.205 14.096 -1.044 1.00 97.12 352 LEU A N 1
ATOM 2767 C CA . LEU A 1 352 ? -6.509 14.143 -0.395 1.00 97.12 352 LEU A CA 1
ATOM 2768 C C . LEU A 1 352 ? -6.383 14.357 1.117 1.00 97.12 352 LEU A C 1
ATOM 2770 O O . LEU A 1 352 ? -7.092 15.188 1.675 1.00 97.12 352 LEU A O 1
ATOM 2774 N N . VAL A 1 353 ? -5.433 13.678 1.763 1.00 96.94 353 VAL A N 1
ATOM 2775 C CA . VAL A 1 353 ? -5.290 13.658 3.224 1.00 96.94 353 VAL A CA 1
ATOM 2776 C C . VAL A 1 353 ? -4.111 14.532 3.639 1.00 96.94 353 VAL A C 1
ATOM 2778 O O . VAL A 1 353 ? -4.296 15.723 3.891 1.00 96.94 353 VAL A O 1
ATOM 2781 N N . ILE A 1 354 ? -2.885 14.006 3.624 1.00 97.56 354 ILE A N 1
ATOM 2782 C CA . ILE A 1 354 ? -1.687 14.760 4.007 1.00 97.56 354 ILE A CA 1
ATOM 2783 C C . ILE A 1 354 ? -0.434 14.222 3.290 1.00 97.56 354 ILE A C 1
ATOM 2785 O O . ILE A 1 354 ? -0.193 13.012 3.298 1.00 97.56 354 ILE A O 1
ATOM 2789 N N . PRO A 1 355 ? 0.414 15.077 2.683 1.00 97.69 355 PRO A N 1
ATOM 2790 C CA . PRO A 1 355 ? 1.544 14.643 1.863 1.00 97.69 355 PRO A CA 1
ATOM 2791 C C . PRO A 1 355 ? 2.773 14.307 2.722 1.00 97.69 355 PRO A C 1
ATOM 2793 O O . PRO A 1 355 ? 3.865 14.834 2.505 1.00 97.69 355 PRO A O 1
ATOM 2796 N N . THR A 1 356 ? 2.613 13.439 3.722 1.00 96.88 356 THR A N 1
ATOM 2797 C CA . THR 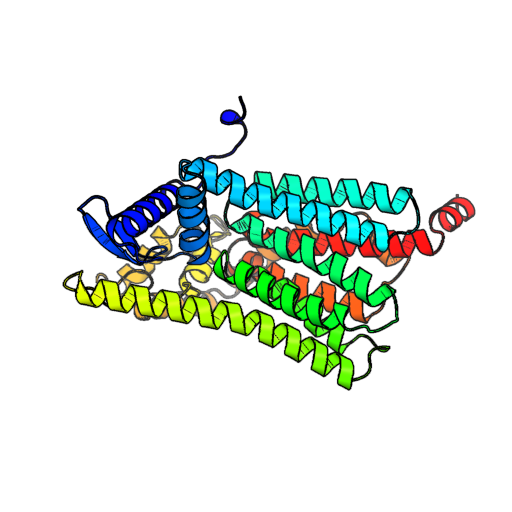A 1 356 ? 3.747 12.927 4.503 1.00 96.88 356 THR A CA 1
ATOM 2798 C C . THR A 1 356 ? 4.318 11.657 3.863 1.00 96.88 356 THR A C 1
ATOM 2800 O O . THR A 1 356 ? 3.609 10.944 3.146 1.00 96.88 356 THR A O 1
ATOM 2803 N N . PRO A 1 357 ? 5.593 11.319 4.134 1.00 96.69 357 PRO A N 1
ATOM 2804 C CA . PRO A 1 357 ? 6.193 10.089 3.621 1.00 96.69 357 PRO A CA 1
ATOM 2805 C C . PRO A 1 357 ? 5.418 8.808 3.951 1.00 96.69 357 PRO A C 1
ATOM 2807 O O . PRO A 1 357 ? 5.404 7.897 3.130 1.00 96.69 357 PRO A O 1
ATOM 2810 N N . HIS A 1 358 ? 4.750 8.751 5.111 1.00 95.12 358 HIS A N 1
ATOM 2811 C CA . HIS A 1 358 ? 3.949 7.602 5.551 1.00 95.12 358 HIS A CA 1
ATOM 2812 C C . HIS A 1 358 ? 2.834 7.287 4.541 1.00 95.12 358 HIS A C 1
ATOM 2814 O O . HIS A 1 358 ? 2.700 6.155 4.083 1.00 95.12 358 HIS A O 1
ATOM 2820 N N . TYR A 1 359 ? 2.088 8.310 4.113 1.00 96.44 359 TYR A N 1
ATOM 2821 C CA . TYR A 1 359 ? 0.977 8.163 3.167 1.00 96.44 359 TYR A CA 1
ATOM 2822 C C . TYR A 1 359 ? 1.421 8.039 1.708 1.00 96.44 359 TYR A C 1
ATOM 2824 O O . TYR A 1 359 ? 0.672 7.527 0.880 1.00 96.44 359 TYR A O 1
ATOM 2832 N N . LEU A 1 360 ? 2.632 8.494 1.383 1.00 97.88 360 LEU A N 1
ATOM 2833 C CA . LEU A 1 360 ? 3.148 8.509 0.015 1.00 97.88 360 LEU A CA 1
ATOM 2834 C C . LEU A 1 360 ? 4.097 7.351 -0.299 1.00 97.88 360 LEU A C 1
ATOM 2836 O O . LEU A 1 360 ? 4.626 7.296 -1.403 1.00 97.88 360 LEU A O 1
ATOM 2840 N N . LEU A 1 361 ? 4.328 6.410 0.617 1.00 97.69 361 LEU A N 1
ATOM 2841 C CA . LEU A 1 361 ? 5.396 5.423 0.455 1.00 97.69 361 LEU A CA 1
ATOM 2842 C C . LEU A 1 361 ? 5.260 4.550 -0.812 1.00 97.69 361 LEU A C 1
ATOM 2844 O O . LEU A 1 361 ? 6.267 4.242 -1.453 1.00 97.69 361 LEU A O 1
ATOM 2848 N N . SER A 1 362 ? 4.035 4.226 -1.237 1.00 98.06 362 SER A N 1
ATOM 2849 C CA . SER A 1 362 ? 3.782 3.550 -2.520 1.00 98.06 362 SER A CA 1
ATOM 2850 C C . SER A 1 362 ? 4.168 4.409 -3.725 1.00 98.06 362 SER A C 1
ATOM 2852 O O . SER A 1 362 ? 4.815 3.920 -4.653 1.00 98.06 362 SER A O 1
ATOM 2854 N N . PHE A 1 363 ? 3.831 5.700 -3.701 1.00 98.69 363 PHE A N 1
ATOM 2855 C CA . PHE A 1 363 ? 4.253 6.674 -4.704 1.00 98.69 363 PHE A CA 1
ATOM 2856 C C . PHE A 1 363 ? 5.778 6.817 -4.752 1.00 98.69 363 PHE A C 1
ATOM 2858 O O . PHE A 1 363 ? 6.354 6.798 -5.838 1.00 98.69 363 PHE A O 1
ATOM 2865 N N . LEU A 1 364 ? 6.444 6.893 -3.594 1.00 98.69 364 LEU A N 1
ATOM 2866 C CA . LEU A 1 364 ? 7.907 6.968 -3.511 1.00 98.69 364 LEU A CA 1
ATOM 2867 C C . LEU A 1 364 ? 8.560 5.724 -4.127 1.00 98.69 364 LEU A C 1
ATOM 2869 O O . LEU A 1 364 ? 9.480 5.849 -4.935 1.00 98.69 364 LEU A O 1
ATOM 2873 N N . ALA A 1 365 ? 8.044 4.533 -3.805 1.00 98.69 365 ALA A N 1
ATOM 2874 C CA . ALA A 1 365 ? 8.532 3.279 -4.368 1.00 98.69 365 ALA A CA 1
ATOM 2875 C C . ALA A 1 365 ? 8.362 3.233 -5.894 1.00 98.69 365 ALA A C 1
ATOM 2877 O O . ALA A 1 365 ? 9.302 2.898 -6.617 1.00 98.69 365 ALA A O 1
ATOM 2878 N N . LEU A 1 366 ? 7.194 3.634 -6.402 1.00 98.81 366 LEU A N 1
ATOM 2879 C CA . LEU A 1 366 ? 6.932 3.726 -7.837 1.00 98.81 366 LEU A CA 1
ATOM 2880 C C . LEU A 1 366 ? 7.842 4.742 -8.536 1.00 98.81 366 LEU A C 1
ATOM 2882 O O . LEU A 1 366 ? 8.377 4.429 -9.597 1.00 98.81 366 LEU A O 1
ATOM 2886 N N . ALA A 1 367 ? 8.065 5.918 -7.945 1.00 98.81 367 ALA A N 1
ATOM 2887 C CA . ALA A 1 367 ? 8.960 6.937 -8.486 1.00 98.81 367 ALA A CA 1
ATOM 2888 C C . ALA A 1 367 ? 10.410 6.431 -8.572 1.00 98.81 367 ALA A C 1
ATOM 2890 O O . ALA A 1 367 ? 11.070 6.625 -9.595 1.00 98.81 367 ALA A O 1
ATOM 2891 N N . THR A 1 368 ? 10.892 5.715 -7.550 1.00 98.75 368 THR A N 1
ATOM 2892 C CA . THR A 1 368 ? 12.214 5.067 -7.576 1.00 98.75 368 THR A CA 1
ATOM 2893 C C . THR A 1 368 ? 12.308 3.995 -8.654 1.00 98.75 368 THR A C 1
ATOM 2895 O O . THR A 1 368 ? 13.260 3.994 -9.433 1.00 98.75 368 THR A O 1
ATOM 2898 N N . LEU A 1 369 ? 11.317 3.106 -8.757 1.00 98.69 369 LEU A N 1
ATOM 2899 C CA . LEU A 1 369 ? 11.293 2.050 -9.774 1.00 98.69 369 LEU A CA 1
ATOM 2900 C C . LEU A 1 369 ? 11.188 2.612 -11.199 1.00 98.69 369 LEU A C 1
ATOM 2902 O O . LEU A 1 369 ? 11.841 2.108 -12.118 1.00 98.69 369 LEU A O 1
ATOM 2906 N N . TYR A 1 370 ? 10.419 3.684 -11.380 1.00 98.75 370 TYR A N 1
ATOM 2907 C CA . TYR A 1 370 ? 10.339 4.432 -12.629 1.00 98.75 370 TYR A CA 1
ATOM 2908 C C . TYR A 1 370 ? 11.690 5.053 -12.997 1.00 98.75 370 TYR A C 1
ATOM 2910 O O . TYR A 1 370 ? 12.158 4.927 -14.135 1.00 98.75 370 TYR A O 1
ATOM 2918 N N . GLY A 1 371 ? 12.352 5.676 -12.017 1.00 98.31 371 GLY A N 1
ATOM 2919 C CA . GLY A 1 371 ? 13.674 6.257 -12.194 1.00 98.31 371 GLY A CA 1
ATOM 2920 C C . GLY A 1 371 ? 14.717 5.209 -12.590 1.00 98.31 371 GLY A C 1
ATOM 2921 O O . GLY A 1 371 ? 15.428 5.392 -13.577 1.00 98.31 371 GLY A O 1
ATOM 2922 N N . LEU A 1 372 ? 14.743 4.067 -11.896 1.00 98.19 372 LEU A N 1
ATOM 2923 C CA . LEU A 1 372 ? 15.618 2.933 -12.210 1.00 98.19 372 LEU A CA 1
ATOM 2924 C C . LEU A 1 372 ? 15.370 2.366 -13.609 1.00 98.19 372 LEU A C 1
ATOM 2926 O O . LEU A 1 372 ? 16.323 2.131 -14.353 1.00 98.19 372 LEU A O 1
ATOM 2930 N N . SER A 1 373 ? 14.105 2.188 -13.990 1.00 97.69 373 SER A N 1
ATOM 2931 C CA . SER A 1 373 ? 13.740 1.709 -15.329 1.00 97.69 373 SER A CA 1
ATOM 2932 C C . SER A 1 373 ? 14.252 2.663 -16.412 1.00 97.69 373 SER A C 1
ATOM 2934 O O . SER A 1 373 ? 14.806 2.223 -17.421 1.00 97.69 373 SER A O 1
ATOM 2936 N N . SER A 1 374 ? 14.130 3.973 -16.177 1.00 97.50 374 SER A N 1
ATOM 2937 C CA . SER A 1 374 ? 14.591 5.018 -17.099 1.00 97.50 374 SER A CA 1
ATOM 2938 C C . SER A 1 374 ? 16.120 5.063 -17.213 1.00 97.50 374 SER A C 1
ATOM 2940 O O . SER A 1 374 ? 16.647 5.152 -18.321 1.00 97.50 374 SER A O 1
ATOM 2942 N N . ILE A 1 375 ? 16.845 4.940 -16.092 1.00 96.12 375 ILE A N 1
ATOM 2943 C CA . ILE A 1 375 ? 18.317 4.851 -16.078 1.00 96.12 375 ILE A CA 1
ATOM 2944 C C . ILE A 1 375 ? 18.786 3.625 -16.864 1.00 96.12 375 ILE A C 1
ATOM 2946 O O . ILE A 1 375 ? 19.668 3.745 -17.714 1.00 96.12 375 ILE A O 1
ATOM 2950 N N . ASN A 1 376 ? 18.175 2.463 -16.626 1.00 95.44 376 ASN A N 1
ATOM 2951 C CA . ASN A 1 376 ? 18.503 1.233 -17.342 1.00 95.44 376 ASN A CA 1
ATOM 2952 C C . ASN A 1 376 ? 18.297 1.381 -18.857 1.00 95.44 376 ASN A C 1
ATOM 2954 O O . ASN A 1 376 ? 19.180 1.039 -19.641 1.00 95.44 376 ASN A O 1
ATOM 2958 N N . ALA A 1 377 ? 17.169 1.960 -19.281 1.00 94.12 377 ALA A N 1
ATOM 2959 C CA . ALA A 1 377 ? 16.904 2.218 -20.695 1.00 94.12 377 ALA A CA 1
ATOM 2960 C C . ALA A 1 377 ? 17.951 3.148 -21.337 1.00 94.12 377 ALA A C 1
ATOM 2962 O O . ALA A 1 377 ? 18.333 2.939 -22.492 1.00 94.12 377 ALA A O 1
ATOM 2963 N N . ALA A 1 378 ? 18.442 4.143 -20.594 1.00 93.69 378 ALA A N 1
ATOM 2964 C CA . ALA A 1 378 ? 19.458 5.071 -21.078 1.00 93.69 378 ALA A CA 1
ATOM 2965 C C . ALA A 1 378 ? 20.843 4.417 -21.186 1.00 93.69 378 ALA A C 1
ATOM 2967 O O . ALA A 1 378 ? 21.531 4.574 -22.199 1.00 93.69 378 ALA A O 1
ATOM 2968 N N . LEU A 1 379 ? 21.239 3.636 -20.178 1.00 90.38 379 LEU A N 1
ATOM 2969 C CA . LEU A 1 379 ? 22.503 2.895 -20.180 1.00 90.38 379 LEU A CA 1
ATOM 2970 C C . LEU A 1 379 ? 22.541 1.845 -21.298 1.00 90.38 379 LEU A C 1
ATOM 2972 O O . LEU A 1 379 ? 23.528 1.784 -22.033 1.00 90.38 379 LEU A O 1
ATOM 2976 N N . ALA A 1 380 ? 21.441 1.119 -21.519 1.00 87.00 380 ALA A N 1
ATOM 2977 C CA . ALA A 1 380 ? 21.327 0.124 -22.586 1.00 87.00 380 ALA A CA 1
ATOM 2978 C C . ALA A 1 380 ? 21.491 0.711 -24.003 1.00 87.00 380 ALA A C 1
ATOM 2980 O O . ALA A 1 380 ? 21.945 0.010 -24.906 1.00 87.00 380 ALA A O 1
ATOM 2981 N N . LYS A 1 381 ? 21.165 1.996 -24.215 1.00 84.75 381 LYS A N 1
ATOM 2982 C CA . LYS A 1 381 ? 21.396 2.702 -25.494 1.00 84.75 381 LYS A CA 1
ATOM 2983 C C . LYS A 1 381 ? 22.768 3.377 -25.595 1.00 84.75 381 LYS A C 1
ATOM 2985 O O . LYS A 1 381 ? 23.000 4.146 -26.523 1.00 84.75 381 LYS A O 1
ATOM 2990 N N . GLY A 1 382 ? 23.681 3.105 -24.664 1.00 76.88 382 GLY A N 1
ATOM 2991 C CA . GLY A 1 382 ? 25.051 3.604 -24.730 1.00 76.88 382 GLY A CA 1
ATOM 2992 C C . GLY A 1 382 ? 25.201 5.069 -24.320 1.00 76.88 382 GLY A C 1
ATOM 2993 O O . GLY A 1 382 ? 26.021 5.774 -24.904 1.00 76.88 382 GLY A O 1
ATOM 2994 N N . TRP A 1 383 ? 24.463 5.540 -23.305 1.00 71.38 383 TRP A N 1
ATOM 2995 C CA . TRP A 1 383 ? 24.628 6.893 -22.741 1.00 71.38 383 TRP A CA 1
ATOM 2996 C C . TRP A 1 383 ? 26.107 7.245 -22.477 1.00 71.38 383 TRP A C 1
ATOM 2998 O O . TRP A 1 383 ? 26.570 8.318 -22.862 1.00 71.38 383 TRP A O 1
ATOM 3008 N N . LEU A 1 384 ? 26.899 6.313 -21.938 1.00 60.75 384 LEU A N 1
ATOM 3009 C CA . LEU A 1 384 ? 28.336 6.533 -21.717 1.00 60.75 384 LEU A CA 1
ATOM 3010 C C . LEU A 1 384 ? 29.118 6.823 -23.013 1.00 60.75 384 LEU A C 1
ATOM 3012 O O . LEU A 1 384 ? 30.090 7.574 -22.979 1.00 60.75 384 LEU A O 1
ATOM 3016 N N . GLY A 1 385 ? 28.683 6.282 -24.153 1.00 58.78 385 GLY A N 1
ATOM 3017 C CA . GLY A 1 385 ? 29.227 6.612 -25.472 1.00 58.78 385 GLY A CA 1
ATOM 3018 C C . GLY A 1 385 ? 28.745 7.970 -25.993 1.00 58.78 385 GLY A C 1
ATOM 3019 O O . GLY A 1 385 ? 29.538 8.728 -26.540 1.00 58.78 385 GLY A O 1
ATOM 3020 N N . LEU A 1 386 ? 27.474 8.320 -25.766 1.00 57.41 386 LEU A N 1
ATOM 3021 C CA . LEU A 1 386 ? 26.887 9.596 -26.202 1.00 57.41 386 LEU A CA 1
ATOM 3022 C C . LEU A 1 386 ? 27.446 10.814 -25.452 1.00 57.41 386 LEU A C 1
ATOM 3024 O O . LEU A 1 386 ? 27.603 11.873 -26.053 1.00 57.41 386 LEU A O 1
ATOM 3028 N N . VAL A 1 387 ? 27.758 10.678 -24.158 1.00 57.94 387 VAL A N 1
ATOM 3029 C CA . VAL A 1 387 ? 28.383 11.754 -23.365 1.00 57.94 387 VAL A CA 1
ATOM 3030 C C . VAL A 1 387 ? 29.846 11.942 -23.755 1.00 57.94 387 VAL A C 1
ATOM 3032 O O . VAL A 1 387 ? 30.277 13.075 -23.927 1.00 57.94 387 VAL A O 1
ATOM 3035 N N . ARG A 1 388 ? 30.592 10.853 -23.983 1.00 45.97 388 ARG A N 1
ATOM 3036 C CA . ARG A 1 388 ? 31.991 10.918 -24.442 1.00 45.97 388 ARG A CA 1
ATOM 3037 C C . ARG A 1 388 ? 32.161 11.447 -25.867 1.00 45.97 388 ARG A C 1
ATOM 3039 O O . ARG A 1 388 ? 33.248 11.873 -26.208 1.00 45.97 388 ARG A O 1
ATOM 3046 N N . ALA A 1 389 ? 31.124 11.395 -26.700 1.00 49.69 389 ALA A N 1
ATOM 3047 C CA . ALA A 1 389 ? 31.161 11.957 -28.051 1.00 49.69 389 ALA A CA 1
ATOM 3048 C C . ALA A 1 389 ? 30.830 13.463 -28.095 1.00 49.69 389 ALA A C 1
ATOM 3050 O O . ALA A 1 389 ? 30.926 14.075 -29.155 1.00 49.69 389 ALA A O 1
ATOM 3051 N N . ARG A 1 390 ? 30.371 14.042 -26.975 1.00 52.72 390 ARG A N 1
ATOM 3052 C CA . ARG A 1 390 ? 29.952 15.452 -26.866 1.00 52.72 390 ARG A CA 1
ATOM 3053 C C . ARG A 1 390 ? 30.778 16.277 -25.874 1.00 52.72 390 ARG A C 1
ATOM 3055 O O . ARG A 1 390 ? 30.627 17.496 -25.876 1.00 52.72 390 ARG A O 1
ATOM 3062 N N . ALA A 1 391 ? 31.568 15.622 -25.028 1.00 49.88 391 ALA A N 1
ATOM 3063 C CA . ALA A 1 391 ? 32.620 16.226 -24.212 1.00 49.88 391 ALA A CA 1
ATOM 3064 C C . ALA A 1 391 ? 33.943 16.110 -24.967 1.00 49.88 391 ALA A C 1
ATOM 3066 O O . ALA A 1 391 ? 34.728 17.079 -24.902 1.00 49.88 391 ALA A O 1
#

pLDDT: mean 94.5, std 9.22, range [45.62, 98.81]